Protein AF-A0A554MIU9-F1 (afdb_monomer_lite)

Sequence (477 aa):
MNTFNTLVQGATSYLEEHKSCSKHHVEHTGSNCYLLDFYSTLGEIEKGKKLIAYLFTLVTDTKAGKVFYPGHMNPMNMSQNVIDTGACVDSISRFLRLHQSAFTNKEHEEYTAGLRDVVESYLVNAAAEKSITNQRLWGLTGLASYANYAGTHEYDDVVRASIEQAFADMTVDGFFLYMPHASEHGNFEGYEGITTFYQSRCIAFIRYSLDATGIDATPFEERLRQSERALLSMYLADGTKDLRMECKRWYWQSPYEVASAGFDAYALAHSKESVAGVALHNLLFQTRRHFFDGYLHSHIGAPVNFQCPIFWTAHLAWMLRINDINLKFYSASSLEDFSFRFEGTEVFTDTNSSHRVLVNARWQKRNFNEGIYDNGLEGSVQWSLRCPALPPAFLFSIRETVNHTWYALRGGYIREAVLRMWRFVRECIVMFLPRYSARYGKVSSFALKGDSLEVLVSSGTKYGTLLGKEERITINL

Secondary structure (DSSP, 8-state):
---HHHHHHHHHHHHHHTSEETTTTEE-HHHHTTHHHHHHHHT-HHHHHHHHHHHHHTEEEETTEEEESSGGGSTT-SS-HHHHHHHHHHHHHHHHHHTGGGS-HHHHHHHHHHHHHHIIIIIHHHHHH-SSHHHHHHHHHHHHHHHHHHT--TTHHHHHHHHHHHHHTB-TTSPBBSSTTTTTTTS-GGGSSB-HHHHHHHHHHHHHHHHHHT---GGGHHHHHHHHHHHHTTB-TTS-EEGGG-S-TTT--SSEE-TTHHHHHHHHHT---TTHHHHHHHHHHHHHHHEETTEE-SSSS----SS-HHHHHHHGGGGGGSTTHHHHHHH-SS-----EEEE-SSEEEEE-SS-EEEEETTTTSS---SS----S----EEE--SPPPPPTTHHHHHHHHHHHHHHHHHTT-HHHHHHHHHHHHHHHHHHTS-EEEEEEEEEEEEEEETTEEEEEEEEE-TTS-EEEEEEEEEEE-

Structure (mmCIF, N/CA/C/O backbone):
data_AF-A0A554MIU9-F1
#
_entry.id   AF-A0A554MIU9-F1
#
loop_
_atom_site.group_PDB
_atom_site.id
_atom_site.type_symbol
_atom_site.label_atom_id
_atom_site.label_alt_id
_atom_site.label_comp_id
_atom_site.label_asym_id
_atom_site.label_entity_id
_atom_site.label_seq_id
_atom_site.pdbx_PDB_ins_code
_atom_site.Cartn_x
_atom_site.Cartn_y
_atom_site.Cartn_z
_atom_site.occupancy
_atom_site.B_iso_or_equiv
_atom_site.auth_seq_id
_atom_site.auth_comp_id
_atom_site.auth_asym_id
_atom_site.auth_atom_id
_atom_site.pdbx_PDB_model_num
ATOM 1 N N . MET A 1 1 ? 11.070 -19.739 15.980 1.00 60.00 1 MET A N 1
ATOM 2 C CA . MET A 1 1 ? 10.117 -19.391 14.902 1.00 60.00 1 MET A CA 1
ATOM 3 C C . MET A 1 1 ? 9.054 -18.485 15.494 1.00 60.00 1 MET A C 1
ATOM 5 O O . MET A 1 1 ? 8.526 -18.835 16.541 1.00 60.00 1 MET A O 1
ATOM 9 N N . ASN A 1 2 ? 8.759 -17.343 14.869 1.00 75.50 2 ASN A N 1
ATOM 10 C CA . ASN A 1 2 ? 7.716 -16.438 15.359 1.00 75.50 2 ASN A CA 1
ATOM 11 C C . ASN A 1 2 ? 6.333 -17.041 15.083 1.00 75.50 2 ASN A C 1
ATOM 13 O O . ASN A 1 2 ? 6.005 -17.344 13.932 1.00 75.50 2 ASN A O 1
ATOM 17 N N . THR A 1 3 ? 5.540 -17.231 16.139 1.00 90.31 3 THR A N 1
ATOM 18 C CA . THR A 1 3 ? 4.119 -17.580 16.013 1.00 90.31 3 THR A CA 1
ATOM 19 C C . THR A 1 3 ? 3.318 -16.351 15.576 1.00 90.31 3 THR A C 1
ATOM 21 O O . THR A 1 3 ? 3.804 -15.227 15.712 1.00 90.31 3 THR A O 1
ATOM 24 N N . PHE A 1 4 ? 2.091 -16.544 15.080 1.00 95.06 4 PHE A N 1
ATOM 25 C CA . PHE A 1 4 ? 1.196 -15.424 14.769 1.00 95.06 4 PHE A CA 1
ATOM 26 C C . PHE A 1 4 ? 0.976 -14.523 15.998 1.00 95.06 4 PHE A C 1
ATOM 28 O O . PHE A 1 4 ? 1.182 -13.317 15.919 1.00 95.06 4 PHE A O 1
ATOM 35 N N . ASN A 1 5 ? 0.698 -15.114 17.166 1.00 94.75 5 ASN A N 1
ATOM 36 C CA . ASN A 1 5 ? 0.528 -14.362 18.414 1.00 94.75 5 ASN A CA 1
ATOM 37 C C . ASN A 1 5 ? 1.788 -13.580 18.812 1.00 94.75 5 ASN A C 1
ATOM 39 O O . ASN A 1 5 ? 1.683 -12.422 19.199 1.00 94.75 5 ASN A O 1
ATOM 43 N N . THR A 1 6 ? 2.978 -14.173 18.669 1.00 94.69 6 THR A 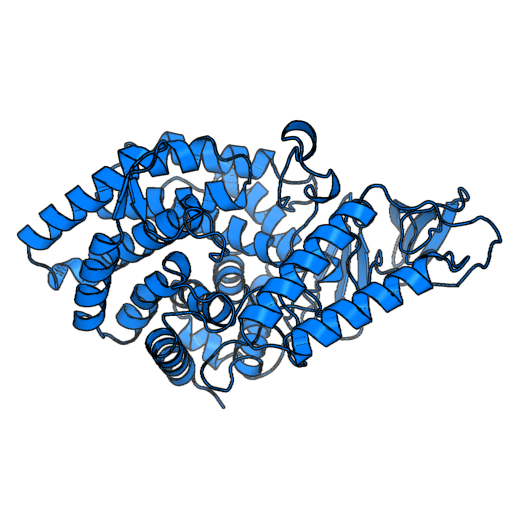N 1
ATOM 44 C CA . THR A 1 6 ? 4.249 -13.478 18.945 1.00 94.69 6 THR A CA 1
ATOM 45 C C . THR A 1 6 ? 4.452 -12.284 18.013 1.00 94.69 6 THR A C 1
ATOM 47 O O . THR A 1 6 ? 4.953 -11.254 18.451 1.00 94.69 6 THR A O 1
ATOM 50 N N . LEU A 1 7 ? 4.051 -12.399 16.741 1.00 96.69 7 LEU A N 1
ATOM 51 C CA . LEU A 1 7 ? 4.097 -11.288 15.790 1.00 96.69 7 LEU A CA 1
ATOM 52 C C . LEU A 1 7 ? 3.142 -10.165 16.210 1.00 96.69 7 LEU A C 1
ATOM 54 O O . LEU A 1 7 ? 3.565 -9.015 16.271 1.00 96.69 7 LEU A O 1
ATOM 58 N N . VAL A 1 8 ? 1.888 -10.486 16.545 1.00 98.12 8 VAL A N 1
ATOM 59 C CA . VAL A 1 8 ? 0.884 -9.492 16.972 1.00 98.12 8 VAL A CA 1
ATOM 60 C C . VAL A 1 8 ? 1.331 -8.784 18.254 1.00 98.12 8 VAL A C 1
ATOM 62 O O . VAL A 1 8 ? 1.309 -7.557 18.315 1.00 98.12 8 VAL A O 1
ATOM 65 N N . GLN A 1 9 ? 1.798 -9.536 19.254 1.00 98.06 9 GLN A N 1
ATOM 66 C CA . GLN A 1 9 ? 2.312 -8.982 20.510 1.00 98.06 9 GLN A CA 1
ATOM 67 C C . GLN A 1 9 ? 3.551 -8.115 20.279 1.00 98.06 9 GLN A C 1
ATOM 69 O O . GLN A 1 9 ? 3.587 -6.983 20.746 1.00 98.06 9 GLN A O 1
ATOM 74 N N . GLY A 1 10 ? 4.530 -8.608 19.512 1.00 98.00 10 GLY A N 1
ATOM 75 C CA . GLY A 1 10 ? 5.744 -7.856 19.195 1.00 98.00 10 GLY A CA 1
ATOM 76 C C . GLY A 1 10 ? 5.437 -6.543 18.478 1.00 98.00 10 GLY A C 1
ATOM 77 O O . GLY A 1 10 ? 5.928 -5.498 18.892 1.00 98.00 10 GLY A O 1
ATOM 78 N N . ALA A 1 11 ? 4.559 -6.584 17.471 1.00 98.06 11 ALA A N 1
ATOM 79 C CA . ALA A 1 11 ? 4.142 -5.402 16.723 1.00 98.06 11 ALA A CA 1
ATOM 80 C C . ALA A 1 11 ? 3.444 -4.383 17.634 1.00 98.06 11 ALA A C 1
ATOM 82 O O . ALA A 1 11 ? 3.733 -3.191 17.559 1.00 98.06 11 ALA A O 1
ATOM 83 N N . THR A 1 12 ? 2.570 -4.862 18.525 1.00 98.44 12 THR A N 1
ATOM 84 C CA . THR A 1 12 ? 1.873 -4.025 19.511 1.00 98.44 12 THR A CA 1
ATOM 85 C C . THR A 1 12 ? 2.870 -3.339 20.440 1.00 98.44 12 THR A C 1
ATOM 87 O O . THR A 1 12 ? 2.870 -2.113 20.522 1.00 98.44 12 THR A O 1
ATOM 90 N N . SER A 1 13 ? 3.765 -4.103 21.077 1.00 98.25 13 SER A N 1
ATOM 91 C CA . SER A 1 13 ? 4.781 -3.561 21.986 1.00 98.25 13 SER A CA 1
ATOM 92 C C . SER A 1 13 ? 5.693 -2.557 21.285 1.00 98.25 13 SER A C 1
ATOM 94 O O . SER A 1 13 ? 5.918 -1.467 21.802 1.00 98.25 13 SER A O 1
ATOM 96 N N . TYR A 1 14 ? 6.149 -2.867 20.068 1.00 97.81 14 TYR A N 1
ATOM 97 C CA . TYR A 1 14 ? 6.992 -1.957 19.300 1.00 97.81 14 TYR A CA 1
ATOM 98 C C . TYR A 1 14 ? 6.300 -0.616 19.030 1.00 97.81 14 TYR A C 1
ATOM 100 O O . TYR A 1 14 ? 6.894 0.438 19.260 1.00 97.81 14 TYR A O 1
ATOM 108 N N . LEU A 1 15 ? 5.047 -0.640 18.565 1.00 97.69 15 LEU A N 1
ATOM 109 C CA . LEU A 1 15 ? 4.277 0.571 18.268 1.00 97.69 15 LEU A CA 1
ATOM 110 C C . LEU A 1 15 ? 3.945 1.376 19.539 1.00 97.69 15 LEU A C 1
ATOM 112 O O . LEU A 1 15 ? 3.971 2.605 19.504 1.00 97.69 15 LEU A O 1
ATOM 116 N N . GLU A 1 16 ? 3.674 0.709 20.665 1.00 96.88 16 GLU A N 1
ATOM 117 C CA . GLU A 1 16 ? 3.451 1.363 21.962 1.00 96.88 16 GLU A CA 1
ATOM 118 C C . GLU A 1 16 ? 4.710 2.071 22.486 1.00 96.88 16 GLU A C 1
ATOM 120 O O . GLU A 1 16 ? 4.618 3.191 22.994 1.00 96.88 16 GLU A O 1
ATOM 125 N N . GLU A 1 17 ? 5.878 1.442 22.347 1.00 96.38 17 GLU A N 1
ATOM 126 C CA . GLU A 1 17 ? 7.168 1.990 22.780 1.00 96.38 17 GLU A CA 1
ATOM 127 C C . GLU A 1 17 ? 7.669 3.112 21.857 1.00 96.38 17 GLU A C 1
ATOM 129 O O . GLU A 1 17 ? 8.337 4.043 22.311 1.00 96.38 17 GLU A O 1
ATOM 134 N N . HIS A 1 18 ? 7.313 3.065 20.569 1.00 94.12 18 HIS A N 1
ATOM 135 C CA . HIS A 1 18 ? 7.819 3.971 19.534 1.00 94.12 18 HIS A CA 1
ATOM 136 C C . HIS A 1 18 ? 6.733 4.883 18.953 1.00 94.12 18 HIS A C 1
ATOM 138 O O . HIS A 1 18 ? 6.753 5.183 17.759 1.00 94.12 18 HIS A O 1
ATOM 144 N N . LYS A 1 19 ? 5.799 5.372 19.782 1.00 86.94 19 LYS A N 1
ATOM 145 C CA . LYS A 1 19 ? 4.722 6.275 19.323 1.00 86.94 19 LYS A CA 1
ATOM 146 C C . LYS A 1 19 ? 5.252 7.469 18.530 1.00 86.94 19 LYS A C 1
ATOM 148 O O . LYS A 1 19 ? 4.729 7.780 17.461 1.00 86.94 19 LYS A O 1
ATOM 153 N N . SER A 1 20 ? 6.322 8.088 19.025 1.00 89.44 20 SER A N 1
ATOM 154 C CA . SER A 1 20 ? 7.066 9.126 18.312 1.00 89.44 20 SER A CA 1
ATOM 155 C C . SER A 1 20 ? 8.225 8.509 17.544 1.00 89.44 20 SER A C 1
ATOM 157 O O . SER A 1 20 ? 9.121 7.892 18.119 1.00 89.44 20 SER A O 1
ATOM 159 N N . CYS A 1 21 ? 8.242 8.718 16.232 1.00 89.19 21 CYS A N 1
ATOM 160 C CA . CYS A 1 21 ? 9.292 8.198 15.377 1.00 89.19 21 CYS A CA 1
ATOM 161 C C . CYS A 1 21 ? 10.628 8.891 15.662 1.00 89.19 21 CYS A C 1
ATOM 163 O O . CYS A 1 21 ? 10.739 10.095 15.471 1.00 89.19 21 CYS A O 1
ATOM 165 N N . SER A 1 22 ? 11.681 8.146 15.995 1.00 85.31 22 SER A N 1
ATOM 166 C CA . SER A 1 22 ? 13.038 8.702 16.149 1.00 85.31 22 SER A CA 1
ATOM 167 C C . SER A 1 22 ? 13.626 9.251 14.841 1.00 85.31 22 SER A C 1
ATOM 169 O O . SER A 1 22 ? 14.465 10.147 14.857 1.00 85.31 22 SER A O 1
ATOM 171 N N . LYS A 1 23 ? 13.187 8.726 13.690 1.00 82.38 23 LYS A N 1
ATOM 172 C CA . LYS A 1 23 ? 13.614 9.182 12.355 1.00 82.38 23 LYS A CA 1
ATOM 173 C C . LYS A 1 23 ? 12.945 10.480 11.937 1.00 82.38 23 LYS A C 1
ATOM 175 O O . LYS A 1 23 ? 13.597 11.354 11.374 1.00 82.38 23 LYS A O 1
ATOM 180 N N . HIS A 1 24 ? 11.650 10.591 12.197 1.00 83.19 24 HIS A N 1
ATOM 181 C CA . HIS A 1 24 ? 10.841 11.710 11.731 1.00 83.19 24 HIS A CA 1
ATOM 182 C C . HIS A 1 24 ? 10.494 12.701 12.848 1.00 83.19 24 HIS A C 1
ATOM 184 O O . HIS A 1 24 ? 9.957 13.757 12.564 1.00 83.19 24 HIS A O 1
ATOM 190 N N . HIS A 1 25 ? 10.816 12.419 14.109 1.00 85.38 25 HIS A N 1
ATOM 191 C CA . HIS A 1 25 ? 10.516 13.277 15.265 1.00 85.38 25 HIS A CA 1
ATOM 192 C C . HIS A 1 25 ? 9.046 13.691 15.360 1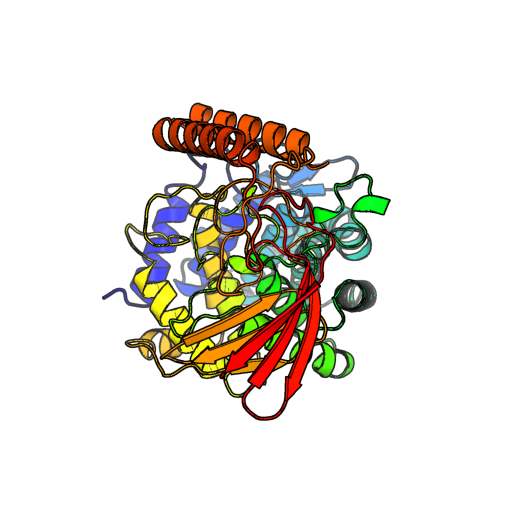.00 85.38 25 HIS A C 1
ATOM 194 O O . HIS A 1 25 ? 8.716 14.827 15.697 1.00 85.38 25 HIS A O 1
ATOM 200 N N . VAL A 1 26 ? 8.155 12.768 15.008 1.00 89.94 26 VAL A N 1
ATOM 201 C CA . VAL A 1 26 ? 6.715 12.999 14.974 1.00 89.94 26 VAL A CA 1
ATOM 202 C C . VAL A 1 26 ? 5.981 11.712 15.312 1.00 89.94 26 VAL A C 1
ATOM 204 O O . VAL A 1 26 ? 6.453 10.614 15.001 1.00 89.94 26 VAL A O 1
ATOM 207 N N . GLU A 1 27 ? 4.825 11.854 15.945 1.00 92.31 27 GLU A N 1
ATOM 208 C CA . GLU A 1 27 ? 3.879 10.760 16.080 1.00 92.31 27 GLU A CA 1
ATOM 209 C C . GLU A 1 27 ? 3.164 10.527 14.746 1.00 92.31 27 GLU A C 1
ATOM 211 O O . GLU A 1 27 ? 2.511 11.421 14.210 1.00 92.31 27 GLU A O 1
ATOM 216 N N . HIS A 1 28 ? 3.288 9.325 14.188 1.00 93.12 28 HIS A N 1
ATOM 217 C CA . HIS A 1 28 ? 2.582 8.963 12.961 1.00 93.12 28 HIS A CA 1
ATOM 218 C C . HIS A 1 28 ? 1.161 8.520 13.299 1.00 93.12 28 HIS A C 1
ATOM 220 O O . HIS A 1 28 ? 0.867 7.331 13.250 1.00 93.12 28 HIS A O 1
ATOM 226 N N . THR A 1 29 ? 0.283 9.463 13.647 1.00 94.06 29 THR A N 1
ATOM 227 C CA . THR A 1 29 ? -1.092 9.185 14.099 1.00 94.06 29 THR A CA 1
ATOM 228 C C . THR A 1 29 ? -1.849 8.242 13.161 1.00 94.06 29 THR A C 1
ATOM 230 O O . THR A 1 29 ? -2.438 7.268 13.625 1.00 94.06 29 THR A O 1
ATOM 233 N N . GLY A 1 30 ? -1.760 8.444 11.839 1.00 92.31 30 GLY A N 1
ATOM 234 C CA . GLY A 1 30 ? -2.383 7.549 10.858 1.00 92.31 30 GLY A CA 1
ATOM 235 C C . GLY A 1 30 ? -1.849 6.118 10.862 1.00 92.31 30 GLY A C 1
ATOM 236 O O . GLY A 1 30 ? -2.557 5.201 10.469 1.00 92.31 30 GLY A O 1
ATOM 237 N N . SER A 1 31 ? -0.623 5.902 11.332 1.00 95.38 31 SER A N 1
ATOM 238 C CA . SER A 1 31 ? -0.056 4.565 11.528 1.00 95.38 31 SER A CA 1
ATOM 239 C C . SER A 1 31 ? -0.399 4.026 12.915 1.00 95.38 31 SER A C 1
ATOM 241 O O . SER A 1 31 ? -0.862 2.901 13.043 1.00 95.38 31 SER A O 1
ATOM 243 N N . ASN A 1 32 ? -0.230 4.828 13.966 1.00 96.25 32 ASN A N 1
ATOM 244 C CA . ASN A 1 32 ? -0.448 4.387 15.342 1.00 96.25 32 ASN A CA 1
ATOM 245 C C . ASN A 1 32 ? -1.917 4.069 15.639 1.00 96.25 32 ASN A C 1
ATOM 247 O O . ASN A 1 32 ? -2.179 3.222 16.486 1.00 96.25 32 ASN A O 1
ATOM 251 N N . CYS A 1 33 ? -2.878 4.686 14.943 1.00 97.94 33 CYS A N 1
ATOM 252 C CA . CYS A 1 33 ? -4.295 4.356 15.117 1.00 97.94 33 CYS A CA 1
ATOM 253 C C . CYS A 1 33 ? -4.614 2.884 14.793 1.00 97.94 33 CYS A C 1
ATOM 255 O O . CYS A 1 33 ? -5.522 2.315 15.398 1.00 97.94 33 CYS A O 1
ATOM 257 N N . TYR A 1 34 ? -3.810 2.231 13.945 1.00 98.31 34 TYR A N 1
ATOM 258 C CA . TYR A 1 34 ? -3.947 0.807 13.652 1.00 98.31 34 TYR A CA 1
ATOM 259 C C . TYR A 1 34 ? -3.671 -0.099 14.861 1.00 98.31 34 TYR A C 1
ATOM 261 O O . TYR A 1 34 ? -4.067 -1.262 14.827 1.00 98.31 34 TYR A O 1
ATOM 269 N N . LEU A 1 35 ? -3.087 0.411 15.961 1.00 98.62 35 LEU A N 1
ATOM 270 C CA . LEU A 1 35 ? -3.048 -0.297 17.253 1.00 98.62 35 LEU A CA 1
ATOM 271 C C . LEU A 1 35 ? -4.436 -0.790 17.687 1.00 98.62 35 LEU A C 1
ATOM 273 O O . LEU A 1 35 ? -4.522 -1.803 18.369 1.00 98.62 35 LEU A O 1
ATOM 277 N N . LEU A 1 36 ? -5.523 -0.142 17.254 1.00 98.81 36 LEU A N 1
ATOM 278 C CA . LEU A 1 36 ? -6.887 -0.608 17.507 1.00 98.81 36 LEU A CA 1
ATOM 279 C C . LEU A 1 36 ? -7.163 -2.009 16.927 1.00 98.81 36 LEU A C 1
ATOM 281 O O . LEU A 1 36 ? -7.768 -2.832 17.614 1.00 98.81 36 LEU A O 1
ATOM 285 N N . ASP A 1 37 ? -6.686 -2.330 15.719 1.00 98.69 37 ASP A N 1
ATOM 286 C CA . ASP A 1 37 ? -6.826 -3.678 15.140 1.00 98.69 37 ASP A CA 1
ATOM 287 C C . ASP A 1 37 ? -6.004 -4.716 15.937 1.00 98.69 37 ASP A C 1
ATOM 289 O O . ASP A 1 37 ? -6.459 -5.844 16.163 1.00 98.69 37 ASP A O 1
ATOM 293 N N . PHE A 1 38 ? -4.821 -4.331 16.430 1.00 98.62 38 PHE A N 1
ATOM 294 C CA . PHE A 1 38 ? -3.995 -5.191 17.285 1.00 98.62 38 PHE A CA 1
ATOM 295 C C . PHE A 1 38 ? -4.642 -5.432 18.655 1.00 98.62 38 PHE A C 1
ATOM 297 O O . PHE A 1 38 ? -4.773 -6.581 19.072 1.00 98.62 38 PHE A O 1
ATOM 304 N N . TYR A 1 39 ? -5.120 -4.380 19.325 1.00 98.75 39 TYR A N 1
ATOM 305 C CA . TYR A 1 39 ? -5.832 -4.489 20.600 1.00 98.75 39 TYR A CA 1
ATOM 306 C C . TYR A 1 39 ? -7.102 -5.322 20.477 1.00 98.75 39 TYR A C 1
ATOM 308 O O . TYR A 1 39 ? -7.370 -6.148 21.344 1.00 98.75 39 TYR A O 1
ATOM 316 N N . SER A 1 40 ? -7.847 -5.163 19.381 1.00 98.19 40 SER A N 1
ATOM 317 C CA . SER A 1 40 ? -9.001 -6.007 19.071 1.00 98.19 40 SER A CA 1
ATOM 318 C C . SER A 1 40 ? -8.603 -7.487 18.999 1.00 98.19 40 SER A C 1
ATOM 320 O O . SER A 1 40 ? -9.226 -8.331 19.638 1.00 98.19 40 SER A O 1
ATOM 322 N N . THR A 1 41 ? -7.510 -7.793 18.293 1.00 97.88 41 THR A N 1
ATOM 323 C CA . THR A 1 41 ? -6.994 -9.165 18.135 1.00 97.88 41 THR A CA 1
ATOM 324 C C . THR A 1 41 ? -6.490 -9.763 19.454 1.00 97.88 41 THR A C 1
ATOM 326 O O . THR A 1 41 ? -6.637 -10.960 19.686 1.00 97.88 41 THR A O 1
ATOM 329 N N . LEU A 1 42 ? -5.906 -8.942 20.330 1.00 97.88 42 LEU A N 1
ATOM 330 C CA . LEU A 1 42 ? -5.382 -9.361 21.634 1.00 97.88 42 LEU A CA 1
ATOM 331 C C . LEU A 1 42 ? -6.434 -9.344 22.759 1.00 97.88 42 LEU A C 1
ATOM 333 O O . LEU A 1 42 ? -6.136 -9.784 23.868 1.00 97.88 42 LEU A O 1
ATOM 337 N N . GLY A 1 43 ? -7.643 -8.835 22.506 1.00 97.75 43 GLY A N 1
ATOM 338 C CA . GLY A 1 43 ? -8.671 -8.638 23.533 1.00 97.75 43 GLY A CA 1
ATOM 339 C C . GLY A 1 43 ? -8.370 -7.492 24.513 1.00 97.75 43 GLY A C 1
ATOM 340 O O . GLY A 1 43 ? -8.942 -7.439 25.600 1.00 97.75 43 GLY A O 1
ATOM 341 N N . GLU A 1 44 ? -7.487 -6.557 24.157 1.00 98.25 44 GLU A N 1
ATOM 342 C CA . GLU A 1 44 ? -7.057 -5.433 25.003 1.00 98.25 44 GLU A CA 1
ATOM 343 C C . GLU A 1 44 ? -8.006 -4.223 24.889 1.00 98.25 44 GLU A C 1
ATOM 345 O O . GLU A 1 44 ? -7.601 -3.102 24.568 1.00 98.25 44 GLU A O 1
ATOM 350 N N . ILE A 1 45 ? -9.297 -4.439 25.159 1.00 98.31 45 ILE A N 1
ATOM 351 C CA . ILE A 1 45 ? -10.358 -3.464 24.851 1.00 98.31 45 ILE A CA 1
ATOM 352 C C . ILE A 1 45 ? -10.154 -2.115 25.551 1.00 98.31 45 ILE A C 1
ATOM 354 O O . ILE A 1 45 ? -10.267 -1.064 24.922 1.00 98.31 45 ILE A O 1
ATOM 358 N N . GLU A 1 46 ? -9.753 -2.129 26.824 1.00 98.38 46 GLU A N 1
ATOM 359 C CA . GLU A 1 46 ? -9.502 -0.911 27.606 1.00 98.38 46 GLU A CA 1
ATOM 360 C C . GLU A 1 46 ? -8.351 -0.060 27.058 1.00 98.38 46 GLU A C 1
ATOM 362 O O . GLU A 1 46 ? -8.382 1.171 27.152 1.00 98.38 46 GLU A O 1
ATOM 367 N N . LYS A 1 47 ? -7.329 -0.684 26.457 1.00 98.50 47 LYS A N 1
ATOM 368 C CA . LYS A 1 47 ? -6.284 0.073 25.757 1.00 98.50 47 LYS A CA 1
ATOM 369 C C . LYS A 1 47 ? -6.849 0.733 24.503 1.00 98.50 47 LYS A C 1
ATOM 371 O O . LYS A 1 47 ? -6.543 1.896 24.248 1.00 98.50 47 LYS A O 1
ATOM 376 N N . GLY A 1 48 ? -7.727 0.034 23.782 1.00 98.56 48 GLY A N 1
ATOM 377 C CA . GLY A 1 48 ? -8.458 0.589 22.646 1.00 98.56 48 GLY A CA 1
ATOM 378 C C . GLY A 1 48 ? -9.297 1.810 23.021 1.00 98.56 48 GLY A C 1
ATOM 379 O O . GLY A 1 48 ? -9.152 2.854 22.390 1.00 98.56 48 GLY A O 1
ATOM 380 N N . LYS A 1 49 ? -10.078 1.745 24.109 1.00 98.50 49 LYS A N 1
ATOM 381 C CA . LYS A 1 49 ? -10.858 2.895 24.614 1.00 98.50 49 LYS A CA 1
ATOM 382 C C . LYS A 1 49 ? -9.971 4.110 24.903 1.00 98.50 49 LYS A C 1
ATOM 384 O O . LYS A 1 49 ? -10.264 5.222 24.465 1.00 98.50 49 LYS A O 1
ATOM 389 N N . LYS A 1 50 ? -8.844 3.896 25.593 1.00 98.44 50 LYS A N 1
ATOM 390 C CA . LYS A 1 50 ? -7.870 4.960 25.899 1.00 98.44 50 LYS A CA 1
ATOM 391 C C . LYS A 1 50 ? -7.244 5.555 24.639 1.00 98.44 50 LYS A C 1
ATOM 393 O O . LYS A 1 50 ? -7.066 6.769 24.571 1.00 98.44 50 LYS A O 1
ATOM 398 N N . LEU A 1 51 ? -6.919 4.720 23.652 1.00 98.50 51 LEU A N 1
ATOM 399 C CA . LEU A 1 51 ? -6.369 5.180 22.382 1.00 98.50 51 LEU A CA 1
ATOM 400 C C . LEU A 1 51 ? -7.395 6.004 21.594 1.00 98.50 51 LEU A C 1
ATOM 402 O O . LEU A 1 51 ? -7.038 7.071 21.113 1.00 98.50 51 LEU A O 1
ATOM 406 N N . ILE A 1 52 ? -8.661 5.578 21.520 1.00 98.62 52 ILE A N 1
ATOM 407 C CA . ILE A 1 52 ? -9.735 6.355 20.874 1.00 98.62 52 ILE A CA 1
ATOM 408 C C . ILE A 1 52 ? -9.853 7.739 21.521 1.00 98.62 52 ILE A C 1
ATOM 410 O O . ILE A 1 52 ? -9.804 8.750 20.821 1.00 98.62 52 ILE A O 1
ATOM 414 N N . ALA A 1 53 ? -9.936 7.795 22.854 1.00 98.06 53 ALA A N 1
ATOM 415 C CA . ALA A 1 53 ? -10.008 9.059 23.583 1.00 98.06 53 ALA A CA 1
ATOM 416 C C . ALA A 1 53 ? -8.804 9.969 23.278 1.00 98.06 53 ALA A C 1
ATOM 418 O O . ALA A 1 53 ? -8.986 11.156 23.018 1.00 98.06 53 ALA A O 1
ATOM 419 N N . TYR A 1 54 ? -7.588 9.411 23.245 1.00 98.00 54 TYR A N 1
ATOM 420 C CA . TYR A 1 54 ? -6.380 10.144 22.861 1.00 98.00 54 TYR A CA 1
ATOM 421 C C . TYR A 1 54 ? -6.441 10.673 21.424 1.00 98.00 54 TYR A C 1
ATOM 423 O O . TYR A 1 54 ? -6.183 11.856 21.210 1.00 98.00 54 TYR A O 1
ATOM 431 N N . LEU A 1 55 ? -6.822 9.842 20.450 1.00 98.00 55 LEU A N 1
ATOM 432 C CA . LEU A 1 55 ? -6.902 10.243 19.043 1.00 98.00 55 LEU A CA 1
ATOM 433 C C . LEU A 1 55 ? -7.861 11.427 18.856 1.00 98.00 55 LEU A C 1
ATOM 435 O O . LEU A 1 55 ? -7.537 12.352 18.116 1.00 98.00 55 LEU A O 1
ATOM 439 N N . PHE A 1 56 ? -8.993 11.459 19.567 1.00 98.12 56 PHE A N 1
ATOM 440 C CA . PHE A 1 56 ? -9.910 12.602 19.509 1.00 98.12 56 PHE A CA 1
ATOM 441 C C . PHE A 1 56 ? -9.305 13.909 20.040 1.00 98.12 56 PHE A C 1
ATOM 443 O O . PHE A 1 56 ? -9.667 14.977 19.551 1.00 98.12 56 PHE A O 1
ATOM 450 N N . THR A 1 57 ? -8.334 13.858 20.961 1.00 97.19 57 THR A N 1
ATOM 451 C CA . THR A 1 57 ? -7.593 15.066 21.384 1.00 97.19 57 THR A CA 1
ATOM 452 C C . THR A 1 57 ? -6.689 15.637 20.287 1.00 97.19 57 THR A C 1
ATOM 454 O O . THR A 1 57 ? -6.264 16.786 20.383 1.00 97.19 57 THR A O 1
ATOM 457 N N . LEU A 1 58 ? -6.407 14.855 19.239 1.00 96.56 58 LEU A N 1
ATOM 458 C CA . LEU A 1 58 ? -5.589 15.258 18.095 1.00 96.56 58 LEU A CA 1
ATOM 459 C C . LEU A 1 58 ? -6.422 15.826 16.939 1.00 96.56 58 LEU A C 1
ATOM 461 O O . LEU A 1 58 ? -5.849 16.219 15.918 1.00 96.56 58 LEU A O 1
ATOM 465 N N . VAL A 1 59 ? -7.754 15.864 17.061 1.00 97.44 59 VAL A N 1
ATOM 466 C CA . VAL A 1 59 ? -8.613 16.503 16.060 1.00 97.44 59 VAL A CA 1
ATOM 467 C C . VAL A 1 59 ? -8.377 18.009 16.089 1.00 97.44 59 VAL A C 1
ATOM 469 O O . VAL A 1 59 ? -8.402 18.644 17.140 1.00 97.44 59 VAL A O 1
ATOM 472 N N . THR A 1 60 ? -8.147 18.589 14.917 1.00 95.81 60 THR A N 1
ATOM 473 C CA . THR A 1 60 ? -7.868 20.015 14.757 1.00 95.81 60 THR A CA 1
ATOM 474 C C . THR A 1 60 ? -8.534 20.573 13.506 1.00 95.81 60 THR A C 1
ATOM 476 O O . THR A 1 60 ? -8.824 19.845 12.552 1.00 95.81 60 THR A O 1
ATOM 479 N N . ASP A 1 61 ? -8.782 21.879 13.513 1.00 95.38 61 ASP A N 1
ATOM 480 C CA . ASP A 1 61 ? -9.420 22.593 12.416 1.00 95.38 61 ASP A CA 1
ATOM 481 C C . ASP A 1 61 ? -8.390 23.051 11.378 1.00 95.38 61 ASP A C 1
ATOM 483 O O . ASP A 1 61 ? -7.350 23.638 11.689 1.00 95.38 61 ASP A O 1
ATOM 487 N N . THR A 1 62 ? -8.706 22.828 10.106 1.00 93.50 62 THR A N 1
ATOM 488 C CA . THR A 1 62 ? -7.950 23.366 8.972 1.00 93.50 62 THR A CA 1
ATOM 489 C C . THR A 1 62 ? -8.880 24.104 8.023 1.00 93.50 62 THR A C 1
ATOM 491 O O . THR A 1 62 ? -10.100 23.986 8.104 1.00 93.50 62 THR A O 1
ATOM 494 N N . LYS A 1 63 ? -8.312 24.815 7.043 1.00 90.44 63 LYS A N 1
ATOM 495 C CA . LYS A 1 63 ? -9.107 25.445 5.975 1.00 90.44 63 LYS A CA 1
ATOM 496 C C . LYS A 1 63 ? -9.966 24.453 5.183 1.00 90.44 63 LYS A C 1
ATOM 498 O O . LYS A 1 63 ? -10.932 24.875 4.567 1.00 90.44 63 LYS A O 1
ATOM 503 N N . ALA A 1 64 ? -9.585 23.176 5.161 1.00 90.56 64 ALA A N 1
ATOM 504 C CA . ALA A 1 64 ? -10.284 22.137 4.416 1.00 90.56 64 ALA A CA 1
ATOM 505 C C . ALA A 1 64 ? -11.311 21.362 5.261 1.00 90.56 64 ALA A C 1
ATOM 507 O O . ALA A 1 64 ? -11.965 20.493 4.704 1.00 90.56 64 ALA A O 1
ATOM 508 N N . GLY A 1 65 ? -11.413 21.625 6.570 1.00 95.19 65 GLY A N 1
ATOM 509 C CA . GLY A 1 65 ? -12.246 20.863 7.507 1.00 95.19 65 GLY A CA 1
ATOM 510 C C . GLY A 1 65 ? -11.471 20.338 8.718 1.00 95.19 65 GLY A C 1
ATOM 511 O O . GLY A 1 65 ? -10.286 20.660 8.901 1.00 95.19 65 GLY A O 1
ATOM 512 N N . LYS A 1 66 ? -12.144 19.528 9.544 1.00 97.25 66 LYS A N 1
ATOM 513 C CA . LYS A 1 66 ? -11.560 18.872 10.721 1.00 97.25 66 LYS A CA 1
ATOM 514 C C . LYS A 1 66 ? -10.741 17.656 10.309 1.00 97.25 66 LYS A C 1
ATOM 516 O O . LYS A 1 66 ? -11.179 16.840 9.505 1.00 97.25 66 LYS A O 1
ATOM 521 N N . VAL A 1 67 ? -9.542 17.532 10.865 1.00 97.19 67 VAL A N 1
ATOM 522 C CA . VAL A 1 67 ? -8.588 16.461 10.538 1.00 97.19 67 VAL A CA 1
ATOM 523 C C . VAL A 1 67 ? -7.884 15.967 11.795 1.00 97.19 67 VAL A C 1
ATOM 525 O O . VAL A 1 67 ? -7.800 16.693 12.783 1.00 97.19 67 VAL A O 1
ATOM 528 N N . PHE A 1 68 ? -7.310 14.767 11.742 1.00 96.81 68 PHE A N 1
ATOM 529 C CA . PHE A 1 68 ? -6.404 14.288 12.791 1.00 96.81 68 PHE A CA 1
ATOM 530 C C . PHE A 1 68 ? -4.976 14.811 12.551 1.00 96.81 68 PHE A C 1
ATOM 532 O O . PHE A 1 68 ? -4.419 14.668 11.459 1.00 96.81 68 PHE A O 1
ATOM 539 N N . TYR A 1 69 ? -4.379 15.425 13.574 1.00 92.50 69 TYR A N 1
ATOM 540 C CA . TYR A 1 69 ? -2.972 15.843 13.604 1.00 92.50 69 TYR A CA 1
ATOM 541 C C . TYR A 1 69 ? -2.035 14.611 13.677 1.00 92.50 69 TYR A C 1
ATOM 543 O O . TYR A 1 69 ? -2.404 13.634 14.332 1.00 92.50 69 TYR A O 1
ATOM 551 N N . PRO A 1 70 ? -0.822 14.618 13.072 1.00 87.00 70 PRO A N 1
ATOM 552 C CA . PRO A 1 70 ? -0.137 15.748 12.440 1.00 87.00 70 PRO A CA 1
ATOM 553 C C . PRO A 1 70 ? -0.554 16.082 11.021 1.00 87.00 70 PRO A C 1
ATOM 555 O O . PRO A 1 70 ? -0.407 17.241 10.626 1.00 87.00 70 PRO A O 1
ATOM 558 N N . GLY A 1 71 ? -1.032 15.111 10.241 1.00 83.81 71 GLY A N 1
ATOM 559 C CA . GLY A 1 71 ? -1.303 15.308 8.823 1.00 83.81 71 GLY A CA 1
ATOM 560 C C . GLY A 1 71 ? -0.162 16.055 8.113 1.00 83.81 71 GLY A C 1
ATOM 561 O O . GLY A 1 71 ? 1.005 15.893 8.457 1.00 83.81 71 GLY A O 1
ATOM 562 N N . HIS A 1 72 ? -0.488 16.939 7.172 1.00 81.44 72 HIS A N 1
ATOM 563 C CA . HIS A 1 72 ? 0.497 17.804 6.506 1.00 81.44 72 HIS A CA 1
ATOM 564 C C . HIS A 1 72 ? 0.926 19.022 7.346 1.00 81.44 72 HIS A C 1
ATOM 566 O O . HIS A 1 72 ? 1.770 19.800 6.902 1.00 81.44 72 HIS A O 1
ATOM 572 N N . MET A 1 73 ? 0.330 19.228 8.526 1.00 84.25 73 MET A N 1
ATOM 573 C CA . MET A 1 73 ? 0.610 20.393 9.375 1.00 84.25 73 MET A CA 1
ATOM 574 C C . MET A 1 73 ? 1.980 20.285 10.046 1.00 84.25 73 MET A C 1
ATOM 576 O O . MET A 1 73 ? 2.563 21.299 10.422 1.00 84.25 73 MET A O 1
ATOM 580 N N . ASN A 1 74 ? 2.517 19.068 10.158 1.00 81.69 74 ASN A N 1
ATOM 581 C CA . ASN A 1 74 ? 3.900 18.845 10.542 1.00 81.69 74 ASN A CA 1
ATOM 582 C C . ASN A 1 74 ? 4.723 18.433 9.307 1.00 81.69 74 ASN A C 1
ATOM 584 O O . ASN A 1 74 ? 4.488 17.354 8.765 1.00 81.69 74 ASN A O 1
ATOM 588 N N . PRO A 1 75 ? 5.726 19.225 8.880 1.00 77.25 75 PRO A N 1
ATOM 589 C CA . PRO A 1 75 ? 6.540 18.920 7.699 1.00 77.25 75 PRO A CA 1
ATOM 590 C C . PRO A 1 75 ? 7.435 17.683 7.866 1.00 77.25 75 PRO A C 1
ATOM 592 O O . PRO A 1 75 ? 8.093 17.265 6.913 1.00 77.25 75 PRO A O 1
ATOM 595 N N . MET A 1 76 ? 7.509 17.131 9.077 1.00 78.12 76 MET A N 1
ATOM 596 C CA . MET A 1 76 ? 8.192 15.877 9.351 1.00 78.12 76 MET A CA 1
ATOM 597 C C . MET A 1 76 ? 7.263 14.663 9.273 1.00 78.12 76 MET A C 1
ATOM 599 O O . MET A 1 76 ? 7.739 13.529 9.260 1.00 78.12 76 MET A O 1
ATOM 603 N N . ASN A 1 77 ? 5.946 14.865 9.235 1.00 80.06 77 ASN A N 1
ATOM 604 C CA . ASN A 1 77 ? 5.025 13.765 9.024 1.00 80.06 77 ASN A CA 1
ATOM 605 C C . ASN A 1 77 ? 5.037 13.350 7.556 1.00 80.06 77 ASN A C 1
ATOM 607 O O . ASN A 1 77 ? 4.906 14.167 6.647 1.00 80.06 77 ASN A O 1
ATOM 611 N N . MET A 1 78 ? 5.178 12.046 7.338 1.00 77.94 78 MET A N 1
ATOM 612 C CA . MET A 1 78 ? 5.261 11.464 5.997 1.00 77.94 78 MET A CA 1
ATOM 613 C C . MET A 1 78 ? 3.887 11.058 5.447 1.00 77.94 78 MET A C 1
ATOM 615 O O . MET A 1 78 ? 3.800 10.490 4.356 1.00 77.94 78 MET A O 1
ATOM 619 N N . SER A 1 79 ? 2.828 11.385 6.191 1.00 80.69 79 SER A N 1
ATOM 620 C CA . SER A 1 79 ? 1.420 11.243 5.833 1.00 80.69 79 SER A CA 1
ATOM 621 C C . SER A 1 79 ? 0.791 12.608 5.547 1.00 80.69 79 SER A C 1
ATOM 623 O O . SER A 1 79 ? 1.162 13.624 6.128 1.00 80.69 79 SER A O 1
ATOM 625 N N . GLN A 1 80 ? -0.201 12.641 4.657 1.00 88.44 80 GLN A N 1
ATOM 626 C CA . GLN A 1 80 ? -1.060 13.816 4.478 1.00 88.44 80 GLN A CA 1
ATOM 627 C C . GLN A 1 80 ? -2.285 13.742 5.399 1.00 88.44 80 GLN A C 1
ATOM 629 O O . GLN A 1 80 ? -2.614 12.670 5.898 1.00 88.44 80 GLN A O 1
ATOM 634 N N . ASN A 1 81 ? -3.015 14.856 5.547 1.00 93.25 81 ASN A N 1
ATOM 635 C CA . ASN A 1 81 ? -4.245 14.916 6.355 1.00 93.25 81 ASN A CA 1
ATOM 636 C C . ASN A 1 81 ? -5.227 13.779 6.044 1.00 93.25 81 ASN A C 1
ATOM 638 O O . ASN A 1 81 ? -5.755 13.177 6.967 1.00 93.25 81 ASN A O 1
ATOM 642 N N . VAL A 1 82 ? -5.450 13.467 4.764 1.00 96.19 82 VAL A N 1
ATOM 643 C CA . VAL A 1 82 ? -6.374 12.399 4.338 1.00 96.19 82 VAL A CA 1
ATOM 644 C C . VAL A 1 82 ? -5.905 11.003 4.724 1.00 96.19 82 VAL A C 1
ATOM 646 O O . VAL A 1 82 ? -6.731 10.152 5.024 1.00 96.19 82 VAL A O 1
ATOM 649 N N . ILE A 1 83 ? -4.593 10.780 4.791 1.00 95.06 83 ILE A N 1
ATOM 650 C CA . ILE A 1 83 ? -4.033 9.495 5.215 1.00 95.06 83 ILE A CA 1
ATOM 651 C C . ILE A 1 83 ? -4.261 9.318 6.718 1.00 95.06 83 ILE A C 1
ATOM 653 O O . ILE A 1 83 ? -4.836 8.318 7.136 1.00 95.06 83 ILE A O 1
ATOM 657 N N . ASP A 1 84 ? -3.876 10.311 7.524 1.00 96.38 84 ASP A N 1
ATOM 658 C CA . ASP A 1 84 ? -4.044 10.223 8.978 1.00 96.38 84 ASP A CA 1
ATOM 659 C C . ASP A 1 84 ? -5.522 10.182 9.372 1.00 96.38 84 ASP A C 1
ATOM 661 O O . ASP A 1 84 ? -5.937 9.326 10.148 1.00 96.38 84 ASP A O 1
ATOM 665 N N . THR A 1 85 ? -6.330 11.057 8.775 1.00 98.06 85 THR A N 1
ATOM 666 C CA . THR A 1 85 ? -7.764 11.153 9.067 1.00 98.06 85 THR A CA 1
ATOM 667 C C . THR A 1 85 ? -8.517 9.917 8.595 1.00 98.06 85 THR A C 1
ATOM 669 O O . THR A 1 85 ? -9.298 9.361 9.360 1.00 98.06 85 THR A O 1
ATOM 672 N N . GLY A 1 86 ? -8.251 9.443 7.373 1.00 98.25 86 GLY A N 1
ATOM 673 C CA . GLY A 1 86 ? -8.878 8.234 6.845 1.00 98.25 86 GLY A CA 1
ATOM 674 C C . GLY A 1 86 ? -8.537 6.998 7.677 1.00 98.25 86 GLY A C 1
ATOM 675 O O . GLY A 1 86 ? -9.443 6.261 8.050 1.00 98.25 86 GLY A O 1
ATOM 676 N N . ALA A 1 87 ? -7.264 6.815 8.060 1.00 98.25 87 ALA A N 1
ATOM 677 C CA . ALA A 1 87 ? -6.855 5.702 8.926 1.00 98.25 87 ALA A CA 1
ATOM 678 C C . ALA A 1 87 ? -7.495 5.769 10.322 1.00 98.25 87 ALA A C 1
ATOM 680 O O . ALA A 1 87 ? -7.944 4.744 10.835 1.00 98.25 87 ALA A O 1
ATOM 681 N N . CYS A 1 88 ? -7.542 6.959 10.936 1.00 98.62 88 CYS A N 1
ATOM 682 C CA . CYS A 1 88 ? -8.120 7.128 12.269 1.00 98.62 88 CYS A CA 1
ATOM 683 C C . CYS A 1 88 ? -9.617 6.841 12.259 1.00 98.62 88 CYS A C 1
ATOM 685 O O . CYS A 1 88 ? -10.081 6.036 13.060 1.00 98.62 88 CYS A O 1
ATOM 687 N N . VAL A 1 89 ? -10.364 7.454 11.335 1.00 98.81 89 VAL A N 1
ATOM 688 C CA . VAL A 1 89 ? -11.809 7.220 11.218 1.00 98.81 89 VAL A CA 1
ATOM 689 C C . VAL A 1 89 ? -12.086 5.750 10.911 1.00 98.81 89 VAL A C 1
ATOM 691 O O . VAL A 1 89 ? -12.960 5.167 11.549 1.00 98.81 89 VAL A O 1
ATOM 694 N N . ASP A 1 90 ? -11.313 5.127 10.016 1.00 98.81 90 ASP A N 1
ATOM 695 C CA . ASP A 1 90 ? -11.433 3.699 9.715 1.00 98.81 90 ASP A CA 1
ATOM 696 C C . ASP A 1 90 ? -11.238 2.823 10.959 1.00 98.81 90 ASP A C 1
ATOM 698 O O . ASP A 1 90 ? -12.111 2.023 11.306 1.00 98.81 90 ASP A O 1
ATOM 702 N N . SER A 1 91 ? -10.113 3.006 11.651 1.00 98.75 91 SER A N 1
ATOM 703 C CA . SER A 1 91 ? -9.724 2.178 12.794 1.00 98.75 91 SER A CA 1
ATOM 704 C C . SER A 1 91 ? -10.668 2.372 13.984 1.00 98.75 91 SER A C 1
ATOM 706 O O . SER A 1 91 ? -11.062 1.392 14.615 1.00 98.75 91 SER A O 1
ATOM 708 N N . ILE A 1 92 ? -11.082 3.615 14.271 1.00 98.81 92 ILE A N 1
ATOM 709 C CA . ILE A 1 92 ? -12.030 3.928 15.352 1.00 98.81 92 ILE A CA 1
ATOM 710 C C . ILE A 1 92 ? -13.406 3.330 15.036 1.00 98.81 92 ILE A C 1
ATOM 712 O O . ILE A 1 92 ? -13.941 2.591 15.860 1.00 98.81 92 ILE A O 1
ATOM 716 N N . SER A 1 93 ? -13.961 3.592 13.846 1.00 98.75 93 SER A N 1
ATOM 717 C CA . SER A 1 93 ? -15.301 3.112 13.462 1.00 98.75 93 SER A CA 1
ATOM 718 C C . SER A 1 93 ? -15.377 1.586 13.495 1.00 98.75 93 SER A C 1
ATOM 720 O O . SER A 1 93 ? -16.307 1.006 14.059 1.00 98.75 93 SER A O 1
ATOM 722 N N . ARG A 1 94 ? -14.347 0.914 12.968 1.00 98.31 94 ARG A N 1
ATOM 723 C CA . ARG A 1 94 ? -14.246 -0.546 13.003 1.00 98.31 94 ARG A CA 1
ATOM 724 C C . ARG A 1 94 ? -14.143 -1.078 14.433 1.00 98.31 94 ARG A C 1
ATOM 726 O O . ARG A 1 94 ? -14.826 -2.050 14.754 1.00 98.31 94 ARG A O 1
ATOM 733 N N . PHE A 1 95 ? -13.328 -0.462 15.291 1.00 98.75 95 PHE A N 1
ATOM 734 C CA . PHE A 1 95 ? -13.184 -0.886 16.685 1.00 98.75 95 PHE A CA 1
ATOM 735 C C . PHE A 1 95 ? -14.498 -0.746 17.463 1.00 98.75 95 PHE A C 1
ATOM 737 O O . PHE A 1 95 ? -14.916 -1.692 18.128 1.00 98.75 95 PHE A O 1
ATOM 744 N N . LEU A 1 96 ? -15.177 0.400 17.335 1.00 98.50 96 LEU A N 1
ATOM 745 C CA . LEU A 1 96 ? -16.473 0.651 17.972 1.00 98.50 96 LEU A CA 1
ATOM 746 C C . LEU A 1 96 ? -17.535 -0.354 17.512 1.00 98.50 96 LEU A C 1
ATOM 748 O O . LEU A 1 96 ? -18.295 -0.859 18.334 1.00 98.50 96 LEU A O 1
ATOM 752 N N . ARG A 1 97 ? -17.557 -0.686 16.215 1.00 97.75 97 ARG A N 1
ATOM 753 C CA . ARG A 1 97 ? -18.486 -1.674 15.653 1.00 97.75 97 ARG A CA 1
ATOM 754 C C . ARG A 1 97 ? -18.230 -3.085 16.185 1.00 97.75 97 ARG A C 1
ATOM 756 O O . ARG A 1 97 ? -19.174 -3.782 16.541 1.00 97.75 97 ARG A O 1
ATOM 763 N N . LEU A 1 98 ? -16.971 -3.526 16.220 1.00 97.62 98 LEU A N 1
ATOM 764 C CA . LEU A 1 98 ? -16.616 -4.881 16.663 1.00 97.62 98 LEU A CA 1
ATOM 765 C C . LEU A 1 98 ? -16.849 -5.097 18.162 1.00 97.62 98 LEU A C 1
ATOM 767 O O . LEU A 1 98 ? -17.140 -6.215 18.576 1.00 97.62 98 LEU A O 1
ATOM 771 N N . HIS A 1 99 ? -16.739 -4.033 18.958 1.00 97.94 99 HIS A N 1
ATOM 772 C CA . HIS A 1 99 ? -16.792 -4.096 20.419 1.00 97.94 99 HIS A CA 1
ATOM 773 C C . HIS A 1 99 ? -17.963 -3.307 20.996 1.00 97.94 99 HIS A C 1
ATOM 775 O O . HIS A 1 99 ? -17.849 -2.768 22.092 1.00 97.94 99 HIS A O 1
ATOM 781 N N . GLN A 1 100 ? -19.093 -3.245 20.286 1.00 95.62 100 GLN A N 1
ATOM 782 C CA . GLN A 1 100 ? -20.259 -2.435 20.663 1.00 95.62 100 GLN A CA 1
ATOM 783 C C . GLN A 1 100 ? -20.700 -2.658 22.122 1.00 95.62 100 GLN A C 1
ATOM 785 O O . GLN A 1 100 ? -20.990 -1.713 22.846 1.00 95.62 100 GLN A O 1
ATOM 790 N N . SER A 1 101 ? -20.665 -3.901 22.611 1.00 96.75 101 SER A N 1
ATOM 791 C CA . SER A 1 101 ? -21.046 -4.228 23.993 1.00 96.75 101 SER A CA 1
ATOM 792 C C . SER A 1 101 ? -20.089 -3.700 25.073 1.00 96.75 101 SER A C 1
ATOM 794 O O . SER A 1 101 ? -20.425 -3.761 26.253 1.00 96.75 101 SER A O 1
ATOM 796 N N . ALA A 1 102 ? -18.893 -3.230 24.707 1.00 97.25 102 ALA A N 1
ATOM 797 C CA . ALA A 1 102 ? -17.894 -2.683 25.631 1.00 97.25 102 ALA A CA 1
ATOM 798 C C . ALA A 1 102 ? -18.005 -1.156 25.828 1.00 97.25 102 ALA A C 1
ATOM 800 O O . ALA A 1 102 ? -17.272 -0.570 26.637 1.00 97.25 102 ALA A O 1
ATOM 801 N N . PHE A 1 103 ? -18.911 -0.505 25.096 1.00 97.31 103 PHE A N 1
ATOM 802 C CA . PHE A 1 103 ? -19.162 0.928 25.178 1.00 97.31 103 PHE A CA 1
ATOM 803 C C . PHE A 1 103 ? -20.586 1.192 25.664 1.00 97.31 103 PHE A C 1
ATOM 805 O O . PHE A 1 103 ? -21.531 0.456 25.388 1.00 97.31 103 PHE A O 1
ATOM 812 N N . THR A 1 104 ? -20.739 2.263 26.429 1.00 97.19 104 THR A N 1
ATOM 813 C CA . THR A 1 104 ? -22.043 2.774 26.845 1.00 97.19 104 THR A CA 1
ATOM 814 C C . THR A 1 104 ? -22.722 3.512 25.690 1.00 97.19 104 THR A C 1
ATOM 816 O O . THR A 1 104 ? -22.057 4.026 24.791 1.00 97.19 104 THR A O 1
ATOM 819 N N . ASN A 1 105 ? -24.051 3.652 25.741 1.00 96.25 105 ASN A N 1
ATOM 820 C CA . ASN A 1 105 ? -24.792 4.441 24.745 1.00 96.25 105 ASN A CA 1
ATOM 821 C C . ASN A 1 105 ? -24.264 5.879 24.642 1.00 96.25 105 ASN A C 1
ATOM 823 O O . ASN A 1 105 ? -24.126 6.402 23.544 1.00 96.25 105 ASN A O 1
ATOM 827 N N . LYS A 1 106 ? -23.894 6.482 25.779 1.00 96.88 106 LYS A N 1
ATOM 828 C CA . LYS A 1 106 ? -23.313 7.826 25.821 1.00 96.88 106 LYS A CA 1
ATOM 829 C C . LYS A 1 106 ? -21.969 7.897 25.088 1.00 96.88 106 LYS A C 1
ATOM 831 O O . LYS A 1 106 ? -21.763 8.811 24.302 1.00 96.88 106 LYS A O 1
ATOM 836 N N . GLU A 1 107 ? -21.073 6.934 25.313 1.00 96.38 107 GLU A N 1
ATOM 837 C CA . GLU A 1 107 ? -19.800 6.864 24.576 1.00 96.38 107 GLU A CA 1
ATOM 838 C C . GLU A 1 107 ? -20.044 6.691 23.070 1.00 96.38 107 GLU A C 1
ATOM 840 O O . GLU A 1 107 ? -19.391 7.345 22.260 1.00 96.38 107 GLU A O 1
ATOM 845 N N . HIS A 1 108 ? -21.012 5.855 22.681 1.00 95.44 108 HIS A N 1
ATOM 846 C CA . HIS A 1 108 ? -21.387 5.701 21.277 1.00 95.44 108 HIS A CA 1
ATOM 847 C C . HIS A 1 108 ? -21.915 6.999 20.667 1.00 95.44 108 HIS A C 1
ATOM 849 O O . HIS A 1 108 ? -21.495 7.350 19.568 1.00 95.44 108 HIS A O 1
ATOM 855 N N . GLU A 1 109 ? -22.798 7.723 21.352 1.00 95.69 109 GLU A N 1
ATOM 856 C CA . GLU A 1 109 ? -23.313 9.018 20.896 1.00 95.69 109 GLU A CA 1
ATOM 857 C C . GLU A 1 109 ? -22.180 10.039 20.720 1.00 95.69 109 GLU A C 1
ATOM 859 O O . GLU A 1 109 ? -22.059 10.646 19.654 1.00 95.69 109 GLU A O 1
ATOM 864 N N . GLU A 1 110 ? -21.305 10.173 21.722 1.00 96.44 110 GLU A N 1
ATOM 865 C CA . GLU A 1 110 ? -20.170 11.102 21.704 1.00 96.44 110 GLU A CA 1
ATOM 866 C C . GLU A 1 110 ? -19.185 10.786 20.569 1.00 96.44 110 GLU A C 1
ATOM 868 O O . GLU A 1 110 ? -18.834 11.671 19.784 1.00 96.44 110 GLU A O 1
ATOM 873 N N . TYR A 1 111 ? -18.765 9.525 20.431 1.00 97.12 111 TYR A N 1
ATOM 874 C CA . TYR A 1 111 ? -17.830 9.137 19.376 1.00 97.12 111 TYR A CA 1
ATOM 875 C C . TYR A 1 111 ? -18.458 9.198 17.986 1.00 97.12 111 TYR A C 1
ATOM 877 O O . TYR A 1 111 ? -17.781 9.591 17.039 1.00 97.12 111 TYR A O 1
ATOM 885 N N . THR A 1 112 ? -19.744 8.869 17.843 1.00 96.88 112 THR A N 1
ATOM 886 C CA . THR A 1 112 ? -20.441 8.991 16.554 1.00 96.88 112 THR A CA 1
ATOM 887 C C . THR A 1 112 ? -20.520 10.448 16.116 1.00 96.88 112 THR A C 1
ATOM 889 O O . THR A 1 112 ? -20.221 10.738 14.961 1.00 96.88 112 THR A O 1
ATOM 892 N N . ALA A 1 113 ? -20.855 11.369 17.026 1.00 96.88 113 ALA A N 1
ATOM 893 C CA . ALA A 1 113 ? -20.864 12.800 16.733 1.00 96.88 113 ALA A CA 1
ATOM 894 C C . ALA A 1 113 ? -19.463 13.311 16.355 1.00 96.88 113 ALA A C 1
ATOM 896 O O . ALA A 1 113 ? -19.301 13.964 15.327 1.00 96.88 113 ALA A O 1
ATOM 897 N N . GLY A 1 114 ? -18.430 12.939 17.120 1.00 97.44 114 GLY A N 1
ATOM 898 C CA . GLY A 1 114 ? -17.050 13.334 16.824 1.00 97.44 114 GLY A CA 1
ATOM 899 C C . GLY A 1 114 ? -16.531 12.802 15.482 1.00 97.44 114 GLY A C 1
ATOM 900 O O . GLY A 1 114 ? -15.833 13.519 14.764 1.00 97.44 114 GLY A O 1
ATOM 901 N N . LEU A 1 115 ? -16.873 11.560 15.115 1.00 98.50 115 LEU A N 1
ATOM 902 C CA . LEU A 1 115 ? -16.536 11.004 13.800 1.00 98.50 115 LEU A CA 1
ATOM 903 C C . LEU A 1 115 ? -17.298 11.714 12.682 1.00 98.50 115 LEU A C 1
ATOM 905 O O . LEU A 1 115 ? -16.685 12.058 11.673 1.00 98.50 115 LEU A O 1
ATOM 909 N N . ARG A 1 116 ? -18.601 11.961 12.869 1.00 98.38 116 ARG A N 1
ATOM 910 C CA . ARG A 1 116 ? -19.447 12.659 11.895 1.00 98.38 116 ARG A CA 1
ATOM 911 C C . ARG A 1 116 ? -18.865 14.014 11.519 1.00 98.38 116 ARG A C 1
ATOM 913 O O . ARG A 1 116 ? -18.698 14.287 10.336 1.00 98.38 116 ARG A O 1
ATOM 920 N N . ASP A 1 117 ? -18.473 14.807 12.512 1.00 97.50 117 ASP A N 1
ATOM 921 C CA . ASP A 1 117 ? -17.888 16.132 12.302 1.00 97.50 117 ASP A CA 1
ATOM 922 C C . ASP A 1 117 ? -16.646 16.083 11.395 1.00 97.50 117 ASP A C 1
ATOM 924 O O . ASP A 1 117 ? -16.466 16.925 10.513 1.00 97.50 117 ASP A O 1
ATOM 928 N N . VAL A 1 118 ? -15.776 15.088 11.583 1.00 98.25 118 VAL A N 1
ATOM 929 C CA . VAL A 1 118 ? -14.582 14.882 10.746 1.00 98.25 118 VAL A CA 1
ATOM 930 C C . VAL A 1 118 ? -14.957 14.366 9.354 1.00 98.25 118 VAL A C 1
ATOM 932 O O . VAL A 1 118 ? -14.388 14.796 8.347 1.00 98.25 118 VAL A O 1
ATOM 935 N N . VAL A 1 119 ? -15.918 13.446 9.284 1.00 98.50 119 VAL A N 1
ATOM 936 C CA . VAL A 1 119 ? -16.366 12.835 8.032 1.00 98.50 119 VAL A CA 1
ATOM 937 C C . VAL A 1 119 ? -16.995 13.874 7.110 1.00 98.50 119 VAL A C 1
ATOM 939 O O . VAL A 1 119 ? -16.541 14.032 5.975 1.00 98.50 119 VAL A O 1
ATOM 942 N N . GLU A 1 120 ? -17.987 14.607 7.607 1.00 98.00 120 GLU A N 1
ATOM 943 C CA . GLU A 1 120 ? -18.766 15.569 6.827 1.00 98.00 120 GLU A CA 1
ATOM 944 C C . GLU A 1 120 ? -17.945 16.806 6.463 1.00 98.00 120 GLU A C 1
ATOM 946 O O . GLU A 1 120 ? -18.044 17.304 5.343 1.00 98.00 120 GLU A O 1
ATOM 951 N N . SER A 1 121 ? -17.088 17.289 7.370 1.00 97.81 121 SER A N 1
ATOM 952 C CA . SER A 1 121 ? -16.289 18.487 7.088 1.00 97.81 121 SER A CA 1
ATOM 953 C C . SER A 1 121 ? -15.083 18.228 6.184 1.00 97.81 121 SER A C 1
ATOM 955 O O . SER A 1 121 ? -14.615 19.171 5.548 1.00 97.81 121 SER A O 1
ATOM 957 N N . TYR A 1 122 ? -14.558 16.995 6.127 1.00 98.06 122 TYR A N 1
ATOM 958 C CA . TYR A 1 122 ? -13.310 16.704 5.415 1.00 98.06 122 TYR A CA 1
ATOM 959 C C . TYR A 1 122 ? -13.337 15.445 4.541 1.00 98.06 122 TYR A C 1
ATOM 961 O O . TYR A 1 122 ? -12.989 15.529 3.359 1.00 98.06 122 TYR A O 1
ATOM 969 N N . LEU A 1 123 ? -13.690 14.270 5.084 1.00 98.19 123 LEU A N 1
ATOM 970 C CA . LEU A 1 123 ? -13.497 13.003 4.360 1.00 98.19 123 LEU A CA 1
ATOM 971 C C . LEU A 1 123 ? -14.399 12.842 3.139 1.00 98.19 123 LEU A C 1
ATOM 973 O O . LEU A 1 123 ? -13.923 12.285 2.153 1.00 98.19 123 LEU A O 1
ATOM 977 N N . VAL A 1 124 ? -15.635 13.350 3.165 1.00 98.31 124 VAL A N 1
ATOM 978 C CA . VAL A 1 124 ? -16.537 13.321 1.996 1.00 98.31 124 VAL A CA 1
ATOM 979 C C . VAL A 1 124 ? -15.860 13.972 0.785 1.00 98.31 124 VAL A C 1
ATOM 981 O O . VAL A 1 124 ? -15.675 13.330 -0.250 1.00 98.31 124 VAL A O 1
ATOM 984 N N . ASN A 1 125 ? -15.372 15.205 0.946 1.00 97.56 125 ASN A N 1
ATOM 985 C CA . ASN A 1 125 ? -14.678 15.927 -0.123 1.00 97.56 125 ASN A CA 1
ATOM 986 C C . ASN A 1 125 ? -13.334 15.274 -0.466 1.00 97.56 125 ASN A C 1
ATOM 988 O O . ASN A 1 125 ? -12.971 15.156 -1.633 1.00 97.56 125 ASN A O 1
ATOM 992 N N . ALA A 1 126 ? -12.582 14.797 0.531 1.00 96.88 126 ALA A N 1
ATOM 993 C CA . ALA A 1 126 ? -11.292 14.160 0.281 1.00 96.88 126 ALA A CA 1
ATOM 994 C C . ALA A 1 126 ? -11.419 12.839 -0.505 1.00 96.88 126 ALA A C 1
ATOM 996 O O . ALA A 1 126 ? -10.569 12.554 -1.350 1.00 96.88 126 ALA A O 1
ATOM 997 N N . ALA A 1 127 ? -12.467 12.051 -0.252 1.00 97.56 127 ALA A N 1
ATOM 998 C CA . ALA A 1 127 ? -12.767 10.815 -0.973 1.00 97.56 127 ALA A CA 1
ATOM 999 C C . ALA A 1 127 ? -13.303 11.070 -2.392 1.00 97.56 127 ALA A C 1
ATOM 1001 O O . ALA A 1 127 ? -13.163 10.195 -3.246 1.00 97.56 127 ALA A O 1
ATOM 1002 N N . ALA A 1 128 ? -13.861 12.251 -2.661 1.00 96.06 128 ALA A N 1
ATOM 1003 C CA . ALA A 1 128 ? -14.328 12.646 -3.987 1.00 96.06 128 ALA A CA 1
ATOM 1004 C C . ALA A 1 128 ? -13.224 13.304 -4.839 1.00 96.06 128 ALA A C 1
ATOM 1006 O O . ALA A 1 128 ? -13.025 12.937 -5.993 1.00 96.06 128 ALA A O 1
ATOM 1007 N N . GLU A 1 129 ? -12.469 14.250 -4.275 1.00 92.94 129 GLU A N 1
ATOM 1008 C CA . GLU A 1 129 ? -11.726 15.243 -5.069 1.00 92.94 129 GLU A CA 1
ATOM 1009 C C . GLU A 1 129 ? -10.201 15.063 -5.069 1.00 92.94 129 GLU A C 1
ATOM 1011 O O . GLU A 1 129 ? -9.494 15.712 -5.844 1.00 92.94 129 GLU A O 1
ATOM 1016 N N . LYS A 1 130 ? -9.635 14.219 -4.193 1.00 92.75 130 LYS A N 1
ATOM 1017 C CA . LYS A 1 130 ? -8.174 14.045 -4.147 1.00 92.75 130 LYS A CA 1
ATOM 1018 C C . LYS A 1 130 ? -7.653 13.466 -5.467 1.00 92.75 130 LYS A C 1
ATOM 1020 O O . LYS A 1 130 ? -8.067 12.390 -5.889 1.00 92.75 130 LYS A O 1
ATOM 1025 N N . SER A 1 131 ? -6.683 14.159 -6.068 1.00 88.75 131 SER A N 1
ATOM 1026 C CA . SER A 1 131 ? -6.084 13.777 -7.355 1.00 88.75 131 SER A CA 1
ATOM 1027 C C . SER A 1 131 ? -5.182 12.545 -7.276 1.00 88.75 131 SER A C 1
ATOM 1029 O O . SER A 1 131 ? -5.082 11.776 -8.223 1.00 88.75 131 SER A O 1
ATOM 1031 N N . ILE A 1 132 ? -4.523 12.325 -6.137 1.00 90.88 132 ILE A N 1
ATOM 1032 C CA . ILE A 1 132 ? -3.712 11.124 -5.919 1.00 90.88 132 ILE A CA 1
ATOM 1033 C C . ILE A 1 132 ? -4.656 9.979 -5.540 1.00 90.88 132 ILE A C 1
ATOM 1035 O O . ILE A 1 132 ? -5.168 9.956 -4.417 1.00 90.88 132 ILE A O 1
ATOM 1039 N N . THR A 1 133 ? -4.830 9.003 -6.436 1.00 94.25 133 THR A N 1
ATOM 1040 C CA . THR A 1 133 ? -5.748 7.857 -6.284 1.00 94.25 133 THR A CA 1
ATOM 1041 C C . THR A 1 133 ? -5.626 7.196 -4.915 1.00 94.25 133 THR A C 1
ATOM 1043 O O . THR A 1 133 ? -6.602 7.041 -4.189 1.00 94.25 133 THR A O 1
ATOM 1046 N N . ASN A 1 134 ? -4.401 6.885 -4.490 1.00 93.12 134 ASN A N 1
ATOM 1047 C CA . ASN A 1 134 ? -4.172 6.227 -3.209 1.00 93.12 134 ASN A CA 1
ATOM 1048 C C . ASN A 1 134 ? -4.535 7.108 -1.994 1.00 93.12 134 ASN A C 1
ATOM 1050 O O . ASN A 1 134 ? -4.885 6.580 -0.947 1.00 93.12 134 ASN A O 1
ATOM 1054 N N . GLN A 1 135 ? -4.429 8.436 -2.089 1.00 94.56 135 GLN A N 1
ATOM 1055 C CA . GLN A 1 135 ? -4.873 9.338 -1.018 1.00 94.56 135 GLN A CA 1
ATOM 1056 C C . GLN A 1 135 ? -6.394 9.408 -0.952 1.00 94.56 135 GLN A C 1
ATOM 1058 O O . GLN A 1 135 ? -6.954 9.358 0.139 1.00 94.56 135 GLN A O 1
ATOM 1063 N N . ARG A 1 136 ? -7.040 9.482 -2.120 1.00 96.81 136 ARG A N 1
ATOM 1064 C CA . ARG A 1 136 ? -8.494 9.452 -2.254 1.00 96.81 136 ARG A CA 1
ATOM 1065 C C . ARG A 1 136 ? -9.073 8.175 -1.646 1.00 96.81 136 ARG A C 1
ATOM 1067 O O . ARG A 1 136 ? -9.924 8.249 -0.767 1.00 96.81 136 ARG A O 1
ATOM 1074 N N . LEU A 1 137 ? -8.518 7.021 -2.021 1.00 98.00 137 LEU A N 1
ATOM 1075 C CA . LEU A 1 137 ? -8.929 5.721 -1.490 1.00 98.00 137 LEU A CA 1
ATOM 1076 C C . LEU A 1 137 ? -8.647 5.573 0.014 1.00 98.00 137 LEU A C 1
ATOM 1078 O O . LEU A 1 137 ? -9.387 4.892 0.708 1.00 98.00 137 LEU A O 1
ATOM 1082 N N . TRP A 1 138 ? -7.615 6.229 0.548 1.00 96.94 138 TRP A N 1
ATOM 1083 C CA . TRP A 1 138 ? -7.373 6.235 1.994 1.00 96.94 138 TRP A CA 1
ATOM 1084 C C . TRP A 1 138 ? -8.450 7.028 2.753 1.00 96.94 138 TRP A C 1
ATOM 1086 O O . TRP A 1 138 ? -8.883 6.626 3.827 1.00 96.94 138 TRP A O 1
ATOM 1096 N N . GLY A 1 139 ? -8.917 8.146 2.191 1.00 98.06 139 GLY A N 1
ATOM 1097 C CA . GLY A 1 139 ? -10.085 8.850 2.727 1.00 98.06 139 GLY A CA 1
ATOM 1098 C C . GLY A 1 139 ? -11.358 8.008 2.614 1.00 98.06 139 GLY A C 1
ATOM 1099 O O . GLY A 1 139 ? -12.165 7.975 3.543 1.00 98.06 139 GLY A O 1
ATOM 1100 N N . LEU A 1 140 ? -11.491 7.274 1.505 1.00 98.69 140 LEU A N 1
ATOM 1101 C CA . LEU A 1 140 ? -12.620 6.393 1.229 1.00 98.69 140 LEU A CA 1
ATOM 1102 C C . LEU A 1 140 ? -12.760 5.251 2.245 1.00 98.69 140 LEU A C 1
ATOM 1104 O O . LEU A 1 140 ? -13.884 4.930 2.622 1.00 98.69 140 LEU A O 1
ATOM 1108 N N . THR A 1 141 ? -11.666 4.638 2.714 1.00 98.62 141 THR A N 1
ATOM 1109 C CA . THR A 1 141 ? -11.762 3.577 3.735 1.00 98.62 141 THR A CA 1
ATOM 1110 C C . THR A 1 141 ? -12.331 4.108 5.047 1.00 98.62 141 THR A C 1
ATOM 1112 O O . THR A 1 141 ? -13.199 3.465 5.634 1.00 98.62 141 THR A O 1
ATOM 1115 N N . GLY A 1 142 ? -11.912 5.306 5.469 1.00 98.62 142 GLY A N 1
ATOM 1116 C CA . GLY A 1 142 ? -12.482 5.992 6.629 1.00 98.62 142 GLY A CA 1
ATOM 1117 C C . GLY A 1 142 ? -13.970 6.287 6.448 1.00 98.62 142 GLY A C 1
ATOM 1118 O O . GLY A 1 142 ? -14.771 5.939 7.313 1.00 98.62 142 GLY A O 1
ATOM 1119 N N . LEU A 1 143 ? -14.349 6.857 5.299 1.00 98.75 143 LEU A N 1
ATOM 1120 C CA . LEU A 1 143 ? -15.745 7.161 4.967 1.00 98.75 143 LEU A CA 1
ATOM 1121 C C . LEU A 1 143 ? -16.630 5.903 4.978 1.00 98.75 143 LEU A C 1
ATOM 1123 O O . LEU A 1 143 ? -17.674 5.893 5.624 1.00 98.75 143 LEU A O 1
ATOM 1127 N N . ALA A 1 144 ? -16.190 4.830 4.317 1.00 98.81 144 ALA A N 1
ATOM 1128 C CA . ALA A 1 144 ? -16.921 3.567 4.227 1.00 98.81 144 ALA A CA 1
ATOM 1129 C C . ALA A 1 144 ? -17.051 2.861 5.589 1.00 98.81 144 ALA A C 1
ATOM 1131 O O . ALA A 1 144 ? -18.114 2.344 5.929 1.00 98.81 144 ALA A O 1
ATOM 1132 N N . SER A 1 145 ? -15.986 2.864 6.396 1.00 98.75 145 SER A N 1
ATOM 1133 C CA . SER A 1 145 ? -16.002 2.277 7.742 1.00 98.75 145 SER A CA 1
ATOM 1134 C C . SER A 1 145 ? -16.937 3.040 8.686 1.00 98.75 145 SER A C 1
ATOM 1136 O O . SER A 1 145 ? -17.697 2.419 9.432 1.00 98.75 145 SER A O 1
ATOM 1138 N N . TYR A 1 146 ? -16.946 4.378 8.611 1.00 98.81 146 TYR A N 1
ATOM 1139 C CA . TYR A 1 146 ? -17.915 5.197 9.341 1.00 98.81 146 TYR A CA 1
ATOM 1140 C C . TYR A 1 146 ? -19.348 4.935 8.872 1.00 98.81 146 TYR A C 1
ATOM 1142 O O . TYR A 1 146 ? -20.215 4.742 9.718 1.00 98.81 146 TYR A O 1
ATOM 1150 N N . ALA A 1 147 ? -19.598 4.873 7.558 1.00 98.56 147 ALA A N 1
ATOM 1151 C CA . ALA A 1 147 ? -20.925 4.592 7.003 1.00 98.56 147 ALA A CA 1
ATOM 1152 C C . ALA A 1 147 ? -21.509 3.281 7.559 1.00 98.56 147 ALA A C 1
ATOM 1154 O O . ALA A 1 147 ? -22.645 3.257 8.030 1.00 98.56 147 ALA A O 1
ATOM 1155 N N . ASN A 1 148 ? -20.685 2.227 7.604 1.00 98.44 148 ASN A N 1
ATOM 1156 C CA . ASN A 1 148 ? -21.032 0.939 8.203 1.00 98.44 148 ASN A CA 1
ATOM 1157 C C . ASN A 1 148 ? -21.354 1.068 9.698 1.00 98.44 148 ASN A C 1
ATOM 1159 O O . ASN A 1 148 ? -22.409 0.637 10.156 1.00 98.44 148 ASN A O 1
ATOM 1163 N N . TYR A 1 149 ? -20.453 1.687 10.467 1.00 98.12 149 TYR A N 1
ATOM 1164 C CA . TYR A 1 149 ? -20.632 1.864 11.909 1.00 98.12 149 TYR A CA 1
ATOM 1165 C C . TYR A 1 149 ? -21.883 2.691 12.249 1.00 98.12 149 TYR A C 1
ATOM 1167 O O . TYR A 1 149 ? -22.620 2.340 13.167 1.00 98.12 149 TYR A O 1
ATOM 1175 N N . ALA A 1 150 ? -22.144 3.759 11.495 1.00 97.19 150 ALA A N 1
ATOM 1176 C CA . ALA A 1 150 ? -23.303 4.626 11.671 1.00 97.19 150 ALA A CA 1
ATOM 1177 C C . ALA A 1 150 ? -24.598 4.049 11.066 1.00 97.19 150 ALA A C 1
ATOM 1179 O O . ALA A 1 150 ? -25.668 4.610 11.299 1.00 97.19 150 ALA A O 1
ATOM 1180 N N . GLY A 1 151 ? -24.518 2.959 10.293 1.00 96.94 151 GLY A N 1
ATOM 1181 C CA . GLY A 1 151 ? -25.664 2.348 9.618 1.00 96.94 151 GLY A CA 1
ATOM 1182 C C . GLY A 1 151 ? -26.326 3.267 8.585 1.00 96.94 151 GLY A C 1
ATOM 1183 O O . GLY A 1 151 ? -27.553 3.312 8.515 1.00 96.94 151 GLY A O 1
ATOM 1184 N N . THR A 1 152 ? -25.536 4.032 7.822 1.00 97.12 152 THR A N 1
ATOM 1185 C CA . THR A 1 152 ? -26.031 4.992 6.817 1.00 97.12 152 THR A CA 1
ATOM 1186 C C . THR A 1 152 ? -25.556 4.654 5.403 1.00 97.12 152 THR A C 1
ATOM 1188 O O . THR A 1 152 ? -24.447 4.161 5.215 1.00 97.12 152 THR A O 1
ATOM 1191 N N . HIS A 1 153 ? -26.390 4.986 4.413 1.00 97.88 153 HIS A N 1
ATOM 1192 C CA . HIS A 1 153 ? -26.119 4.857 2.972 1.00 97.88 153 HIS A CA 1
ATOM 1193 C C . HIS A 1 153 ? -25.916 6.213 2.278 1.00 97.88 153 HIS A C 1
ATOM 1195 O O . HIS A 1 153 ? -25.824 6.292 1.056 1.00 97.88 153 HIS A O 1
ATOM 1201 N N . GLU A 1 154 ? -25.855 7.305 3.046 1.00 97.94 154 GLU A N 1
ATOM 1202 C CA . GLU A 1 154 ? -25.738 8.675 2.522 1.00 97.94 154 GLU A CA 1
ATOM 1203 C C . GLU A 1 154 ? -24.495 8.885 1.640 1.00 97.94 154 GLU A C 1
ATOM 1205 O O . GLU A 1 154 ? -24.487 9.738 0.755 1.00 97.94 154 GLU A O 1
ATOM 1210 N N . TYR A 1 155 ? -23.449 8.084 1.850 1.00 98.31 155 TYR A N 1
ATOM 1211 C CA . TYR A 1 155 ? -22.165 8.237 1.169 1.00 98.31 155 TYR A CA 1
ATOM 1212 C C . TYR A 1 155 ? -21.949 7.249 0.017 1.00 98.31 155 TYR A C 1
ATOM 1214 O O . TYR A 1 155 ? -20.881 7.272 -0.596 1.00 98.31 155 TYR A O 1
ATOM 1222 N N . ASP A 1 156 ? -22.930 6.399 -0.303 1.00 98.50 156 ASP A N 1
ATOM 1223 C CA . ASP A 1 156 ? -22.778 5.335 -1.305 1.00 98.50 156 ASP A CA 1
ATOM 1224 C C . ASP A 1 156 ? -22.394 5.888 -2.686 1.00 98.50 156 ASP A C 1
ATOM 1226 O O . ASP A 1 156 ? -21.541 5.318 -3.370 1.00 98.50 156 ASP A O 1
ATOM 1230 N N . ASP A 1 157 ? -22.953 7.034 -3.082 1.00 98.44 157 ASP A N 1
ATOM 1231 C CA . ASP A 1 157 ? -22.629 7.684 -4.358 1.00 98.44 157 ASP A CA 1
ATOM 1232 C C . ASP A 1 157 ? -21.178 8.178 -4.399 1.00 98.44 157 ASP A C 1
ATOM 1234 O O . ASP A 1 157 ? -20.480 7.985 -5.398 1.00 98.44 157 ASP A O 1
ATOM 1238 N N . VAL A 1 158 ? -20.685 8.748 -3.294 1.00 98.44 158 VAL A N 1
ATOM 1239 C CA . VAL A 1 158 ? -19.280 9.169 -3.161 1.00 98.44 158 VAL A CA 1
ATOM 1240 C C . VAL A 1 158 ? -18.364 7.951 -3.225 1.00 98.44 158 VAL A C 1
ATOM 1242 O O . VAL A 1 158 ? -17.327 7.991 -3.889 1.00 98.44 158 VAL A O 1
ATOM 1245 N N . VAL A 1 159 ? -18.760 6.847 -2.584 1.00 98.62 159 VAL A N 1
ATOM 1246 C CA . VAL A 1 159 ? -17.999 5.595 -2.601 1.00 98.62 159 VAL A CA 1
ATOM 1247 C C . VAL A 1 159 ? -17.890 5.043 -4.020 1.00 98.62 159 VAL A C 1
ATOM 1249 O O . VAL A 1 159 ? -16.780 4.782 -4.488 1.00 98.62 159 VAL A O 1
ATOM 1252 N N . ARG A 1 160 ? -19.013 4.934 -4.741 1.00 98.69 160 ARG A N 1
ATOM 1253 C CA . ARG A 1 160 ? -19.034 4.467 -6.137 1.00 98.69 160 ARG A CA 1
ATOM 1254 C C . ARG A 1 160 ? -18.203 5.369 -7.039 1.00 98.69 160 ARG A C 1
ATOM 1256 O O . ARG A 1 160 ? -17.357 4.862 -7.768 1.00 98.69 160 ARG A O 1
ATOM 1263 N N . ALA A 1 161 ? -18.393 6.685 -6.959 1.00 98.31 161 ALA A N 1
ATOM 1264 C CA . ALA A 1 161 ? -17.658 7.643 -7.781 1.00 98.31 161 ALA A CA 1
ATOM 1265 C C . ALA A 1 161 ? -16.142 7.579 -7.530 1.00 98.31 161 ALA A C 1
ATOM 1267 O O . ALA A 1 161 ? -15.353 7.599 -8.473 1.00 98.31 161 ALA A O 1
ATOM 1268 N N . SER A 1 162 ? -15.723 7.439 -6.269 1.00 98.50 162 SER A N 1
ATOM 1269 C CA . SER A 1 162 ? -14.309 7.332 -5.898 1.00 98.50 162 SER A CA 1
ATOM 1270 C C . SER A 1 162 ? -13.646 6.070 -6.459 1.00 98.50 162 SER A C 1
ATOM 1272 O O . SER A 1 162 ? -12.516 6.130 -6.960 1.00 98.50 162 SER A O 1
ATOM 1274 N N . ILE A 1 163 ? -14.359 4.937 -6.409 1.00 98.56 163 ILE A N 1
ATOM 1275 C CA . ILE A 1 163 ? -13.921 3.646 -6.958 1.00 98.56 163 ILE A CA 1
ATOM 1276 C C . ILE A 1 163 ? -13.875 3.694 -8.488 1.00 98.56 163 ILE A C 1
ATOM 1278 O O . ILE A 1 163 ? -12.876 3.290 -9.080 1.00 98.56 163 ILE A O 1
ATOM 1282 N N . GLU A 1 164 ? -14.915 4.228 -9.130 1.00 98.25 164 GLU A N 1
ATOM 1283 C CA . GLU A 1 164 ? -14.953 4.419 -10.583 1.00 98.25 164 GLU A CA 1
ATOM 1284 C C . GLU A 1 164 ? -13.776 5.276 -11.056 1.00 98.25 164 GLU A C 1
ATOM 1286 O O . GLU A 1 164 ? -13.038 4.876 -11.958 1.00 98.25 164 GLU A O 1
ATOM 1291 N N . GLN A 1 165 ? -13.514 6.396 -10.379 1.00 97.25 165 GLN A N 1
ATOM 1292 C CA . GLN A 1 165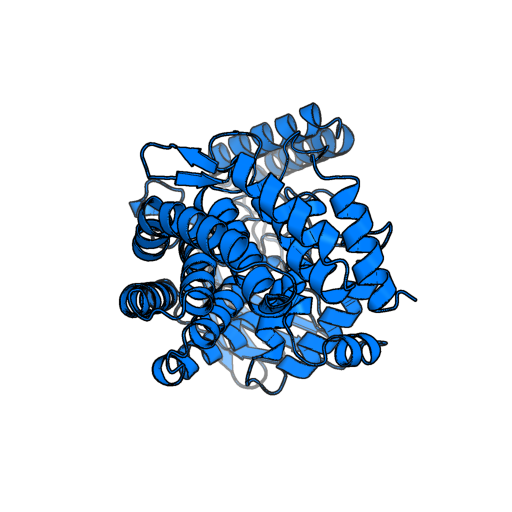 ? -12.363 7.231 -10.696 1.00 97.25 165 GLN A CA 1
ATOM 1293 C C . GLN A 1 165 ? -11.040 6.495 -10.445 1.00 97.25 165 GLN A C 1
ATOM 1295 O O . GLN A 1 165 ? -10.102 6.651 -11.218 1.00 97.25 165 GLN A O 1
ATOM 1300 N N . ALA A 1 166 ? -10.931 5.664 -9.401 1.00 97.06 166 ALA A N 1
ATOM 1301 C CA . ALA A 1 166 ? -9.714 4.883 -9.170 1.00 97.06 166 ALA A CA 1
ATOM 1302 C C . ALA A 1 166 ? -9.425 3.902 -10.314 1.00 97.06 166 ALA A C 1
ATOM 1304 O O . ALA A 1 166 ? -8.264 3.724 -10.678 1.00 97.06 166 ALA A O 1
ATOM 1305 N N . PHE A 1 167 ? -10.457 3.302 -10.908 1.00 97.50 167 PHE A N 1
ATOM 1306 C CA . PHE A 1 167 ? -10.289 2.474 -12.099 1.00 97.50 167 PHE A CA 1
ATOM 1307 C C . PHE A 1 167 ? -10.043 3.286 -13.371 1.00 97.50 167 PHE A C 1
ATOM 1309 O O . PHE A 1 167 ? -9.311 2.817 -14.237 1.00 97.50 167 PHE A O 1
ATOM 1316 N N . ALA A 1 168 ? -10.599 4.493 -13.490 1.00 95.62 168 ALA A N 1
ATOM 1317 C CA . ALA A 1 168 ? -10.282 5.403 -14.593 1.00 95.62 168 ALA A CA 1
ATOM 1318 C C . ALA A 1 168 ? -8.811 5.864 -14.565 1.00 95.62 168 ALA A C 1
ATOM 1320 O O . ALA A 1 168 ? -8.202 6.062 -15.612 1.00 95.62 168 ALA A O 1
ATOM 1321 N N . ASP A 1 169 ? -8.231 5.974 -13.368 1.00 92.62 169 ASP A N 1
ATOM 1322 C CA . ASP A 1 169 ? -6.828 6.332 -13.124 1.00 92.62 169 ASP A CA 1
ATOM 1323 C C . ASP A 1 169 ? -5.831 5.183 -13.420 1.00 92.62 169 ASP A C 1
ATOM 1325 O O . ASP A 1 169 ? -4.608 5.369 -13.365 1.00 92.62 169 ASP A O 1
ATOM 1329 N N . MET A 1 170 ? -6.334 3.970 -13.666 1.00 93.31 170 MET A N 1
ATOM 1330 C CA . MET A 1 170 ? -5.548 2.750 -13.850 1.00 93.31 170 MET A CA 1
ATOM 1331 C C . MET A 1 170 ? -4.960 2.664 -15.265 1.00 93.31 170 MET A C 1
ATOM 1333 O O . MET A 1 170 ? -5.540 3.149 -16.235 1.00 93.31 170 MET A O 1
ATOM 1337 N N . THR A 1 171 ? -3.809 2.006 -15.421 1.00 93.31 171 THR A N 1
ATOM 1338 C CA . THR A 1 171 ? -3.294 1.693 -16.760 1.00 93.31 171 THR A CA 1
ATOM 1339 C C . THR A 1 171 ? -4.143 0.629 -17.451 1.00 93.31 171 THR A C 1
ATOM 1341 O O . THR A 1 171 ? -4.858 -0.142 -16.810 1.00 93.31 171 THR A O 1
ATOM 1344 N N . VAL A 1 172 ? -3.969 0.511 -18.770 1.00 92.81 172 VAL A N 1
ATOM 1345 C CA . VAL A 1 172 ? -4.577 -0.554 -19.587 1.00 92.81 172 VAL A CA 1
ATOM 1346 C C . VAL A 1 172 ? -4.217 -1.969 -19.129 1.00 92.81 172 VAL A C 1
ATOM 1348 O O . VAL A 1 172 ? -4.900 -2.909 -19.511 1.00 92.81 172 VAL A O 1
ATOM 1351 N N . ASP A 1 173 ? -3.171 -2.119 -18.315 1.00 95.06 173 ASP A N 1
ATOM 1352 C CA . ASP A 1 173 ? -2.694 -3.398 -17.784 1.00 95.06 173 ASP A CA 1
ATOM 1353 C C . ASP A 1 173 ? -3.190 -3.678 -16.358 1.00 95.06 173 ASP A C 1
ATOM 1355 O O . ASP A 1 173 ? -2.928 -4.750 -15.822 1.00 95.06 173 ASP A O 1
ATOM 1359 N N . GLY A 1 174 ? -3.901 -2.746 -15.721 1.00 96.12 174 GLY A N 1
ATOM 1360 C CA . GLY A 1 174 ? -4.397 -2.938 -14.358 1.00 96.12 174 GLY A CA 1
ATOM 1361 C C . GLY A 1 174 ? -3.550 -2.302 -13.252 1.00 96.12 174 GLY A C 1
ATOM 1362 O O . GLY A 1 174 ? -3.802 -2.541 -12.070 1.00 96.12 174 GLY A O 1
ATOM 1363 N N . PHE A 1 175 ? -2.528 -1.508 -13.586 1.00 95.38 175 PHE A N 1
ATOM 1364 C CA . PHE A 1 175 ? -1.688 -0.867 -12.572 1.00 95.38 175 PHE A CA 1
ATOM 1365 C C . PHE A 1 175 ? -2.277 0.464 -12.118 1.00 95.38 175 PHE A C 1
ATOM 1367 O O . PHE A 1 175 ? -2.561 1.333 -12.939 1.00 95.38 175 PHE A O 1
ATOM 1374 N N . PHE A 1 176 ? -2.373 0.673 -10.807 1.00 94.12 176 PHE A N 1
ATOM 1375 C CA . PHE A 1 176 ? -2.680 1.991 -10.264 1.00 94.12 176 PHE A CA 1
ATOM 1376 C C . PHE A 1 176 ? -1.435 2.877 -10.333 1.00 94.12 176 PHE A C 1
ATOM 1378 O O . PHE A 1 176 ? -0.364 2.530 -9.820 1.00 94.12 176 PHE A O 1
ATOM 1385 N N . LEU A 1 177 ? -1.575 4.038 -10.969 1.00 89.88 177 LEU A N 1
ATOM 1386 C CA . LEU A 1 177 ? -0.511 5.031 -11.019 1.00 89.88 177 LEU A CA 1
ATOM 1387 C C . LEU A 1 177 ? -0.386 5.743 -9.670 1.00 89.88 177 LEU A C 1
ATOM 1389 O O . LEU A 1 177 ? -1.365 5.924 -8.947 1.00 89.88 177 LEU A O 1
ATOM 1393 N N . TYR A 1 178 ? 0.829 6.167 -9.318 1.00 86.44 178 TYR A N 1
ATOM 1394 C CA . TYR A 1 178 ? 1.028 6.930 -8.086 1.00 86.44 178 TYR A CA 1
ATOM 1395 C C . TYR A 1 178 ? 0.282 8.263 -8.118 1.00 86.44 178 TYR A C 1
ATOM 1397 O O . TYR A 1 178 ? -0.474 8.566 -7.198 1.00 86.44 178 TYR A O 1
ATOM 1405 N N . MET A 1 179 ? 0.515 9.055 -9.161 1.00 87.75 179 MET A N 1
ATOM 1406 C CA . MET A 1 179 ? -0.183 10.306 -9.406 1.00 87.75 179 MET A CA 1
ATOM 1407 C C . MET A 1 179 ? -0.549 10.354 -10.887 1.00 87.75 179 MET A C 1
ATOM 1409 O O . MET A 1 179 ? 0.298 10.740 -11.692 1.00 87.75 179 MET A O 1
ATOM 1413 N N . PRO A 1 180 ? -1.762 9.912 -11.254 1.00 85.94 180 PRO A N 1
ATOM 1414 C CA . PRO A 1 180 ? -2.304 10.138 -12.588 1.00 85.94 180 PRO A CA 1
ATOM 1415 C C . PRO A 1 180 ? -2.261 11.636 -12.919 1.00 85.94 180 PRO A C 1
ATOM 1417 O O . PRO A 1 180 ? -2.420 12.465 -12.019 1.00 85.94 180 PRO A O 1
ATOM 1420 N N . HIS A 1 181 ? -2.028 11.985 -14.186 1.00 84.00 181 HIS A N 1
ATOM 1421 C CA . HIS A 1 181 ? -2.045 13.378 -14.656 1.00 84.00 181 HIS A CA 1
ATOM 1422 C C . HIS A 1 181 ? -1.099 14.317 -13.876 1.00 84.00 181 HIS A C 1
ATOM 1424 O O . HIS A 1 181 ? -1.406 15.483 -13.616 1.00 84.00 181 HIS A O 1
ATOM 1430 N N . ALA A 1 182 ? 0.077 13.827 -13.469 1.00 81.62 182 ALA A N 1
ATOM 1431 C CA . ALA A 1 182 ? 1.038 14.587 -12.676 1.00 81.62 182 ALA A CA 1
ATOM 1432 C C . ALA A 1 182 ? 1.402 15.925 -13.336 1.00 81.62 182 ALA A C 1
ATOM 1434 O O . ALA A 1 182 ? 1.485 16.936 -12.633 1.00 81.62 182 ALA A O 1
ATOM 1435 N N . SER A 1 183 ? 1.564 15.962 -14.664 1.00 78.06 183 SER A N 1
ATOM 1436 C CA . SER A 1 183 ? 1.883 17.204 -15.380 1.00 78.06 183 SER A CA 1
ATOM 1437 C C . SER A 1 183 ? 0.773 18.251 -15.287 1.00 78.06 183 SER A C 1
ATOM 1439 O O . SER A 1 183 ? 1.065 19.435 -15.121 1.00 78.06 183 SER A O 1
ATOM 1441 N N . GLU A 1 184 ? -0.493 17.828 -15.340 1.00 84.12 184 GLU A N 1
ATOM 1442 C CA . GLU A 1 184 ? -1.662 18.715 -15.226 1.00 84.12 184 GLU A CA 1
ATOM 1443 C C . GLU A 1 184 ? -1.733 19.365 -13.836 1.00 84.12 184 GLU A C 1
ATOM 1445 O O . GLU A 1 184 ? -2.217 20.482 -13.670 1.00 84.12 184 GLU A O 1
ATOM 1450 N N . HIS A 1 185 ? -1.152 18.702 -12.836 1.00 77.44 185 HIS A N 1
ATOM 1451 C CA . HIS A 1 185 ? -1.036 19.189 -11.467 1.00 77.44 185 HIS A CA 1
ATOM 1452 C C . HIS A 1 185 ? 0.295 19.897 -11.165 1.00 77.44 185 HIS A C 1
ATOM 1454 O O . HIS A 1 185 ? 0.633 20.086 -9.994 1.00 77.44 185 HIS A O 1
ATOM 1460 N N . GLY A 1 186 ? 1.082 20.253 -12.186 1.00 74.38 186 GLY A N 1
ATOM 1461 C CA . GLY A 1 186 ? 2.376 20.925 -12.018 1.00 74.38 186 GLY A CA 1
ATOM 1462 C C . GLY A 1 186 ? 3.454 20.053 -11.362 1.00 74.38 186 GLY A C 1
ATOM 1463 O O . GLY A 1 186 ? 4.455 20.572 -10.863 1.00 74.38 186 GLY A O 1
ATOM 1464 N N . ASN A 1 187 ? 3.254 18.734 -11.337 1.00 73.88 187 ASN A N 1
ATOM 1465 C CA . ASN A 1 187 ? 4.212 17.762 -10.833 1.00 73.88 187 ASN A CA 1
ATOM 1466 C C . ASN A 1 187 ? 5.030 17.152 -11.978 1.00 73.88 187 ASN A C 1
ATOM 1468 O O . ASN A 1 187 ? 4.688 17.231 -13.155 1.00 73.88 187 ASN A O 1
ATOM 1472 N N . PHE A 1 188 ? 6.157 16.541 -11.617 1.00 68.25 188 PHE A N 1
ATOM 1473 C CA . PHE A 1 188 ? 7.025 15.855 -12.569 1.00 68.25 188 PHE A CA 1
ATOM 1474 C C . PHE A 1 188 ? 6.301 14.661 -13.219 1.00 68.25 188 PHE A C 1
ATOM 1476 O O . PHE A 1 188 ? 5.754 13.830 -12.498 1.00 68.25 188 PHE A O 1
ATOM 1483 N N . GLU A 1 189 ? 6.366 14.535 -14.554 1.00 65.25 189 GLU A N 1
ATOM 1484 C CA . GLU A 1 189 ? 5.712 13.456 -15.329 1.00 65.25 189 GLU A CA 1
ATOM 1485 C C . GLU A 1 189 ? 6.051 12.062 -14.785 1.00 65.25 189 GLU A C 1
ATOM 1487 O O . GLU A 1 189 ? 5.219 11.160 -14.789 1.00 65.25 189 GLU A O 1
ATOM 1492 N N . GLY A 1 190 ? 7.249 11.872 -14.221 1.00 66.88 190 GLY A N 1
ATOM 1493 C CA . GLY A 1 190 ? 7.616 10.572 -13.670 1.00 66.88 190 GLY A CA 1
ATOM 1494 C C . GLY A 1 190 ? 6.928 10.164 -12.363 1.00 66.88 190 GLY A C 1
ATOM 1495 O O . GLY A 1 190 ? 7.247 9.111 -11.807 1.00 66.88 190 GLY A O 1
ATOM 1496 N N . TYR A 1 191 ? 5.991 10.972 -11.866 1.00 71.75 191 TYR A N 1
ATOM 1497 C CA . TYR A 1 191 ? 5.035 10.558 -10.844 1.00 71.75 191 TYR A CA 1
ATOM 1498 C C . TYR A 1 191 ? 3.848 9.747 -11.402 1.00 71.75 191 TYR A C 1
ATOM 1500 O O . TYR A 1 191 ? 3.189 9.062 -10.623 1.00 71.75 191 TYR A O 1
ATOM 1508 N N . GLU A 1 192 ? 3.634 9.709 -12.721 1.00 78.19 192 GLU A N 1
ATOM 1509 C CA . GLU A 1 192 ? 2.616 8.879 -13.404 1.00 78.19 192 GLU A CA 1
ATOM 1510 C C . GLU A 1 192 ? 3.074 7.421 -13.616 1.00 78.19 192 GLU A C 1
ATOM 1512 O O . GLU A 1 192 ? 2.757 6.761 -14.615 1.00 78.19 192 GLU A O 1
ATOM 1517 N N . GLY A 1 193 ? 3.903 6.915 -12.704 1.00 82.81 193 GLY A N 1
ATOM 1518 C CA . GLY A 1 193 ? 4.471 5.575 -12.764 1.00 82.81 193 GLY A CA 1
ATOM 1519 C C . GLY A 1 193 ? 3.773 4.575 -11.842 1.00 82.81 193 GLY A C 1
ATOM 1520 O O . GLY A 1 193 ? 2.987 4.932 -10.966 1.00 82.81 193 GLY A O 1
ATOM 1521 N N . ILE A 1 194 ? 4.118 3.303 -12.039 1.00 87.69 194 ILE A N 1
ATOM 1522 C CA . ILE A 1 194 ? 3.685 2.179 -11.199 1.00 87.69 194 ILE A CA 1
ATOM 1523 C C . ILE A 1 194 ? 4.431 2.233 -9.863 1.00 87.69 194 ILE A C 1
ATOM 1525 O O . ILE A 1 194 ? 5.638 2.453 -9.844 1.00 87.69 194 ILE A O 1
ATOM 1529 N N . THR A 1 195 ? 3.739 2.000 -8.751 1.00 87.75 195 THR A N 1
ATOM 1530 C CA . THR A 1 195 ? 4.341 1.912 -7.412 1.00 87.75 195 THR A CA 1
ATOM 1531 C C . THR A 1 195 ? 3.983 0.569 -6.787 1.00 87.75 195 THR A C 1
ATOM 1533 O O . THR A 1 195 ? 2.801 0.276 -6.592 1.00 87.75 195 THR A O 1
ATOM 1536 N N . THR A 1 196 ? 4.980 -0.252 -6.446 1.00 88.62 196 THR A N 1
ATOM 1537 C CA . THR A 1 196 ? 4.733 -1.633 -5.992 1.00 88.62 196 THR A CA 1
ATOM 1538 C C . THR A 1 196 ? 3.995 -1.658 -4.666 1.00 88.62 196 THR A C 1
ATOM 1540 O O . THR A 1 196 ? 3.057 -2.429 -4.484 1.00 88.62 196 THR A O 1
ATOM 1543 N N . PHE A 1 197 ? 4.354 -0.744 -3.768 1.00 90.06 197 PHE A N 1
ATOM 1544 C CA . PHE A 1 197 ? 3.733 -0.595 -2.454 1.00 90.06 197 PHE A CA 1
ATOM 1545 C C . PHE A 1 197 ? 2.264 -0.113 -2.534 1.00 90.06 197 PHE A C 1
ATOM 1547 O O . PHE A 1 197 ? 1.518 -0.174 -1.557 1.00 90.06 197 PHE A O 1
ATOM 1554 N N . TYR A 1 198 ? 1.835 0.464 -3.663 1.00 91.62 198 TYR A N 1
ATOM 1555 C CA . TYR A 1 198 ? 0.523 1.120 -3.791 1.00 91.62 198 TYR A CA 1
ATOM 1556 C C . TYR A 1 198 ? -0.492 0.208 -4.469 1.00 91.62 198 TYR A C 1
ATOM 1558 O O . TYR A 1 198 ? -1.672 0.304 -4.150 1.00 91.62 198 TYR A O 1
ATOM 1566 N N . GLN A 1 199 ? -0.030 -0.711 -5.319 1.00 96.19 199 GLN A N 1
ATOM 1567 C CA . GLN A 1 199 ? -0.902 -1.609 -6.067 1.00 96.19 199 GLN A CA 1
ATOM 1568 C C . GLN A 1 199 ? -1.862 -2.383 -5.158 1.00 96.19 199 GLN A C 1
ATOM 1570 O O . GLN A 1 199 ? -3.075 -2.243 -5.285 1.00 96.19 199 GLN A O 1
ATOM 1575 N N . SER A 1 200 ? -1.340 -3.152 -4.199 1.00 97.38 200 SER A N 1
ATOM 1576 C CA . SER A 1 200 ? -2.178 -3.940 -3.287 1.00 97.38 200 SER A CA 1
ATOM 1577 C C . SER A 1 200 ? -3.036 -3.090 -2.370 1.00 97.38 200 SER A C 1
ATOM 1579 O O . SER A 1 200 ? -4.148 -3.480 -2.039 1.00 97.38 200 SER A O 1
ATOM 1581 N N . ARG A 1 201 ? -2.551 -1.912 -1.977 1.00 96.56 201 ARG A N 1
ATOM 1582 C CA . ARG A 1 201 ? -3.305 -1.004 -1.119 1.00 96.56 201 ARG A CA 1
ATOM 1583 C C . ARG A 1 201 ? -4.545 -0.454 -1.811 1.00 96.56 201 ARG A C 1
ATOM 1585 O O . ARG A 1 201 ? -5.602 -0.459 -1.195 1.00 96.56 201 ARG A O 1
ATOM 1592 N N . CYS A 1 202 ? -4.446 -0.037 -3.073 1.00 98.06 202 CYS A N 1
ATOM 1593 C CA . CYS A 1 202 ? -5.620 0.390 -3.835 1.00 98.06 202 CYS A CA 1
ATOM 1594 C C . CYS A 1 202 ? -6.653 -0.744 -3.941 1.00 98.06 202 CYS A C 1
ATOM 1596 O O . CYS A 1 202 ? -7.829 -0.519 -3.669 1.00 98.06 202 CYS A O 1
ATOM 1598 N N . ILE A 1 203 ? -6.206 -1.970 -4.243 1.00 98.50 203 ILE A N 1
ATOM 1599 C CA . ILE A 1 203 ? -7.074 -3.159 -4.320 1.00 98.50 203 ILE A CA 1
ATOM 1600 C C . ILE A 1 203 ? -7.746 -3.431 -2.970 1.00 98.50 203 ILE A C 1
ATOM 1602 O O . ILE A 1 203 ? -8.965 -3.581 -2.900 1.00 98.50 203 ILE A O 1
ATOM 1606 N N . ALA A 1 204 ? -6.958 -3.455 -1.891 1.00 98.56 204 ALA A N 1
ATOM 1607 C CA . ALA A 1 204 ? -7.444 -3.695 -0.540 1.00 98.56 204 ALA A CA 1
ATOM 1608 C C . ALA A 1 204 ? -8.477 -2.647 -0.117 1.00 98.56 204 ALA A C 1
ATOM 1610 O O . ALA A 1 204 ? -9.515 -3.007 0.427 1.00 98.56 204 ALA A O 1
ATOM 1611 N N . PHE A 1 205 ? -8.226 -1.369 -0.406 1.00 98.75 205 PHE A N 1
ATOM 1612 C CA . PHE A 1 205 ? -9.127 -0.276 -0.050 1.00 98.75 205 PHE A CA 1
ATOM 1613 C C . PHE A 1 205 ? -10.441 -0.343 -0.821 1.00 98.75 205 PHE A C 1
ATOM 1615 O O . PHE A 1 205 ? -11.493 -0.214 -0.208 1.00 98.75 205 PHE A O 1
ATOM 1622 N N . ILE A 1 206 ? -10.401 -0.611 -2.130 1.00 98.75 206 ILE A N 1
ATOM 1623 C CA . ILE A 1 206 ? -11.618 -0.758 -2.937 1.00 98.75 206 ILE A CA 1
ATOM 1624 C C . ILE A 1 206 ? -12.453 -1.938 -2.427 1.00 98.75 206 ILE A C 1
ATOM 1626 O O . ILE A 1 206 ? -13.635 -1.762 -2.139 1.00 98.75 206 ILE A O 1
ATOM 1630 N N . ARG A 1 207 ? -11.845 -3.123 -2.259 1.00 98.44 207 ARG A N 1
ATOM 1631 C CA . ARG A 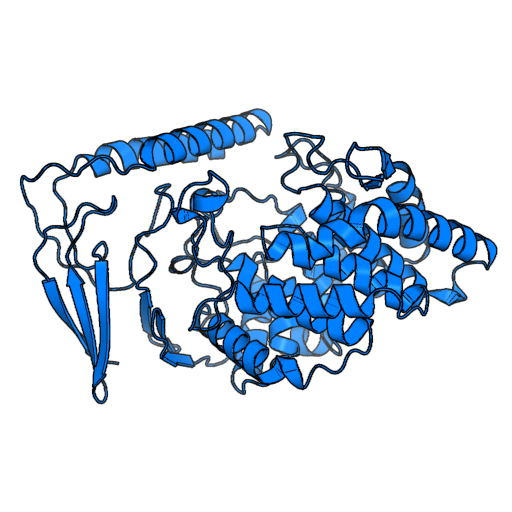1 207 ? -12.559 -4.309 -1.756 1.00 98.44 207 ARG A CA 1
ATOM 1632 C C . ARG A 1 207 ? -13.138 -4.078 -0.362 1.00 98.44 207 ARG A C 1
ATOM 1634 O O . ARG A 1 207 ? -14.305 -4.378 -0.137 1.00 98.44 207 ARG A O 1
ATOM 1641 N N . TYR A 1 208 ? -12.349 -3.496 0.539 1.00 98.69 208 TYR A N 1
ATOM 1642 C CA . TYR A 1 208 ? -12.789 -3.178 1.894 1.00 98.69 208 TYR A CA 1
ATOM 1643 C C . TYR A 1 208 ? -13.946 -2.180 1.914 1.00 98.69 208 TYR A C 1
ATOM 1645 O O . TYR A 1 208 ? -14.905 -2.378 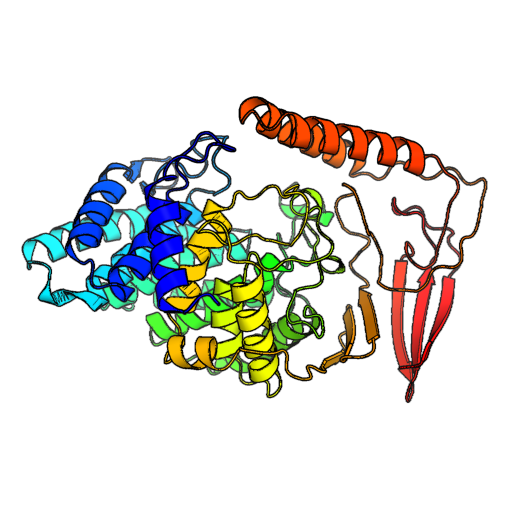2.651 1.00 98.69 208 TYR A O 1
ATOM 1653 N N . SER A 1 209 ? -13.887 -1.119 1.108 1.00 98.81 209 SER A N 1
ATOM 1654 C CA . SER A 1 209 ? -14.946 -0.111 1.068 1.00 98.81 209 SER A CA 1
ATOM 1655 C C . SER A 1 209 ? -16.252 -0.656 0.488 1.00 98.81 209 SER A C 1
ATOM 1657 O O . SER A 1 209 ? -17.312 -0.313 1.008 1.00 98.81 209 SER A O 1
ATOM 1659 N N . LEU A 1 210 ? -16.190 -1.522 -0.532 1.00 98.62 210 LEU A N 1
ATOM 1660 C CA . LEU A 1 210 ? -17.364 -2.225 -1.069 1.00 98.62 210 LEU A CA 1
ATOM 1661 C C . LEU A 1 210 ? -18.003 -3.133 -0.007 1.00 98.62 210 LEU A C 1
ATOM 1663 O O . LEU A 1 210 ? -19.204 -3.042 0.227 1.00 98.62 210 LEU A O 1
ATOM 1667 N N . ASP A 1 211 ? -17.194 -3.946 0.681 1.00 98.00 211 ASP A N 1
ATOM 1668 C CA . ASP A 1 211 ? -17.657 -4.829 1.761 1.00 98.00 211 ASP A CA 1
ATOM 1669 C C . ASP A 1 211 ? -18.262 -4.035 2.928 1.00 98.00 211 ASP A C 1
ATOM 1671 O O . ASP A 1 211 ? -19.377 -4.308 3.368 1.00 98.00 211 ASP A O 1
ATOM 1675 N N . ALA A 1 212 ? -17.570 -2.988 3.387 1.00 98.19 212 ALA A N 1
ATOM 1676 C CA . ALA A 1 212 ? -18.020 -2.173 4.508 1.00 98.19 212 ALA A CA 1
ATOM 1677 C C . ALA A 1 212 ? -19.363 -1.477 4.235 1.00 98.19 212 ALA A C 1
ATOM 1679 O O . ALA A 1 212 ? -20.165 -1.348 5.154 1.00 98.19 212 ALA A O 1
ATOM 1680 N N . THR A 1 213 ? -19.614 -1.044 3.000 1.00 98.31 213 THR A N 1
ATOM 1681 C CA . THR A 1 213 ? -20.855 -0.342 2.615 1.00 98.31 213 THR A CA 1
ATOM 1682 C C . THR A 1 213 ? -21.957 -1.282 2.126 1.00 98.31 213 THR A C 1
ATOM 1684 O O . THR A 1 213 ? -23.097 -0.858 1.959 1.00 98.31 213 THR A O 1
ATOM 1687 N N . GLY A 1 214 ? -21.648 -2.561 1.887 1.00 98.00 214 GLY A N 1
ATOM 1688 C CA . GLY A 1 214 ? -22.580 -3.510 1.275 1.00 98.00 214 GLY A CA 1
ATOM 1689 C C . GLY A 1 214 ? -22.888 -3.205 -0.197 1.00 98.00 214 GLY A C 1
ATOM 1690 O O . GLY A 1 214 ? -23.872 -3.710 -0.741 1.00 98.00 214 GLY A O 1
ATOM 1691 N N . ILE A 1 215 ? -22.072 -2.376 -0.853 1.00 98.31 215 ILE A N 1
ATOM 1692 C CA . ILE A 1 215 ? -22.219 -2.064 -2.273 1.00 98.31 215 ILE A CA 1
ATOM 1693 C C . ILE A 1 215 ? -21.849 -3.295 -3.105 1.00 98.31 215 ILE A C 1
ATOM 1695 O O . ILE A 1 215 ? -20.767 -3.860 -2.951 1.00 98.31 215 ILE A O 1
ATOM 1699 N N . ASP A 1 216 ? -22.729 -3.674 -4.039 1.00 97.50 216 ASP A N 1
ATOM 1700 C CA . ASP A 1 216 ? -22.473 -4.778 -4.969 1.00 97.50 216 ASP A CA 1
ATOM 1701 C C . ASP A 1 216 ? -21.156 -4.574 -5.735 1.00 97.50 216 ASP A C 1
ATOM 1703 O O . ASP A 1 216 ? -20.986 -3.607 -6.484 1.00 97.50 216 ASP A O 1
ATOM 1707 N N . ALA A 1 217 ? -20.232 -5.517 -5.542 1.00 97.25 217 ALA A N 1
ATOM 1708 C CA . ALA A 1 217 ? -18.919 -5.522 -6.166 1.00 97.25 217 ALA A CA 1
ATOM 1709 C C . ALA A 1 217 ? -18.955 -5.990 -7.629 1.00 97.25 217 ALA A C 1
ATOM 1711 O O . ALA A 1 217 ? -18.011 -5.720 -8.371 1.00 97.25 217 ALA A O 1
ATOM 1712 N N . THR A 1 218 ? -20.028 -6.661 -8.069 1.00 97.69 218 THR A N 1
ATOM 1713 C CA . THR A 1 218 ? -20.139 -7.289 -9.399 1.00 97.69 218 THR A CA 1
ATOM 1714 C C . THR A 1 218 ? -19.745 -6.361 -10.563 1.00 97.69 218 THR A C 1
ATOM 1716 O O . THR A 1 218 ? -18.972 -6.804 -11.416 1.00 97.69 218 THR A O 1
ATOM 1719 N N . PRO A 1 219 ? -20.146 -5.070 -10.604 1.00 97.94 219 PRO A N 1
ATOM 1720 C CA . PRO A 1 219 ? -19.744 -4.138 -11.671 1.00 97.94 219 PRO A CA 1
ATOM 1721 C C . PRO A 1 219 ? -18.241 -3.802 -11.713 1.00 97.94 219 PRO A C 1
ATOM 1723 O O . PRO A 1 219 ? -17.743 -3.226 -12.685 1.00 97.94 219 PRO A O 1
ATOM 1726 N N . PHE A 1 220 ? -17.505 -4.122 -10.650 1.00 98.06 220 PHE A N 1
ATOM 1727 C CA . PHE A 1 220 ? -16.085 -3.817 -10.487 1.00 98.06 220 PHE A CA 1
ATOM 1728 C C . PHE A 1 220 ? -15.191 -5.055 -10.610 1.00 98.06 220 PHE A C 1
ATOM 1730 O O . PHE A 1 220 ? -13.984 -4.907 -10.785 1.00 98.06 220 PHE A O 1
ATOM 1737 N N . GLU A 1 221 ? -15.756 -6.265 -10.549 1.00 97.62 221 GLU A N 1
ATOM 1738 C CA . GLU A 1 221 ? -14.990 -7.510 -10.414 1.00 97.62 221 GLU A CA 1
ATOM 1739 C C . GLU A 1 221 ? -13.993 -7.753 -11.551 1.00 97.62 221 GLU A C 1
ATOM 1741 O O . GLU A 1 221 ? -12.880 -8.193 -11.283 1.00 97.62 221 GLU A O 1
ATOM 1746 N N . GLU A 1 222 ? -14.326 -7.420 -12.800 1.00 97.75 222 GLU A N 1
ATOM 1747 C CA . GLU A 1 222 ? -13.376 -7.599 -13.908 1.00 97.75 222 GLU A CA 1
ATOM 1748 C C . GLU A 1 222 ? -12.170 -6.654 -13.797 1.00 97.75 222 GLU A C 1
ATOM 1750 O O . GLU A 1 222 ? -11.028 -7.057 -14.011 1.00 97.75 222 GLU A O 1
ATOM 1755 N N . ARG A 1 223 ? -12.405 -5.405 -13.382 1.00 97.88 223 ARG A N 1
ATOM 1756 C CA . ARG A 1 223 ? -11.343 -4.409 -13.179 1.00 97.88 223 ARG A CA 1
ATOM 1757 C C . ARG A 1 223 ? -10.493 -4.746 -11.952 1.00 97.88 223 ARG A C 1
ATOM 1759 O O . ARG A 1 223 ? -9.270 -4.622 -11.997 1.00 97.88 223 ARG A O 1
ATOM 1766 N N . LEU A 1 224 ? -11.119 -5.257 -10.888 1.00 98.06 224 LEU A N 1
ATOM 1767 C CA . LEU A 1 224 ? -10.421 -5.814 -9.726 1.00 98.06 224 LEU A CA 1
ATOM 1768 C C . LEU A 1 224 ? -9.533 -6.989 -10.133 1.00 98.06 224 LEU A C 1
ATOM 1770 O O . LEU A 1 224 ? -8.338 -6.965 -9.847 1.00 98.06 224 LEU A O 1
ATOM 1774 N N . ARG A 1 225 ? -10.074 -7.961 -10.871 1.00 97.81 225 ARG A N 1
ATOM 1775 C CA . ARG A 1 225 ? -9.324 -9.113 -11.385 1.00 97.81 225 ARG A CA 1
ATOM 1776 C C . ARG A 1 225 ? -8.119 -8.677 -12.215 1.00 97.81 225 ARG A C 1
ATOM 1778 O O . ARG A 1 225 ? -7.014 -9.173 -12.006 1.00 97.81 225 ARG A O 1
ATOM 1785 N N . GLN A 1 226 ? -8.293 -7.701 -13.104 1.00 97.75 226 GLN A N 1
ATOM 1786 C CA . GLN A 1 226 ? -7.191 -7.132 -13.878 1.00 97.75 226 GLN A CA 1
ATOM 1787 C C . GLN A 1 226 ? -6.100 -6.539 -12.970 1.00 97.75 226 GLN A C 1
ATOM 1789 O O . GLN A 1 226 ? -4.918 -6.843 -13.134 1.00 97.75 226 GLN A O 1
ATOM 1794 N N . SER A 1 227 ? -6.490 -5.751 -11.965 1.00 98.00 227 SER A N 1
ATOM 1795 C CA . SER A 1 227 ? -5.547 -5.158 -11.011 1.00 98.00 227 SER A CA 1
ATOM 1796 C C . SER A 1 227 ? -4.861 -6.180 -10.092 1.00 98.00 227 SER A C 1
ATOM 1798 O O . SER A 1 227 ? -3.701 -5.998 -9.716 1.00 98.00 227 SER A O 1
ATOM 1800 N N . GLU A 1 228 ? -5.528 -7.286 -9.765 1.00 98.19 228 GLU A N 1
ATOM 1801 C CA . GLU A 1 228 ? -4.973 -8.405 -8.998 1.00 98.19 228 GLU A CA 1
ATOM 1802 C C . GLU A 1 228 ? -3.941 -9.182 -9.809 1.00 98.19 228 GLU A C 1
ATOM 1804 O O . GLU A 1 228 ? -2.871 -9.508 -9.297 1.00 98.19 228 GLU A O 1
ATOM 1809 N N . ARG A 1 229 ? -4.199 -9.406 -11.101 1.00 98.38 229 ARG A N 1
ATOM 1810 C CA . ARG A 1 229 ? -3.201 -9.967 -12.022 1.00 98.38 229 ARG A CA 1
ATOM 1811 C C . ARG A 1 229 ? -1.973 -9.063 -12.126 1.00 98.38 229 ARG A C 1
ATOM 1813 O O . ARG A 1 229 ? -0.849 -9.557 -12.084 1.00 98.38 229 ARG A O 1
ATOM 1820 N N . ALA A 1 230 ? -2.179 -7.748 -12.182 1.00 97.81 230 ALA A N 1
ATOM 1821 C CA . ALA A 1 230 ? -1.096 -6.769 -12.136 1.00 97.81 230 ALA A CA 1
ATOM 1822 C C . ALA A 1 230 ? -0.345 -6.774 -10.786 1.00 97.81 230 ALA A C 1
ATOM 1824 O O . ALA A 1 230 ? 0.866 -6.573 -10.748 1.00 97.81 230 ALA A O 1
ATOM 1825 N N . LEU A 1 231 ? -1.017 -7.043 -9.659 1.00 98.38 231 LEU A N 1
ATOM 1826 C CA . LEU A 1 231 ? -0.348 -7.258 -8.370 1.00 98.38 231 LEU A CA 1
ATOM 1827 C C . LEU A 1 231 ? 0.522 -8.524 -8.400 1.00 98.38 231 LEU A C 1
ATOM 1829 O O . LEU A 1 231 ? 1.683 -8.475 -7.998 1.00 98.38 231 LEU A O 1
ATOM 1833 N N . LEU A 1 232 ? -0.008 -9.638 -8.907 1.00 98.50 232 LEU A N 1
ATOM 1834 C CA . LEU A 1 232 ? 0.705 -10.916 -8.996 1.00 98.50 232 LEU A CA 1
ATOM 1835 C C . LEU A 1 232 ? 1.971 -10.826 -9.859 1.00 98.50 232 LEU A C 1
ATOM 1837 O O . LEU A 1 232 ? 2.986 -11.424 -9.510 1.00 98.50 232 LEU A O 1
ATOM 1841 N N . SER A 1 233 ? 1.970 -10.015 -10.923 1.00 97.25 233 SER A N 1
ATOM 1842 C CA . SER A 1 233 ? 3.160 -9.800 -11.764 1.00 97.25 233 SER A CA 1
ATOM 1843 C C . SER A 1 233 ? 4.324 -9.128 -11.011 1.00 97.25 233 SER A C 1
ATOM 1845 O O . SER A 1 233 ? 5.490 -9.222 -11.413 1.00 97.25 233 SER A O 1
ATOM 1847 N N . MET A 1 234 ? 4.039 -8.434 -9.903 1.00 96.38 234 MET A N 1
ATOM 1848 C CA . MET A 1 234 ? 5.064 -7.786 -9.079 1.00 96.38 234 MET A CA 1
ATOM 1849 C C . MET A 1 234 ? 5.843 -8.770 -8.207 1.00 96.38 234 MET A C 1
ATOM 1851 O O . MET A 1 234 ? 6.941 -8.427 -7.766 1.00 96.38 234 MET A O 1
ATOM 1855 N N . TYR A 1 235 ? 5.303 -9.961 -7.949 1.00 97.50 235 TYR A N 1
ATOM 1856 C CA . TYR A 1 235 ? 5.923 -10.931 -7.056 1.00 97.50 235 TYR A CA 1
ATOM 1857 C C . TYR A 1 235 ? 7.088 -11.671 -7.706 1.00 97.50 235 TYR A C 1
ATOM 1859 O O . TYR A 1 235 ? 7.044 -12.067 -8.871 1.00 97.50 235 TYR A O 1
ATOM 1867 N N . LEU A 1 236 ? 8.136 -11.875 -6.912 1.00 96.31 236 LEU A N 1
ATOM 1868 C CA . LEU A 1 236 ? 9.160 -12.883 -7.141 1.00 96.31 236 LEU A CA 1
ATOM 1869 C C . LEU A 1 236 ? 8.659 -14.246 -6.647 1.00 96.31 236 LEU A C 1
ATOM 1871 O O . LEU A 1 236 ? 7.757 -14.324 -5.812 1.00 96.31 236 LEU A O 1
ATOM 1875 N N . ALA A 1 237 ? 9.299 -15.325 -7.105 1.00 96.56 237 ALA A N 1
ATOM 1876 C CA . ALA A 1 237 ? 8.978 -16.685 -6.664 1.00 96.56 237 ALA A CA 1
ATOM 1877 C C . ALA A 1 237 ? 9.076 -16.872 -5.143 1.00 96.56 237 ALA A C 1
ATOM 1879 O O . ALA A 1 237 ? 8.352 -17.676 -4.566 1.00 96.56 237 ALA A O 1
ATOM 1880 N N . ASP A 1 238 ? 9.924 -16.086 -4.477 1.00 96.69 238 ASP A N 1
ATOM 1881 C CA . ASP A 1 238 ? 10.097 -16.135 -3.030 1.00 96.69 238 ASP A CA 1
ATOM 1882 C C . ASP A 1 238 ? 9.019 -15.375 -2.235 1.00 96.69 238 ASP A C 1
ATOM 1884 O O . ASP A 1 238 ? 9.084 -15.369 -1.010 1.00 96.69 238 ASP A O 1
ATOM 1888 N N . GLY A 1 239 ? 8.039 -14.736 -2.882 1.00 96.81 239 GLY A N 1
ATOM 1889 C CA . GLY A 1 239 ? 6.973 -13.986 -2.210 1.00 96.81 239 GLY A CA 1
ATOM 1890 C C . GLY A 1 239 ? 7.319 -12.542 -1.843 1.00 96.81 239 GLY A C 1
ATOM 1891 O O . GLY A 1 239 ? 6.519 -11.880 -1.184 1.00 96.81 239 GLY A O 1
ATOM 1892 N N . THR A 1 240 ? 8.481 -12.025 -2.248 1.00 96.81 240 THR A N 1
ATOM 1893 C CA . THR A 1 240 ? 8.793 -10.590 -2.151 1.00 96.81 240 THR A CA 1
ATOM 1894 C C . THR A 1 240 ? 8.343 -9.842 -3.408 1.00 96.81 240 THR A C 1
ATOM 1896 O O . THR A 1 240 ? 8.200 -10.445 -4.473 1.00 96.81 240 THR A O 1
ATOM 1899 N N . LYS A 1 241 ? 8.114 -8.523 -3.323 1.00 95.56 241 LYS A N 1
ATOM 1900 C CA . LYS A 1 241 ? 7.777 -7.716 -4.508 1.00 95.56 241 LYS A CA 1
ATOM 1901 C C . LYS A 1 241 ? 9.001 -7.056 -5.117 1.00 95.56 241 LYS A C 1
ATOM 1903 O O . LYS A 1 241 ? 9.783 -6.403 -4.428 1.00 95.56 241 LYS A O 1
ATOM 1908 N N . ASP A 1 242 ? 9.128 -7.192 -6.431 1.00 91.62 242 ASP A N 1
ATOM 1909 C CA . ASP A 1 242 ? 10.239 -6.679 -7.219 1.00 91.62 242 ASP A CA 1
ATOM 1910 C C . ASP A 1 242 ? 10.141 -5.163 -7.391 1.00 91.62 242 ASP A C 1
ATOM 1912 O O . ASP A 1 242 ? 9.340 -4.644 -8.178 1.00 91.62 242 ASP A O 1
ATOM 1916 N N . LEU A 1 243 ? 11.014 -4.428 -6.704 1.00 88.50 243 LEU A N 1
ATOM 1917 C CA . LEU A 1 243 ? 10.990 -2.977 -6.778 1.00 88.50 243 LEU A CA 1
ATOM 1918 C C . LEU A 1 243 ? 11.384 -2.458 -8.176 1.00 88.50 243 LEU A C 1
ATOM 1920 O O . LEU A 1 243 ? 11.254 -1.263 -8.430 1.00 88.50 243 LEU A O 1
ATOM 1924 N N . ARG A 1 244 ? 11.864 -3.263 -9.143 1.00 84.56 244 ARG A N 1
ATOM 1925 C CA . ARG A 1 244 ? 12.070 -2.781 -10.534 1.00 84.56 244 ARG A CA 1
ATOM 1926 C C . ARG A 1 244 ? 10.782 -2.233 -11.156 1.00 84.56 244 ARG A C 1
ATOM 1928 O O . ARG A 1 244 ? 10.831 -1.435 -12.089 1.00 84.56 244 ARG A O 1
ATOM 1935 N N . MET A 1 245 ? 9.620 -2.560 -10.596 1.00 86.88 245 MET A N 1
ATOM 1936 C CA . MET A 1 245 ? 8.331 -1.986 -10.983 1.00 86.88 245 MET A CA 1
ATOM 1937 C C . MET A 1 245 ? 7.963 -0.683 -10.247 1.00 86.88 245 MET A C 1
ATOM 1939 O O . MET A 1 245 ? 6.986 -0.058 -10.634 1.00 86.88 245 MET A O 1
ATOM 1943 N N . GLU A 1 246 ? 8.765 -0.208 -9.295 1.00 87.12 246 GLU A N 1
ATOM 1944 C CA . GLU A 1 246 ? 8.529 0.995 -8.481 1.00 87.12 246 GLU A CA 1
ATOM 1945 C C . GLU A 1 246 ? 8.974 2.305 -9.167 1.00 87.12 246 GLU A C 1
ATOM 1947 O O . GLU A 1 246 ? 10.087 2.400 -9.695 1.00 87.12 246 GLU A O 1
ATOM 1952 N N . CYS A 1 247 ? 8.135 3.344 -9.134 1.00 80.94 247 CYS A N 1
ATOM 1953 C CA . CYS A 1 247 ? 8.415 4.677 -9.677 1.00 80.94 247 CYS A CA 1
ATOM 1954 C C . CYS A 1 247 ? 8.931 5.662 -8.622 1.00 80.94 247 CYS A C 1
ATOM 1956 O O . CYS A 1 247 ? 9.665 6.598 -8.948 1.00 80.94 247 CYS A O 1
ATOM 1958 N N . LYS A 1 248 ? 8.638 5.427 -7.340 1.00 79.19 248 LYS A N 1
ATOM 1959 C CA . LYS A 1 248 ? 9.148 6.182 -6.191 1.00 79.19 248 LYS A CA 1
ATOM 1960 C C . LYS A 1 248 ? 10.450 5.584 -5.658 1.00 79.19 248 LYS A C 1
ATOM 1962 O O . LYS A 1 248 ? 10.597 5.371 -4.461 1.00 79.19 248 LYS A O 1
ATOM 1967 N N . ARG A 1 249 ? 11.447 5.336 -6.508 1.00 73.1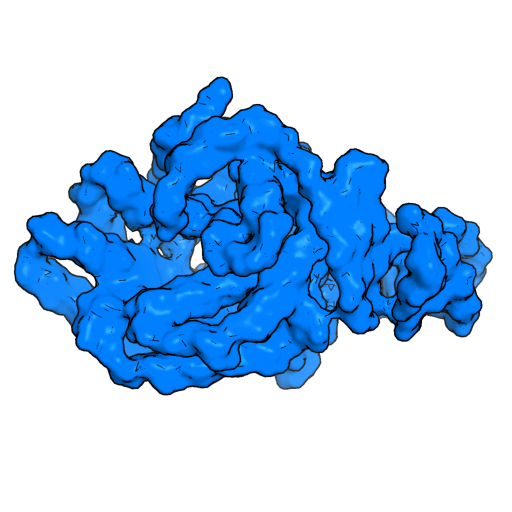9 249 ARG A N 1
ATOM 1968 C CA . ARG A 1 249 ? 12.735 4.754 -6.064 1.00 73.19 249 ARG A CA 1
ATOM 1969 C C . ARG A 1 249 ? 13.527 5.617 -5.079 1.00 73.19 249 ARG A C 1
ATOM 1971 O O . ARG A 1 249 ? 14.231 5.099 -4.226 1.00 73.19 249 ARG A O 1
ATOM 1978 N N . TRP A 1 250 ? 13.309 6.928 -5.075 1.00 69.00 250 TRP A N 1
ATOM 1979 C CA . TRP A 1 250 ? 13.806 7.810 -4.009 1.00 69.00 250 TRP A CA 1
ATOM 1980 C C . TRP A 1 250 ? 13.301 7.420 -2.605 1.00 69.00 250 TRP A C 1
ATOM 1982 O O . TRP A 1 250 ? 13.956 7.707 -1.603 1.00 69.00 250 TRP A O 1
ATOM 1992 N N . TYR A 1 251 ? 12.155 6.741 -2.545 1.00 74.50 251 TYR A N 1
ATOM 1993 C CA . TYR A 1 251 ? 11.518 6.224 -1.339 1.00 74.50 251 TYR A CA 1
ATOM 1994 C C . TYR A 1 251 ? 12.072 4.845 -0.928 1.00 74.50 251 TYR A C 1
ATOM 1996 O O . TYR A 1 251 ? 12.132 4.540 0.267 1.00 74.50 251 TYR A O 1
ATOM 2004 N N . TRP A 1 252 ? 12.528 4.050 -1.907 1.00 79.88 252 TRP A N 1
ATOM 2005 C CA . TRP A 1 252 ? 12.946 2.652 -1.759 1.00 79.88 252 TRP A CA 1
ATOM 2006 C C . TRP A 1 252 ? 14.319 2.382 -2.385 1.00 79.88 252 TRP A C 1
ATOM 2008 O O . TRP A 1 252 ? 14.458 2.323 -3.606 1.00 79.88 252 TRP A O 1
ATOM 2018 N N . GLN A 1 253 ? 15.322 2.116 -1.551 1.00 76.94 253 GLN A N 1
ATOM 2019 C CA . GLN A 1 253 ? 16.698 1.846 -1.994 1.00 76.94 253 GLN A CA 1
ATOM 2020 C C . GLN A 1 253 ? 17.082 0.357 -1.948 1.00 76.94 253 GLN A C 1
ATOM 2022 O O . GLN A 1 253 ? 18.264 0.008 -1.970 1.00 76.94 253 GLN A O 1
ATOM 2027 N N . SER A 1 254 ? 16.086 -0.516 -1.838 1.00 83.31 254 SER A N 1
ATOM 2028 C CA . SER A 1 254 ? 16.220 -1.974 -1.776 1.00 83.31 254 SER A CA 1
ATOM 2029 C C . SER A 1 254 ? 15.890 -2.614 -3.135 1.00 83.31 254 SER A C 1
ATOM 2031 O O . SER A 1 254 ? 15.276 -1.970 -3.988 1.00 83.31 254 SER A O 1
ATOM 2033 N N . PRO A 1 255 ? 16.323 -3.858 -3.402 1.00 84.88 255 PRO A N 1
ATOM 2034 C CA . PRO A 1 255 ? 15.958 -4.564 -4.634 1.00 84.88 255 PRO A CA 1
ATOM 2035 C C . PRO A 1 255 ? 14.512 -5.085 -4.618 1.00 84.88 255 PRO A C 1
ATOM 2037 O O . PRO A 1 255 ? 13.894 -5.185 -5.674 1.00 84.88 255 PRO A O 1
ATOM 2040 N N . TYR A 1 256 ? 13.967 -5.354 -3.432 1.00 92.25 256 TYR A N 1
ATOM 2041 C CA . TYR A 1 256 ? 12.604 -5.827 -3.211 1.00 92.25 256 TYR A CA 1
ATOM 2042 C C . TYR A 1 256 ? 11.992 -5.156 -1.976 1.00 92.25 256 TYR A C 1
ATOM 2044 O O . TYR A 1 256 ? 12.709 -4.520 -1.198 1.00 92.25 256 TYR A O 1
ATOM 2052 N N . GLU A 1 257 ? 10.688 -5.327 -1.774 1.00 93.62 257 GLU A N 1
ATOM 2053 C CA . GLU A 1 257 ? 10.005 -4.884 -0.558 1.00 93.62 257 GLU A CA 1
ATOM 2054 C C . GLU A 1 257 ? 8.993 -5.910 -0.028 1.00 93.62 257 GLU A C 1
ATOM 2056 O O . GLU A 1 257 ? 8.411 -6.685 -0.789 1.00 93.62 257 GLU A O 1
ATOM 2061 N N . VAL A 1 258 ? 8.815 -5.901 1.296 1.00 95.81 258 VAL A N 1
ATOM 2062 C CA . VAL A 1 258 ? 7.723 -6.565 2.036 1.00 95.81 258 VAL A CA 1
ATOM 2063 C C . VAL A 1 258 ? 6.972 -5.574 2.937 1.00 95.81 258 VAL A C 1
ATOM 2065 O O . VAL A 1 258 ? 6.235 -5.954 3.841 1.00 95.81 258 VAL A O 1
ATOM 2068 N N . ALA A 1 259 ? 7.191 -4.276 2.743 1.00 94.44 259 ALA A N 1
ATOM 2069 C CA . ALA A 1 259 ? 6.666 -3.220 3.598 1.00 94.44 259 ALA A CA 1
ATOM 2070 C C . ALA A 1 259 ? 5.140 -3.095 3.525 1.00 94.44 259 ALA A C 1
ATOM 2072 O O . ALA A 1 259 ? 4.510 -2.652 4.486 1.00 94.44 259 ALA A O 1
ATOM 2073 N N . SER A 1 260 ? 4.549 -3.439 2.382 1.00 95.88 260 SER A N 1
ATOM 2074 C CA . SER A 1 260 ? 3.097 -3.463 2.187 1.00 95.88 260 SER A CA 1
ATOM 2075 C C . SER A 1 260 ? 2.450 -4.794 2.563 1.00 95.88 260 SER A C 1
ATOM 2077 O O . SER A 1 260 ? 1.270 -4.965 2.264 1.00 95.88 260 SER A O 1
ATOM 2079 N N . ALA A 1 261 ? 3.166 -5.713 3.228 1.00 97.25 261 ALA A N 1
ATOM 2080 C CA . ALA A 1 261 ? 2.700 -7.079 3.470 1.00 97.25 261 ALA A CA 1
ATOM 2081 C C . ALA A 1 261 ? 1.283 -7.171 4.060 1.00 97.25 261 ALA A C 1
ATOM 2083 O O . ALA A 1 261 ? 0.531 -8.068 3.697 1.00 97.25 261 ALA A O 1
ATOM 2084 N N . GLY A 1 262 ? 0.879 -6.227 4.917 1.00 98.06 262 GLY A N 1
ATOM 2085 C CA . GLY A 1 262 ? -0.488 -6.182 5.438 1.00 98.06 262 GLY A CA 1
ATOM 2086 C C . GLY A 1 262 ? -1.560 -5.933 4.369 1.00 98.06 262 GLY A C 1
ATOM 2087 O O . GLY A 1 262 ? -2.562 -6.643 4.326 1.00 98.06 262 GLY A O 1
ATOM 2088 N N . PHE A 1 263 ? -1.337 -4.964 3.475 1.00 98.56 263 PHE A N 1
ATOM 2089 C CA . PHE A 1 263 ? -2.243 -4.681 2.354 1.00 98.56 263 PHE A CA 1
ATOM 2090 C C . PHE A 1 263 ? -2.203 -5.789 1.305 1.00 98.56 263 PHE A C 1
ATOM 2092 O O . PHE A 1 263 ? -3.240 -6.187 0.784 1.00 98.56 263 PHE A O 1
ATOM 2099 N N . ASP A 1 264 ? -1.003 -6.293 1.017 1.00 98.62 264 ASP A N 1
ATOM 2100 C CA . ASP A 1 264 ? -0.782 -7.408 0.104 1.00 98.62 264 ASP A CA 1
ATOM 2101 C C . ASP A 1 264 ? -1.547 -8.655 0.562 1.00 98.62 264 ASP A C 1
ATOM 2103 O O . ASP A 1 264 ? -2.265 -9.262 -0.229 1.00 98.62 264 ASP A O 1
ATOM 2107 N N . ALA A 1 265 ? -1.452 -8.997 1.851 1.00 98.62 265 ALA A N 1
ATOM 2108 C CA . ALA A 1 265 ? -2.161 -10.133 2.415 1.00 98.62 265 ALA A CA 1
ATOM 2109 C C . ALA A 1 265 ? -3.675 -9.971 2.248 1.00 98.62 265 ALA A C 1
ATOM 2111 O O . ALA A 1 265 ? -4.346 -10.914 1.831 1.00 98.62 265 ALA A O 1
ATOM 2112 N N . TYR A 1 266 ? -4.207 -8.774 2.523 1.00 98.75 266 TYR A N 1
ATOM 2113 C CA . TYR A 1 266 ? -5.636 -8.508 2.382 1.00 98.75 266 TYR A CA 1
ATOM 2114 C C . TYR A 1 266 ? -6.081 -8.619 0.920 1.00 98.75 266 TYR A C 1
ATOM 2116 O O . TYR A 1 266 ? -7.047 -9.320 0.632 1.00 98.75 266 TYR A O 1
ATOM 2124 N N . ALA A 1 267 ? -5.360 -7.990 -0.011 1.00 98.56 267 ALA A N 1
ATOM 2125 C CA . ALA A 1 267 ? -5.678 -8.045 -1.435 1.00 98.56 267 ALA A CA 1
ATOM 2126 C C . ALA A 1 267 ? -5.626 -9.482 -1.986 1.00 98.56 267 ALA A C 1
ATOM 2128 O O . ALA A 1 267 ? -6.570 -9.921 -2.638 1.00 98.56 267 ALA A O 1
ATOM 2129 N N . LEU A 1 268 ? -4.566 -10.240 -1.682 1.00 98.69 268 LEU A N 1
ATOM 2130 C CA . LEU A 1 268 ? -4.399 -11.615 -2.164 1.00 98.69 268 LEU A CA 1
ATOM 2131 C C . LEU A 1 268 ? -5.411 -12.584 -1.540 1.00 98.69 268 LEU A C 1
ATOM 2133 O O . LEU A 1 268 ? -5.896 -13.474 -2.230 1.00 98.69 268 LEU A O 1
ATOM 2137 N N . ALA A 1 269 ? -5.773 -12.403 -0.266 1.00 98.44 269 ALA A N 1
ATOM 2138 C CA . ALA A 1 269 ? -6.773 -13.243 0.397 1.00 98.44 269 ALA A CA 1
ATOM 2139 C C . ALA A 1 269 ? -8.188 -13.087 -0.182 1.00 98.44 269 ALA A C 1
ATOM 2141 O O . ALA A 1 269 ? -8.997 -14.002 -0.035 1.00 98.44 269 ALA A O 1
ATOM 2142 N N . HIS A 1 270 ? -8.477 -11.956 -0.831 1.00 97.56 270 HIS A N 1
ATOM 2143 C CA . HIS A 1 270 ? -9.758 -11.686 -1.490 1.00 97.56 270 HIS A CA 1
ATOM 2144 C C . HIS A 1 270 ? -9.689 -11.816 -3.018 1.00 97.56 270 HIS A C 1
ATOM 2146 O O . HIS A 1 270 ? -10.692 -11.584 -3.696 1.00 97.56 270 HIS A O 1
ATOM 2152 N N . SER A 1 271 ? -8.528 -12.177 -3.569 1.00 97.31 271 SER A N 1
ATOM 2153 C CA . SER A 1 271 ? -8.375 -12.369 -5.006 1.00 97.31 271 SER A CA 1
ATOM 2154 C C . SER A 1 271 ? -9.009 -13.679 -5.461 1.00 97.31 271 SER A C 1
ATOM 2156 O O . SER A 1 271 ? -8.962 -14.695 -4.766 1.00 97.31 271 SER A O 1
ATOM 2158 N N . LYS A 1 272 ? -9.581 -13.654 -6.667 1.00 94.06 272 LYS A N 1
ATOM 2159 C CA . LYS A 1 272 ? -10.140 -14.841 -7.334 1.00 94.06 272 LYS A CA 1
ATOM 2160 C C . LYS A 1 272 ? -9.138 -15.531 -8.264 1.00 94.06 272 LYS A C 1
ATOM 2162 O O . LYS A 1 272 ? -9.459 -16.569 -8.838 1.00 94.06 272 LYS A O 1
ATOM 2167 N N . GLU A 1 273 ? -7.941 -14.972 -8.433 1.00 96.38 273 GLU A N 1
ATOM 2168 C CA . GLU A 1 273 ? -6.891 -15.584 -9.246 1.00 96.38 273 GLU A CA 1
ATOM 2169 C C . GLU A 1 273 ? -6.330 -16.826 -8.539 1.00 96.38 273 GLU A C 1
ATOM 2171 O O . GLU A 1 273 ? -5.955 -16.791 -7.368 1.00 96.38 273 GLU A O 1
ATOM 2176 N N . SER A 1 274 ? -6.240 -17.940 -9.266 1.00 94.44 274 SER A N 1
ATOM 2177 C CA . SER A 1 274 ? -5.880 -19.253 -8.710 1.00 94.44 274 SER A CA 1
ATOM 2178 C C . SER A 1 274 ? -4.511 -19.277 -8.023 1.00 94.44 274 SER A C 1
ATOM 2180 O O . SER A 1 274 ? -4.339 -19.936 -7.000 1.00 94.44 274 SER A O 1
ATOM 2182 N N . VAL A 1 275 ? -3.543 -18.521 -8.545 1.00 97.19 275 VAL A N 1
ATOM 2183 C CA . VAL A 1 275 ? -2.185 -18.423 -7.986 1.00 97.19 275 VAL A CA 1
ATOM 2184 C C . VAL A 1 275 ? -2.078 -17.482 -6.778 1.00 97.19 275 VAL A C 1
ATOM 2186 O O . VAL A 1 275 ? -1.037 -17.453 -6.120 1.00 97.19 275 VAL A O 1
ATOM 2189 N N . ALA A 1 276 ? -3.127 -16.716 -6.452 1.00 98.12 276 ALA A N 1
ATOM 2190 C CA . ALA A 1 276 ? -3.086 -15.754 -5.350 1.00 98.12 276 ALA A CA 1
ATOM 2191 C C . ALA A 1 276 ? -2.904 -16.426 -3.985 1.00 98.12 276 ALA A C 1
ATOM 2193 O O . ALA A 1 276 ? -2.234 -15.867 -3.118 1.00 98.12 276 ALA A O 1
ATOM 2194 N N . GLY A 1 277 ? -3.422 -17.648 -3.810 1.00 98.19 277 GLY A N 1
ATOM 2195 C CA . GLY A 1 277 ? -3.209 -18.437 -2.595 1.00 98.19 277 GLY A CA 1
ATOM 2196 C C . GLY A 1 277 ? -1.731 -18.750 -2.342 1.00 98.19 277 GLY A C 1
ATOM 2197 O O . GLY A 1 277 ? -1.252 -18.572 -1.224 1.00 98.19 277 GLY A O 1
ATOM 2198 N N . VAL A 1 278 ? -0.996 -19.123 -3.395 1.00 98.38 278 VAL A N 1
ATOM 2199 C CA . VAL A 1 278 ? 0.448 -19.412 -3.330 1.00 98.38 278 VAL A CA 1
ATOM 2200 C C . VAL A 1 278 ? 1.244 -18.131 -3.068 1.00 98.38 278 VAL A C 1
ATOM 2202 O O . VAL A 1 278 ? 2.122 -18.098 -2.206 1.00 98.38 278 VAL A O 1
ATOM 2205 N N . ALA A 1 279 ? 0.902 -17.035 -3.757 1.00 98.44 279 ALA A N 1
ATOM 2206 C CA . ALA A 1 279 ? 1.520 -15.731 -3.515 1.00 98.44 279 ALA A CA 1
ATOM 2207 C C . ALA A 1 279 ? 1.304 -15.257 -2.066 1.00 98.44 279 ALA A C 1
ATOM 2209 O O . ALA A 1 279 ? 2.245 -14.785 -1.427 1.00 98.44 279 ALA A O 1
ATOM 2210 N N . LEU A 1 280 ? 0.090 -15.429 -1.526 1.00 98.69 280 LEU A N 1
ATOM 2211 C CA . LEU A 1 280 ? -0.232 -15.128 -0.132 1.00 98.69 280 LEU A CA 1
ATOM 2212 C C . LEU A 1 280 ? 0.603 -15.987 0.819 1.00 98.69 280 LEU A C 1
ATOM 2214 O O . LEU A 1 280 ? 1.191 -15.455 1.756 1.00 98.69 280 LEU A O 1
ATOM 2218 N N . HIS A 1 281 ? 0.693 -17.295 0.580 1.00 98.62 281 HIS A N 1
ATOM 2219 C CA . HIS A 1 281 ? 1.496 -18.197 1.405 1.00 98.62 281 HIS A CA 1
ATOM 2220 C C . HIS A 1 281 ? 2.967 -17.763 1.454 1.00 98.62 281 HIS A C 1
ATOM 2222 O O . HIS A 1 281 ? 3.520 -17.565 2.540 1.00 98.62 281 HIS A O 1
ATOM 2228 N N . ASN A 1 282 ? 3.583 -17.508 0.296 1.00 98.69 282 ASN A N 1
ATOM 2229 C CA . ASN A 1 282 ? 4.976 -17.059 0.223 1.00 98.69 282 ASN A CA 1
ATOM 2230 C C . ASN A 1 282 ? 5.169 -15.671 0.852 1.00 98.69 282 ASN A C 1
ATOM 2232 O O . ASN A 1 282 ? 6.152 -15.443 1.558 1.00 98.69 282 ASN A O 1
ATOM 2236 N N . LEU A 1 283 ? 4.212 -14.757 0.684 1.00 98.44 283 LEU A N 1
ATOM 2237 C CA . LEU A 1 283 ? 4.218 -13.460 1.358 1.00 98.44 283 LEU A CA 1
ATOM 2238 C C . LEU A 1 283 ? 4.186 -13.605 2.886 1.00 98.44 283 LEU A C 1
ATOM 2240 O O . LEU A 1 283 ? 4.928 -12.909 3.581 1.00 98.44 283 LEU A O 1
ATOM 2244 N N . LEU A 1 284 ? 3.345 -14.484 3.440 1.00 98.31 284 LEU A N 1
ATOM 2245 C CA . LEU A 1 284 ? 3.273 -14.709 4.890 1.00 98.31 284 LEU A CA 1
ATOM 2246 C C . LEU A 1 284 ? 4.566 -15.350 5.415 1.00 98.31 284 LEU A C 1
ATOM 2248 O O . LEU A 1 284 ? 5.060 -14.959 6.479 1.00 98.31 284 LEU A O 1
ATOM 2252 N N . PHE A 1 285 ? 5.177 -16.251 4.638 1.00 98.12 285 PHE A N 1
ATOM 2253 C CA . PHE A 1 285 ? 6.516 -16.769 4.921 1.00 98.12 285 PHE A CA 1
ATOM 2254 C C . PHE A 1 285 ? 7.552 -15.633 4.977 1.00 98.12 285 PHE A C 1
ATOM 2256 O O . PHE A 1 285 ? 8.315 -15.528 5.946 1.00 98.12 285 PHE A O 1
ATOM 2263 N N . GLN A 1 286 ? 7.544 -14.729 3.992 1.00 97.88 286 GLN A N 1
ATOM 2264 C CA . GLN A 1 286 ? 8.445 -13.575 3.966 1.00 97.88 286 GLN A CA 1
ATOM 2265 C C . GLN A 1 286 ? 8.160 -12.586 5.092 1.00 97.88 286 GLN A C 1
ATOM 2267 O O . GLN A 1 286 ? 9.101 -12.070 5.690 1.00 97.88 286 GLN A O 1
ATOM 2272 N N . THR A 1 287 ? 6.895 -12.378 5.446 1.00 97.69 287 THR A N 1
ATOM 2273 C CA . THR A 1 287 ? 6.484 -11.531 6.571 1.00 97.69 287 THR A CA 1
ATOM 2274 C C . THR A 1 287 ? 7.090 -12.058 7.864 1.00 97.69 287 THR A C 1
ATOM 2276 O O . THR A 1 287 ? 7.710 -11.300 8.603 1.00 97.69 287 THR A O 1
ATOM 2279 N N . ARG A 1 288 ? 7.023 -13.376 8.106 1.00 96.38 288 ARG A N 1
ATOM 2280 C CA . ARG A 1 288 ? 7.687 -13.997 9.261 1.00 96.38 288 ARG A CA 1
ATOM 2281 C C . ARG A 1 288 ? 9.198 -13.796 9.225 1.00 96.38 288 ARG A C 1
ATOM 2283 O O . ARG A 1 288 ? 9.788 -13.474 10.251 1.00 96.38 288 ARG A O 1
ATOM 2290 N N . ARG A 1 289 ? 9.826 -14.024 8.069 1.00 96.44 289 ARG A N 1
ATOM 2291 C CA . ARG A 1 289 ? 11.281 -13.907 7.895 1.00 96.44 289 ARG A CA 1
ATOM 2292 C C . ARG A 1 289 ? 11.784 -12.480 8.137 1.00 96.44 289 ARG A C 1
ATOM 2294 O O . ARG A 1 289 ? 12.889 -12.306 8.639 1.00 96.44 289 ARG A O 1
ATOM 2301 N N . HIS A 1 290 ? 10.982 -11.486 7.777 1.00 96.75 290 HIS A N 1
ATOM 2302 C CA . HIS A 1 290 ? 11.308 -10.068 7.898 1.00 96.75 290 HIS A CA 1
ATOM 2303 C C . HIS A 1 290 ? 10.800 -9.428 9.192 1.00 96.75 290 HIS A C 1
ATOM 2305 O O . HIS A 1 290 ? 11.071 -8.254 9.434 1.00 96.75 290 HIS A O 1
ATOM 2311 N N . PHE A 1 291 ? 10.080 -10.177 10.025 1.00 96.81 291 PHE A N 1
ATOM 2312 C CA . PHE A 1 291 ? 9.660 -9.729 11.341 1.00 96.81 291 PHE A CA 1
ATOM 2313 C C . PHE A 1 291 ? 10.673 -10.193 12.386 1.00 96.81 291 PHE A C 1
ATOM 2315 O O . PHE A 1 291 ? 10.701 -11.365 12.769 1.00 96.81 291 PHE A O 1
ATOM 2322 N N . PHE A 1 292 ? 11.515 -9.277 12.845 1.00 94.88 292 PHE A N 1
ATOM 2323 C CA . PHE A 1 292 ? 12.491 -9.510 13.906 1.00 94.88 292 PHE A CA 1
ATOM 2324 C C . PHE A 1 292 ? 12.681 -8.221 14.712 1.00 94.88 292 PHE A C 1
ATOM 2326 O O . PHE A 1 292 ? 12.176 -7.172 14.330 1.00 94.88 292 PHE A O 1
ATOM 2333 N N . ASP A 1 293 ? 13.288 -8.324 15.894 1.00 92.88 293 ASP A N 1
ATOM 2334 C CA . ASP A 1 293 ? 13.441 -7.201 16.836 1.00 92.88 293 ASP A CA 1
ATOM 2335 C C . ASP A 1 293 ? 12.118 -6.498 17.216 1.00 92.88 293 ASP A C 1
ATOM 2337 O O . ASP A 1 293 ? 12.101 -5.338 17.617 1.00 92.88 293 ASP A O 1
ATOM 2341 N N . GLY A 1 294 ? 10.994 -7.219 17.108 1.00 93.81 294 GLY A N 1
ATOM 2342 C CA . GLY A 1 294 ? 9.656 -6.732 17.452 1.00 93.81 294 GLY A CA 1
ATOM 2343 C C . GLY A 1 294 ? 8.934 -5.958 16.345 1.00 93.81 294 GLY A C 1
ATOM 2344 O O . GLY A 1 294 ? 7.792 -5.563 16.554 1.00 93.81 294 GLY A O 1
ATOM 2345 N N . TYR A 1 295 ? 9.531 -5.767 15.166 1.00 95.50 295 TYR A N 1
ATOM 2346 C CA . TYR A 1 295 ? 8.911 -4.998 14.085 1.00 95.50 295 TYR A CA 1
ATOM 2347 C C . TYR A 1 295 ? 9.143 -5.605 12.700 1.00 95.50 295 TYR A C 1
ATOM 2349 O O . TYR A 1 295 ? 9.994 -6.469 12.490 1.00 95.50 295 TYR A O 1
ATOM 2357 N N . LEU A 1 296 ? 8.350 -5.160 11.724 1.00 96.12 296 LEU A N 1
ATOM 2358 C CA . LEU A 1 296 ? 8.524 -5.575 10.335 1.00 96.12 296 LEU A CA 1
ATOM 2359 C C . LEU A 1 296 ? 9.649 -4.772 9.692 1.00 96.12 296 LEU A C 1
ATOM 2361 O O . LEU A 1 296 ? 9.594 -3.545 9.663 1.00 96.12 296 LEU A O 1
ATOM 2365 N N . HIS A 1 297 ? 10.621 -5.450 9.093 1.00 95.25 297 HIS A N 1
ATOM 2366 C CA . HIS A 1 297 ? 11.614 -4.837 8.222 1.00 95.25 297 HIS A CA 1
ATOM 2367 C C . HIS A 1 297 ? 11.138 -4.871 6.768 1.00 95.25 297 HIS A C 1
ATOM 2369 O O . HIS A 1 297 ? 10.739 -5.913 6.265 1.00 95.25 297 HIS A O 1
ATOM 2375 N N . SER A 1 298 ? 11.241 -3.754 6.045 1.00 92.81 298 SER A N 1
ATOM 2376 C CA . SER A 1 298 ? 10.845 -3.701 4.623 1.00 92.81 298 SER A CA 1
ATOM 2377 C C . SER A 1 298 ? 11.676 -4.589 3.690 1.00 92.81 298 SER A C 1
ATOM 2379 O O . SER A 1 298 ? 11.224 -4.880 2.589 1.00 92.81 298 SER A O 1
ATOM 2381 N N . HIS A 1 299 ? 12.890 -4.964 4.099 1.00 93.12 299 HIS A N 1
ATOM 2382 C CA . HIS A 1 299 ? 13.816 -5.855 3.394 1.00 93.12 299 HIS A CA 1
ATOM 2383 C C . HIS A 1 299 ? 14.937 -6.300 4.351 1.00 93.12 299 HIS A C 1
ATOM 2385 O O . HIS A 1 299 ? 15.142 -5.684 5.400 1.00 93.12 299 HIS A O 1
ATOM 2391 N N . ILE A 1 300 ? 15.698 -7.335 3.982 1.00 91.50 300 ILE A N 1
ATOM 2392 C CA . ILE A 1 300 ? 16.915 -7.749 4.693 1.00 91.50 300 ILE A CA 1
ATOM 2393 C C . ILE A 1 300 ? 18.099 -6.944 4.157 1.00 91.50 300 ILE A C 1
ATOM 2395 O O . ILE A 1 300 ? 18.374 -6.933 2.957 1.00 91.50 300 ILE A O 1
ATOM 2399 N N . GLY A 1 301 ? 18.827 -6.286 5.057 1.00 85.88 301 GLY A N 1
ATOM 2400 C CA . GLY A 1 301 ? 19.994 -5.476 4.721 1.00 85.88 301 GLY A CA 1
ATOM 2401 C C . GLY A 1 301 ? 19.999 -4.135 5.446 1.00 85.88 301 GLY A C 1
ATOM 2402 O O . GLY A 1 301 ? 19.328 -3.948 6.458 1.00 85.88 301 GLY A O 1
ATOM 2403 N N . ALA A 1 302 ? 20.802 -3.194 4.947 1.00 76.56 302 ALA A N 1
ATOM 2404 C CA . ALA A 1 302 ? 20.897 -1.865 5.542 1.00 76.56 302 ALA A CA 1
ATOM 2405 C C . ALA A 1 302 ? 19.578 -1.083 5.353 1.00 76.56 302 ALA A C 1
ATOM 2407 O O . ALA A 1 302 ? 19.119 -0.969 4.218 1.00 76.56 302 ALA A O 1
ATOM 2408 N N . PRO A 1 303 ? 18.998 -0.476 6.406 1.00 65.94 303 PRO A N 1
ATOM 2409 C CA . PRO A 1 303 ? 17.702 0.195 6.330 1.00 65.94 303 PRO A CA 1
ATOM 2410 C C . PRO A 1 303 ? 17.829 1.573 5.663 1.00 65.94 303 PRO A C 1
ATOM 2412 O O . PRO A 1 303 ? 17.861 2.600 6.331 1.00 65.94 303 PRO A O 1
ATOM 2415 N N . VAL A 1 304 ? 17.923 1.614 4.332 1.00 71.94 304 VAL A N 1
ATOM 2416 C CA . VAL A 1 304 ? 18.103 2.873 3.575 1.00 71.94 304 VAL A CA 1
ATOM 2417 C C . VAL A 1 304 ? 16.794 3.386 2.951 1.00 71.94 304 VAL A C 1
ATOM 2419 O O . VAL A 1 304 ? 16.801 4.226 2.051 1.00 71.94 304 VAL A O 1
ATOM 2422 N N . ASN A 1 305 ? 15.649 2.889 3.425 1.00 80.31 305 ASN A N 1
ATOM 2423 C CA . ASN A 1 305 ? 14.327 3.287 2.939 1.00 80.31 305 ASN A CA 1
ATOM 2424 C C . ASN A 1 305 ? 13.812 4.528 3.676 1.00 80.31 305 ASN A C 1
ATOM 2426 O O . ASN A 1 305 ? 14.190 4.804 4.816 1.00 80.31 305 ASN A O 1
ATOM 2430 N N . PHE A 1 306 ? 12.973 5.312 3.000 1.00 77.56 306 PHE A N 1
ATOM 2431 C CA . PHE A 1 306 ? 12.443 6.550 3.568 1.00 77.56 306 PHE A CA 1
ATOM 2432 C C . PHE A 1 306 ? 11.437 6.297 4.694 1.00 77.56 306 PHE A C 1
ATOM 2434 O O . PHE A 1 306 ? 11.550 6.913 5.749 1.00 77.56 306 PHE A O 1
ATOM 2441 N N . GLN A 1 307 ? 10.497 5.362 4.504 1.00 85.44 307 GLN A N 1
ATOM 2442 C CA . GLN A 1 307 ? 9.579 4.962 5.575 1.00 85.44 307 GLN A CA 1
ATOM 2443 C C . GLN A 1 307 ? 10.333 4.409 6.780 1.00 85.44 307 GLN A C 1
ATOM 2445 O O . GLN A 1 307 ? 11.340 3.716 6.641 1.00 85.44 307 GLN A O 1
ATOM 2450 N N . CYS A 1 308 ? 9.814 4.716 7.964 1.00 89.38 308 CYS A N 1
ATOM 2451 C CA . CYS A 1 308 ? 10.285 4.135 9.208 1.00 89.38 308 CYS A CA 1
ATOM 2452 C C . CYS A 1 308 ? 9.521 2.833 9.519 1.00 89.38 308 CYS A C 1
ATOM 2454 O O . CYS A 1 308 ? 8.433 2.613 8.974 1.00 89.38 308 CYS A O 1
ATOM 2456 N N . PRO A 1 309 ? 10.041 1.991 10.430 1.00 93.06 309 PRO A N 1
ATOM 2457 C CA . PRO A 1 309 ? 9.406 0.714 10.742 1.00 93.06 309 PRO A CA 1
ATOM 2458 C C . PRO A 1 309 ? 8.031 0.811 11.412 1.00 93.06 309 PRO A C 1
ATOM 2460 O O . PRO A 1 309 ? 7.274 -0.156 11.359 1.00 93.06 309 PRO A O 1
ATOM 2463 N N . ILE A 1 310 ? 7.667 1.975 11.969 1.00 95.25 310 ILE A N 1
ATOM 2464 C CA . ILE A 1 310 ? 6.312 2.239 12.481 1.00 95.25 310 ILE A CA 1
ATOM 2465 C C . ILE A 1 310 ? 5.279 2.050 11.366 1.00 95.25 310 ILE A C 1
ATOM 2467 O O . ILE A 1 310 ? 4.299 1.350 11.575 1.00 95.25 310 ILE A O 1
ATOM 2471 N N . PHE A 1 311 ? 5.514 2.596 10.163 1.00 94.25 311 PHE A N 1
ATOM 2472 C CA . PHE A 1 311 ? 4.589 2.422 9.033 1.00 94.25 311 PHE A CA 1
ATOM 2473 C C . PHE A 1 311 ? 4.440 0.948 8.658 1.00 94.25 311 PHE A C 1
ATOM 2475 O O . PHE A 1 311 ? 3.329 0.438 8.580 1.00 94.25 311 PHE A O 1
ATOM 2482 N N . TRP A 1 312 ? 5.558 0.254 8.442 1.00 94.38 312 TRP A N 1
ATOM 2483 C CA . TRP A 1 312 ? 5.560 -1.143 7.996 1.00 94.38 312 TRP A CA 1
ATOM 2484 C C . TRP A 1 312 ? 4.844 -2.052 8.995 1.00 94.38 312 TRP A C 1
ATOM 2486 O O . TRP A 1 312 ? 4.017 -2.873 8.611 1.00 94.38 312 TRP A O 1
ATOM 2496 N N . THR A 1 313 ? 5.124 -1.850 10.280 1.00 97.75 313 THR A N 1
ATOM 2497 C CA . THR A 1 313 ? 4.554 -2.647 11.368 1.00 97.75 313 THR A CA 1
ATOM 2498 C C . THR A 1 313 ? 3.081 -2.330 11.580 1.00 97.75 313 THR A C 1
ATOM 2500 O O . THR A 1 313 ? 2.279 -3.251 11.677 1.00 97.75 313 THR A O 1
ATOM 2503 N N . ALA A 1 314 ? 2.698 -1.051 11.570 1.00 97.88 314 ALA A N 1
ATOM 2504 C CA . ALA A 1 314 ? 1.303 -0.641 11.693 1.00 97.88 314 ALA A CA 1
ATOM 2505 C C . ALA A 1 314 ? 0.427 -1.208 10.570 1.00 97.88 314 ALA A C 1
ATOM 2507 O O . ALA A 1 314 ? -0.678 -1.676 10.826 1.00 97.88 314 ALA A O 1
ATOM 2508 N N . HIS A 1 315 ? 0.927 -1.237 9.330 1.00 97.50 315 HIS A N 1
ATOM 2509 C CA . HIS A 1 315 ? 0.162 -1.767 8.202 1.00 97.50 315 HIS A CA 1
ATOM 2510 C C . HIS A 1 315 ? -0.160 -3.261 8.324 1.00 97.50 315 HIS A C 1
ATOM 2512 O O . HIS A 1 315 ? -1.119 -3.704 7.695 1.00 97.50 315 HIS A O 1
ATOM 2518 N N . LEU A 1 316 ? 0.558 -4.034 9.155 1.00 98.25 316 LEU A N 1
ATOM 2519 C CA . LEU A 1 316 ? 0.186 -5.424 9.450 1.00 98.25 316 LEU A CA 1
ATOM 2520 C C . LEU A 1 316 ? -1.218 -5.543 10.065 1.00 98.25 316 LEU A C 1
ATOM 2522 O O . LEU A 1 316 ? -1.809 -6.614 9.979 1.00 98.25 316 LEU A O 1
ATOM 2526 N N . ALA A 1 317 ? -1.805 -4.461 10.586 1.00 98.44 317 ALA A N 1
ATOM 2527 C CA . ALA A 1 317 ? -3.213 -4.424 10.975 1.00 98.44 317 ALA A CA 1
ATOM 2528 C C . ALA A 1 317 ? -4.169 -4.865 9.856 1.00 98.44 317 ALA A C 1
ATOM 2530 O O . ALA A 1 317 ? -5.157 -5.538 10.131 1.00 98.44 317 ALA A O 1
ATOM 2531 N N . TRP A 1 318 ? -3.860 -4.574 8.588 1.00 98.56 318 TRP A N 1
ATOM 2532 C CA . TRP A 1 318 ? -4.688 -5.004 7.455 1.00 98.56 318 TRP A CA 1
ATOM 2533 C C . TRP A 1 318 ? -4.712 -6.522 7.275 1.00 98.56 318 TRP A C 1
ATOM 2535 O O . TRP A 1 318 ? -5.745 -7.084 6.916 1.00 98.56 318 TRP A O 1
ATOM 2545 N N . MET A 1 319 ? -3.616 -7.202 7.616 1.00 97.81 319 MET A N 1
ATOM 2546 C CA . MET A 1 319 ? -3.568 -8.662 7.648 1.00 97.81 319 MET A CA 1
ATOM 2547 C C . MET A 1 319 ? -4.515 -9.223 8.725 1.00 97.81 319 MET A C 1
ATOM 2549 O O . MET A 1 319 ? -5.157 -10.243 8.495 1.00 97.81 319 MET A O 1
ATOM 2553 N N . LEU A 1 320 ? -4.687 -8.535 9.861 1.00 98.19 320 LEU A N 1
ATOM 2554 C CA . LEU A 1 320 ? -5.592 -8.952 10.950 1.00 98.19 320 LEU A CA 1
ATOM 2555 C C . LEU A 1 320 ? -7.081 -8.879 10.573 1.00 98.19 320 LEU A C 1
ATOM 2557 O O . LEU A 1 320 ? -7.933 -9.374 11.306 1.00 98.19 320 LEU A O 1
ATOM 2561 N N . ARG A 1 321 ? -7.410 -8.266 9.432 1.00 97.69 321 ARG A N 1
ATOM 2562 C CA . ARG A 1 321 ? -8.784 -8.153 8.921 1.00 97.69 321 ARG A CA 1
ATOM 2563 C C . ARG A 1 321 ? -9.205 -9.352 8.070 1.00 97.69 321 ARG A C 1
ATOM 2565 O O . ARG A 1 321 ? -10.351 -9.405 7.640 1.00 97.69 321 ARG A O 1
ATOM 2572 N N . ILE A 1 322 ? -8.291 -10.284 7.809 1.00 97.88 322 ILE A N 1
ATOM 2573 C CA . ILE A 1 322 ? -8.527 -11.472 6.989 1.00 97.88 322 ILE A CA 1
ATOM 2574 C C . ILE A 1 322 ? -9.049 -12.606 7.877 1.00 97.88 322 ILE A C 1
ATOM 2576 O O . ILE A 1 322 ? -8.463 -12.914 8.917 1.00 97.88 322 ILE A O 1
ATOM 2580 N N . ASN A 1 323 ? -10.113 -13.274 7.434 1.00 94.50 323 ASN A N 1
ATOM 2581 C CA . ASN A 1 323 ? -10.628 -14.464 8.111 1.00 94.50 323 ASN A CA 1
ATOM 2582 C C . ASN A 1 323 ? -9.582 -15.590 8.116 1.00 94.50 323 ASN A C 1
ATOM 2584 O O . ASN A 1 323 ? -8.885 -15.818 7.124 1.00 94.50 323 ASN A O 1
ATOM 2588 N N . ASP A 1 324 ? -9.474 -16.298 9.243 1.00 95.75 324 ASP A N 1
ATOM 2589 C CA . ASP A 1 324 ? -8.563 -17.437 9.431 1.00 95.75 324 ASP A CA 1
ATOM 2590 C C . ASP A 1 324 ? -7.077 -17.119 9.178 1.00 95.75 324 ASP A C 1
ATOM 2592 O O . ASP A 1 324 ? -6.272 -17.999 8.850 1.00 95.75 324 ASP A O 1
ATOM 2596 N N . ILE A 1 325 ? -6.677 -15.851 9.320 1.00 97.31 325 ILE A N 1
ATOM 2597 C CA . ILE A 1 325 ? -5.305 -15.426 9.034 1.00 97.31 325 ILE A CA 1
ATOM 2598 C C . ILE A 1 325 ? -4.262 -16.113 9.913 1.00 97.31 325 ILE A C 1
ATOM 2600 O O . ILE A 1 325 ? -3.158 -16.394 9.454 1.00 97.31 325 ILE A O 1
ATOM 2604 N N . ASN A 1 326 ? -4.609 -16.448 11.154 1.00 96.75 326 ASN A N 1
ATOM 2605 C CA . ASN A 1 326 ? -3.752 -17.225 12.040 1.00 96.75 326 ASN A CA 1
ATOM 2606 C C . ASN A 1 326 ? -3.416 -18.593 11.422 1.00 96.75 326 ASN A C 1
ATOM 2608 O O . ASN A 1 326 ? -2.243 -18.958 11.369 1.00 96.75 326 ASN A O 1
ATOM 2612 N N . LEU A 1 327 ? -4.414 -19.316 10.899 1.00 97.00 327 LEU A N 1
ATOM 2613 C CA . LEU A 1 327 ? -4.231 -20.619 10.253 1.00 97.00 327 LEU A CA 1
ATOM 2614 C C . LEU A 1 327 ? -3.357 -20.497 9.001 1.00 97.00 327 LEU A C 1
ATOM 2616 O O . LEU A 1 327 ? -2.385 -21.240 8.866 1.00 97.00 327 LEU A O 1
ATOM 2620 N N . LYS A 1 328 ? -3.644 -19.510 8.141 1.00 97.69 328 LYS A N 1
ATOM 2621 C CA . LYS A 1 328 ? -2.847 -19.223 6.932 1.00 97.69 328 LYS A CA 1
ATOM 2622 C C . LYS A 1 328 ? -1.403 -18.848 7.270 1.00 97.69 328 LYS A C 1
ATOM 2624 O O . LYS A 1 328 ? -0.464 -19.266 6.599 1.00 97.69 328 LYS A O 1
ATOM 2629 N N . PHE A 1 329 ? -1.197 -18.078 8.337 1.00 97.12 329 PHE A N 1
ATOM 2630 C CA . PHE A 1 329 ? 0.142 -17.728 8.790 1.00 97.12 329 PHE A CA 1
ATOM 2631 C C . PHE A 1 329 ? 0.885 -18.972 9.278 1.00 97.12 329 PHE A C 1
ATOM 2633 O O . PHE A 1 329 ? 2.037 -19.175 8.903 1.00 97.12 329 PHE A O 1
ATOM 2640 N N . TYR A 1 330 ? 0.251 -19.834 10.079 1.00 96.12 330 TYR A N 1
ATOM 2641 C CA . TYR A 1 330 ? 0.878 -21.064 10.571 1.00 96.12 330 TYR A CA 1
ATOM 2642 C C . TYR A 1 330 ? 1.236 -22.051 9.454 1.00 96.12 330 TYR A C 1
ATOM 2644 O O . TYR A 1 330 ? 2.297 -22.672 9.540 1.00 96.12 330 TYR A O 1
ATOM 2652 N N . SER A 1 331 ? 0.419 -22.163 8.401 1.00 96.19 331 SER A N 1
ATOM 2653 C CA . SER A 1 331 ? 0.717 -23.046 7.264 1.00 96.19 331 SER A CA 1
ATOM 2654 C C . SER A 1 331 ? 1.910 -22.573 6.431 1.00 96.19 331 SER A C 1
ATOM 2656 O O . SER A 1 331 ? 2.624 -23.407 5.879 1.00 96.19 331 SER A O 1
ATOM 2658 N N . ALA A 1 332 ? 2.189 -21.265 6.402 1.00 96.94 332 ALA A N 1
ATOM 2659 C CA . ALA A 1 332 ? 3.284 -20.645 5.652 1.00 96.94 332 ALA A CA 1
ATOM 2660 C C . ALA A 1 332 ? 4.684 -20.910 6.245 1.00 96.94 332 ALA A C 1
ATOM 2662 O O . ALA A 1 332 ? 5.424 -19.976 6.557 1.00 96.94 332 ALA A O 1
ATOM 2663 N N . SER A 1 333 ? 5.050 -22.172 6.496 1.00 94.88 333 SER A N 1
ATOM 2664 C CA . SER A 1 333 ? 6.314 -22.577 7.141 1.00 94.88 333 SER A CA 1
ATOM 2665 C C . SER A 1 333 ? 7.497 -22.727 6.174 1.00 94.88 333 SER A C 1
ATOM 2667 O O . SER A 1 333 ? 8.647 -22.610 6.603 1.00 94.88 333 SER A O 1
ATOM 2669 N N . SER A 1 334 ? 7.220 -22.894 4.882 1.00 97.00 334 SER A N 1
ATOM 2670 C CA . SER A 1 334 ? 8.180 -22.945 3.774 1.00 97.00 334 SER A CA 1
ATOM 2671 C C . SER A 1 334 ? 7.625 -22.210 2.557 1.00 97.00 334 SER A C 1
ATOM 2673 O O . SER A 1 334 ? 6.426 -21.950 2.497 1.00 97.00 334 SER A O 1
ATOM 2675 N N . LEU A 1 335 ? 8.484 -21.901 1.585 1.00 97.75 335 LEU A N 1
ATOM 2676 C CA . LEU A 1 335 ? 8.033 -21.425 0.278 1.00 97.75 335 LEU A CA 1
ATOM 2677 C C . LEU A 1 335 ? 7.302 -22.543 -0.475 1.00 97.75 335 LEU A C 1
ATOM 2679 O O . LEU A 1 335 ? 7.679 -23.712 -0.377 1.00 97.75 335 LEU A O 1
ATOM 2683 N N . GLU A 1 336 ? 6.285 -22.154 -1.228 1.00 97.81 336 GLU A N 1
ATOM 2684 C CA . GLU A 1 336 ? 5.611 -22.949 -2.248 1.00 97.81 336 GLU A CA 1
ATOM 2685 C C . GLU A 1 336 ? 6.063 -22.501 -3.644 1.00 97.81 336 GLU A C 1
ATOM 2687 O O . GLU A 1 336 ? 6.509 -21.364 -3.835 1.00 97.81 336 GLU A O 1
ATOM 2692 N N . ASP A 1 337 ? 5.944 -23.390 -4.630 1.00 97.44 337 ASP A N 1
ATOM 2693 C CA . ASP A 1 337 ? 6.314 -23.095 -6.013 1.00 97.44 337 ASP A CA 1
ATOM 2694 C C . ASP A 1 337 ? 5.340 -22.086 -6.632 1.00 97.44 337 ASP A C 1
ATOM 2696 O O . ASP A 1 337 ? 4.264 -22.426 -7.125 1.00 97.44 337 ASP A O 1
ATOM 2700 N N . PHE A 1 338 ? 5.735 -20.814 -6.617 1.00 97.88 338 PHE A N 1
ATOM 2701 C CA . PHE A 1 338 ? 5.017 -19.748 -7.298 1.00 97.88 338 PHE A CA 1
ATOM 2702 C C . PHE A 1 338 ? 5.490 -19.632 -8.745 1.00 97.88 338 PHE A C 1
ATOM 2704 O O . PHE A 1 338 ? 6.671 -19.386 -9.007 1.00 97.88 338 PHE A O 1
ATOM 2711 N N . SER A 1 339 ? 4.548 -19.745 -9.681 1.00 97.62 339 SER A N 1
ATOM 2712 C CA . SER A 1 339 ? 4.763 -19.365 -11.070 1.00 97.62 339 SER A CA 1
ATOM 2713 C C . SER A 1 339 ? 3.607 -18.526 -11.589 1.00 97.62 339 SER A C 1
ATOM 2715 O O . SER A 1 339 ? 2.439 -18.844 -11.366 1.00 97.62 339 SER A O 1
ATOM 2717 N N . PHE A 1 340 ? 3.942 -17.435 -12.272 1.00 97.94 340 PHE A N 1
ATOM 2718 C CA . PHE A 1 340 ? 2.961 -16.544 -12.861 1.00 97.94 340 PHE A CA 1
ATOM 2719 C C . PHE A 1 340 ? 3.532 -15.835 -14.083 1.00 97.94 340 PHE A C 1
ATOM 2721 O O . PHE A 1 340 ? 4.577 -15.179 -14.012 1.00 97.94 340 PHE A O 1
ATOM 2728 N N . ARG A 1 341 ? 2.794 -15.939 -15.190 1.00 97.06 341 ARG A N 1
ATOM 2729 C CA . ARG A 1 341 ? 3.044 -15.193 -16.417 1.00 97.06 341 ARG A CA 1
ATOM 2730 C C . ARG A 1 341 ? 1.986 -14.108 -16.580 1.00 97.06 341 ARG A C 1
ATOM 2732 O O . ARG A 1 341 ? 0.785 -14.367 -16.489 1.00 97.06 341 ARG A O 1
ATOM 2739 N N . PHE A 1 342 ? 2.451 -12.895 -16.835 1.00 97.19 342 PHE A N 1
ATOM 2740 C CA . PHE A 1 342 ? 1.639 -11.718 -17.087 1.00 97.19 342 PHE A CA 1
ATOM 2741 C C . PHE A 1 342 ? 1.998 -11.144 -18.454 1.00 97.19 342 PHE A C 1
ATOM 2743 O O . PHE A 1 342 ? 3.149 -10.783 -18.698 1.00 97.19 342 PHE A O 1
ATOM 2750 N N . GLU A 1 343 ? 0.997 -11.046 -19.321 1.00 95.88 343 GLU A N 1
ATOM 2751 C CA . GLU A 1 343 ? 1.113 -10.556 -20.693 1.00 95.88 343 GLU A CA 1
ATOM 2752 C C . GLU A 1 343 ? 0.267 -9.289 -20.834 1.00 95.88 343 GLU A C 1
ATOM 2754 O O . GLU A 1 343 ? -0.899 -9.341 -21.220 1.00 95.88 343 GLU A O 1
ATOM 2759 N N . GLY A 1 344 ? 0.839 -8.155 -20.431 1.00 94.94 344 GLY A N 1
ATOM 2760 C CA . GLY A 1 344 ? 0.243 -6.836 -20.615 1.00 94.94 344 GLY A CA 1
ATOM 2761 C C . GLY A 1 344 ? 0.694 -6.162 -21.910 1.00 94.94 344 GLY A C 1
ATOM 2762 O O . GLY A 1 344 ? 1.504 -6.685 -22.673 1.00 94.94 344 GLY A O 1
ATOM 2763 N N . THR A 1 345 ? 0.182 -4.960 -22.138 1.00 92.69 345 THR A N 1
ATOM 2764 C CA . THR A 1 345 ? 0.559 -4.055 -23.230 1.00 92.69 345 THR A CA 1
ATOM 2765 C C . THR A 1 345 ? 1.846 -3.296 -22.908 1.00 92.69 345 THR A C 1
ATOM 2767 O O . THR A 1 345 ? 2.676 -3.048 -23.780 1.00 92.69 345 THR A O 1
ATOM 2770 N N . GLU A 1 346 ? 2.016 -2.899 -21.650 1.00 90.44 346 GLU A N 1
ATOM 2771 C CA . GLU A 1 346 ? 3.134 -2.090 -21.168 1.00 90.44 346 GLU A CA 1
ATOM 2772 C C . GLU A 1 346 ? 4.091 -2.895 -20.284 1.00 90.44 346 GLU A C 1
ATOM 2774 O O . GLU A 1 346 ? 5.266 -2.532 -20.158 1.00 90.44 346 GLU A O 1
ATOM 2779 N N . VAL A 1 347 ? 3.611 -3.977 -19.667 1.00 92.88 347 VAL A N 1
ATOM 2780 C CA . VAL A 1 347 ? 4.404 -4.850 -18.797 1.00 92.88 347 VAL A CA 1
ATOM 2781 C C . VAL A 1 347 ? 4.272 -6.310 -19.218 1.00 92.88 347 VAL A C 1
ATOM 2783 O O . VAL A 1 347 ? 3.170 -6.822 -19.378 1.00 92.88 347 VAL A O 1
ATOM 2786 N N . PHE A 1 348 ? 5.403 -7.003 -19.302 1.00 95.44 348 PHE A N 1
ATOM 2787 C CA . PHE A 1 348 ? 5.465 -8.459 -19.374 1.00 95.44 348 PHE A CA 1
ATOM 2788 C C . PHE A 1 348 ? 6.251 -8.992 -18.183 1.00 95.44 348 PHE A C 1
ATOM 2790 O O . PHE A 1 348 ? 7.320 -8.467 -17.854 1.00 95.44 348 PHE A O 1
ATOM 2797 N N . THR A 1 349 ? 5.758 -10.058 -17.559 1.00 95.75 349 THR A N 1
ATOM 2798 C CA . THR A 1 349 ? 6.547 -10.827 -16.594 1.00 95.75 349 THR A CA 1
ATOM 2799 C C . THR A 1 349 ? 6.363 -12.312 -16.802 1.00 95.75 349 THR A C 1
ATOM 2801 O O . THR A 1 349 ? 5.238 -12.763 -16.983 1.00 95.75 349 THR A O 1
ATOM 2804 N N . ASP A 1 350 ? 7.437 -13.072 -16.649 1.00 96.38 350 ASP A N 1
ATOM 2805 C CA . ASP A 1 350 ? 7.378 -14.519 -16.481 1.00 96.38 350 ASP A CA 1
ATOM 2806 C C . ASP A 1 350 ? 8.207 -14.897 -15.260 1.00 96.38 350 ASP A C 1
ATOM 2808 O O . ASP A 1 350 ? 9.401 -14.600 -15.198 1.00 96.38 350 ASP A O 1
ATOM 2812 N N . THR A 1 351 ? 7.554 -15.431 -14.233 1.00 96.56 351 THR A N 1
ATOM 2813 C CA . THR A 1 351 ? 8.191 -15.769 -12.958 1.00 96.56 351 THR A CA 1
ATOM 2814 C C . THR A 1 351 ? 7.944 -17.227 -12.630 1.00 96.56 351 THR A C 1
ATOM 2816 O O . THR A 1 351 ? 6.815 -17.707 -12.709 1.00 96.56 351 THR A O 1
ATOM 2819 N N . ASN A 1 352 ? 9.002 -17.915 -12.214 1.00 94.81 352 ASN A N 1
ATOM 2820 C CA . ASN A 1 352 ? 8.964 -19.226 -11.573 1.00 94.81 352 ASN A CA 1
ATOM 2821 C C . ASN A 1 352 ? 10.165 -19.367 -10.620 1.00 94.81 352 ASN A C 1
ATOM 2823 O O . ASN A 1 352 ? 10.954 -18.437 -10.450 1.00 94.81 352 ASN A O 1
ATOM 2827 N N . SER A 1 353 ? 10.319 -20.533 -9.995 1.00 92.06 353 SER A N 1
ATOM 2828 C CA . SER A 1 353 ? 11.399 -20.805 -9.038 1.00 92.06 353 SER A CA 1
ATOM 2829 C C . SER A 1 353 ? 12.813 -20.731 -9.634 1.00 92.06 353 SER A C 1
ATOM 2831 O O . SER A 1 353 ? 13.771 -20.526 -8.890 1.00 92.06 353 SER A O 1
ATOM 2833 N N . SER A 1 354 ? 12.962 -20.869 -10.955 1.00 89.31 354 SER A N 1
ATOM 2834 C CA . SER A 1 354 ? 14.259 -20.881 -11.643 1.00 89.31 354 SER A CA 1
ATOM 2835 C C . SER A 1 354 ? 14.657 -19.530 -12.240 1.00 89.31 354 SER A C 1
ATOM 2837 O O . SER A 1 354 ? 15.850 -19.244 -12.355 1.00 89.31 354 SER A O 1
ATOM 2839 N N . HIS A 1 355 ? 13.689 -18.689 -12.615 1.00 89.00 355 HIS A N 1
ATOM 2840 C CA . HIS A 1 355 ? 13.967 -17.428 -13.296 1.00 89.00 355 HIS A CA 1
ATOM 2841 C C . HIS A 1 355 ? 12.876 -16.365 -13.109 1.00 89.00 355 HIS A C 1
ATOM 2843 O O . HIS A 1 355 ? 11.735 -16.642 -12.737 1.00 89.00 355 HIS A O 1
ATOM 2849 N N . ARG A 1 356 ? 13.240 -15.119 -13.445 1.00 91.44 356 ARG A N 1
ATOM 2850 C CA . ARG A 1 356 ? 12.298 -14.015 -13.650 1.00 91.44 356 ARG A CA 1
ATOM 2851 C C . ARG A 1 356 ? 12.666 -13.203 -14.883 1.00 91.44 356 ARG A C 1
ATOM 2853 O O . ARG A 1 356 ? 13.691 -12.518 -14.885 1.00 91.44 356 ARG A O 1
ATOM 2860 N N . VAL A 1 357 ? 11.770 -13.197 -15.862 1.00 93.06 357 VAL A N 1
ATOM 2861 C CA . VAL A 1 357 ? 11.763 -12.241 -16.970 1.00 93.06 357 VAL A CA 1
ATOM 2862 C C . VAL A 1 357 ? 10.842 -11.086 -16.593 1.00 93.06 357 VAL A C 1
ATOM 2864 O O . VAL A 1 357 ? 9.717 -11.295 -16.145 1.00 93.06 357 VAL A O 1
ATOM 2867 N N . LEU A 1 358 ? 11.324 -9.857 -16.750 1.00 92.06 358 LEU A N 1
ATOM 2868 C CA . LEU A 1 358 ? 10.547 -8.632 -16.577 1.00 92.06 358 LEU A CA 1
ATOM 2869 C C . LEU A 1 358 ? 10.838 -7.741 -17.780 1.00 92.06 358 LEU A C 1
ATOM 2871 O O . LEU A 1 358 ? 12.000 -7.513 -18.093 1.00 92.06 358 LEU A O 1
ATOM 2875 N N . VAL A 1 359 ? 9.792 -7.228 -18.416 1.00 90.94 359 VAL A N 1
ATOM 2876 C CA . VAL A 1 359 ? 9.864 -6.139 -19.390 1.00 90.94 359 VAL A CA 1
ATOM 2877 C C . VAL A 1 359 ? 8.871 -5.076 -18.962 1.00 90.94 359 VAL A C 1
ATOM 2879 O O . VAL A 1 359 ? 7.699 -5.363 -18.747 1.00 90.94 359 VAL A O 1
ATOM 2882 N N . ASN A 1 360 ? 9.337 -3.842 -18.800 1.00 88.06 360 ASN A N 1
ATOM 2883 C CA . ASN A 1 360 ? 8.506 -2.736 -18.331 1.00 88.06 360 ASN A CA 1
ATOM 2884 C C . ASN A 1 360 ? 8.705 -1.517 -19.226 1.00 88.06 360 ASN A C 1
ATOM 2886 O O . ASN A 1 360 ? 9.698 -0.808 -19.087 1.00 88.06 360 ASN A O 1
ATOM 2890 N N . ALA A 1 361 ? 7.760 -1.241 -20.119 1.00 84.06 361 ALA A N 1
ATOM 2891 C CA . ALA A 1 361 ? 7.850 -0.133 -21.065 1.00 84.06 361 ALA A CA 1
ATOM 2892 C C . ALA A 1 361 ? 7.741 1.254 -20.407 1.00 84.06 361 ALA A C 1
ATOM 2894 O O . ALA A 1 361 ? 8.233 2.240 -20.959 1.00 84.06 361 ALA A O 1
ATOM 2895 N N . ARG A 1 362 ? 7.190 1.350 -19.188 1.00 77.94 362 ARG A N 1
ATOM 2896 C CA . ARG A 1 362 ? 7.029 2.622 -18.456 1.00 77.94 362 ARG A CA 1
ATOM 2897 C C . ARG A 1 362 ? 8.245 3.031 -17.622 1.00 77.94 362 ARG A C 1
ATOM 2899 O O . ARG A 1 362 ? 8.209 4.077 -16.973 1.00 77.94 362 ARG A O 1
ATOM 2906 N N . TRP A 1 363 ? 9.325 2.245 -17.594 1.00 72.50 363 TRP A N 1
ATOM 2907 C CA . TRP A 1 363 ? 10.434 2.485 -16.657 1.00 72.50 363 TRP A CA 1
ATOM 2908 C C . TRP A 1 363 ? 11.161 3.829 -16.870 1.00 72.50 363 TRP A C 1
ATOM 2910 O O . TRP A 1 363 ? 11.664 4.400 -15.906 1.00 72.50 363 TRP A O 1
ATOM 2920 N N . GLN A 1 364 ? 11.187 4.365 -18.098 1.00 61.88 364 GLN A N 1
ATOM 2921 C CA . GLN A 1 364 ? 11.909 5.607 -18.420 1.00 61.88 364 GLN A CA 1
ATOM 2922 C C . GLN A 1 364 ? 11.252 6.882 -17.894 1.00 61.88 364 GLN A C 1
ATOM 2924 O O . GLN A 1 364 ? 11.908 7.917 -17.806 1.00 61.88 364 GLN A O 1
ATOM 2929 N N . LYS A 1 365 ? 9.974 6.819 -17.514 1.00 59.44 365 LYS A N 1
ATOM 2930 C CA . LYS A 1 365 ? 9.258 7.935 -16.894 1.00 59.44 365 LYS A CA 1
ATOM 2931 C C . LYS A 1 365 ? 9.417 7.900 -15.368 1.00 59.44 365 LYS A C 1
ATOM 2933 O O . LYS A 1 365 ? 8.430 7.991 -14.660 1.00 59.44 365 LYS A O 1
ATOM 2938 N N . ARG A 1 366 ? 10.604 7.657 -14.806 1.00 61.59 366 ARG A N 1
ATOM 2939 C CA . ARG A 1 366 ? 10.785 7.514 -13.340 1.00 61.59 366 ARG A CA 1
ATOM 2940 C C . ARG A 1 366 ? 11.892 8.426 -12.816 1.00 61.59 366 ARG A C 1
ATOM 2942 O O . ARG A 1 366 ? 12.782 8.820 -13.560 1.00 61.59 366 ARG A O 1
ATOM 2949 N N . ASN A 1 367 ? 11.813 8.795 -11.535 1.00 51.81 367 ASN A N 1
ATOM 2950 C CA . ASN A 1 367 ? 12.813 9.641 -10.865 1.00 51.81 367 ASN A CA 1
ATOM 2951 C C . ASN A 1 367 ? 14.174 8.920 -10.751 1.00 51.81 367 ASN A C 1
ATOM 2953 O O . ASN A 1 367 ? 14.170 7.733 -10.470 1.00 51.81 367 ASN A O 1
ATOM 2957 N N . PHE A 1 368 ? 15.297 9.641 -10.892 1.00 54.31 368 PHE A N 1
ATOM 2958 C CA . PHE A 1 368 ? 16.676 9.156 -11.105 1.00 54.31 368 PHE A CA 1
ATOM 2959 C C . PHE A 1 368 ? 17.516 8.821 -9.850 1.00 54.31 368 PHE A C 1
ATOM 2961 O O . PHE A 1 368 ? 18.731 8.643 -9.953 1.00 54.31 368 PHE A O 1
ATOM 2968 N N . ASN A 1 369 ? 16.936 8.719 -8.652 1.00 47.84 369 ASN A N 1
ATOM 2969 C CA . ASN A 1 369 ? 17.721 8.402 -7.448 1.00 47.84 369 ASN A CA 1
ATOM 2970 C C . ASN A 1 369 ? 18.106 6.910 -7.352 1.00 47.84 369 ASN A C 1
ATOM 2972 O O . ASN A 1 369 ? 17.234 6.083 -7.132 1.00 47.84 369 ASN A O 1
ATOM 2976 N N . GLU A 1 370 ? 19.402 6.590 -7.486 1.00 47.91 370 GLU A N 1
ATOM 2977 C CA . GLU A 1 370 ? 20.092 5.342 -7.072 1.00 47.91 370 GLU A CA 1
ATOM 2978 C C . GLU A 1 370 ? 19.474 3.960 -7.413 1.00 47.91 370 GLU A C 1
ATOM 2980 O O . GLU A 1 370 ? 18.426 3.582 -6.910 1.00 47.91 370 GLU A O 1
ATOM 2985 N N . GLY A 1 371 ? 20.257 3.131 -8.126 1.00 47.91 371 GLY A N 1
ATOM 2986 C CA . GLY A 1 371 ? 20.177 1.656 -8.076 1.00 47.91 371 GLY A CA 1
ATOM 2987 C C . GLY A 1 371 ? 19.056 0.947 -8.862 1.00 47.91 371 GLY A C 1
ATOM 2988 O O . GLY A 1 371 ? 17.899 0.961 -8.473 1.00 47.91 371 GLY A O 1
ATOM 2989 N N . ILE A 1 372 ? 19.449 0.191 -9.901 1.00 51.03 372 ILE A N 1
ATOM 2990 C CA . ILE A 1 372 ? 18.607 -0.758 -10.672 1.00 51.03 372 ILE A CA 1
ATOM 2991 C C . ILE A 1 372 ? 17.463 -0.089 -11.458 1.00 51.03 372 ILE A C 1
ATOM 2993 O O . ILE A 1 372 ? 16.303 -0.491 -11.403 1.00 51.03 372 ILE A O 1
ATOM 2997 N N . TYR A 1 373 ? 17.800 0.945 -12.227 1.00 62.06 373 TYR A N 1
ATOM 2998 C CA . TYR A 1 373 ? 16.951 1.363 -13.338 1.00 62.06 373 TYR A CA 1
ATOM 2999 C C . TYR A 1 373 ? 17.127 0.345 -14.437 1.00 62.06 373 TYR A C 1
ATOM 3001 O O . TYR A 1 373 ? 18.075 0.458 -15.193 1.00 62.06 373 TYR A O 1
ATOM 3009 N N . ASP A 1 374 ? 16.298 -0.674 -14.511 1.00 69.12 374 ASP A N 1
ATOM 3010 C CA . ASP A 1 374 ? 16.264 -1.426 -15.742 1.00 69.12 374 ASP A CA 1
ATOM 3011 C C . ASP A 1 374 ? 14.870 -1.851 -16.121 1.00 69.12 374 ASP A C 1
ATOM 3013 O O . ASP A 1 374 ? 13.964 -1.967 -15.299 1.00 69.12 374 ASP A O 1
ATOM 3017 N N . ASN A 1 375 ? 14.715 -2.042 -17.419 1.00 71.44 375 ASN A N 1
ATOM 3018 C CA . ASN A 1 375 ? 13.541 -2.663 -17.994 1.00 71.44 375 ASN A CA 1
ATOM 3019 C C . ASN A 1 375 ? 13.548 -4.185 -17.816 1.00 71.44 375 ASN A C 1
ATOM 3021 O O . ASN A 1 375 ? 12.756 -4.823 -18.486 1.00 71.44 375 ASN A O 1
ATOM 3025 N N . GLY A 1 376 ? 14.421 -4.756 -16.974 1.00 73.75 376 GLY A N 1
ATOM 3026 C CA . GLY A 1 376 ? 14.568 -6.195 -16.758 1.00 73.75 376 GLY A CA 1
ATOM 3027 C C . GLY A 1 376 ? 15.297 -6.968 -17.864 1.00 73.75 376 GLY A C 1
ATOM 3028 O O . GLY A 1 376 ? 15.493 -8.171 -17.707 1.00 73.75 376 GLY A O 1
ATOM 3029 N N . LEU A 1 377 ? 15.769 -6.304 -18.928 1.00 81.06 377 LEU A N 1
ATOM 3030 C CA . LEU A 1 377 ? 16.558 -6.938 -19.987 1.00 81.06 377 LEU A CA 1
ATOM 3031 C C . LEU A 1 377 ? 18.010 -7.206 -19.552 1.00 81.06 377 LEU A C 1
ATOM 3033 O O . LEU A 1 377 ? 18.649 -6.419 -18.832 1.00 81.06 377 LEU A O 1
ATOM 3037 N N . GLU A 1 378 ? 18.580 -8.297 -20.067 1.00 77.56 378 GLU A N 1
ATOM 3038 C CA . GLU A 1 378 ? 20.027 -8.496 -20.045 1.00 77.56 378 GLU A CA 1
ATOM 3039 C C . GLU A 1 378 ? 20.729 -7.392 -20.849 1.00 77.56 378 GLU A C 1
ATOM 3041 O O . GLU A 1 378 ? 20.200 -6.857 -21.823 1.00 77.56 378 GLU A O 1
ATOM 3046 N N . GLY A 1 379 ? 21.920 -6.984 -20.406 1.00 66.88 379 GLY A N 1
ATOM 3047 C CA . GLY A 1 379 ? 22.590 -5.811 -20.961 1.00 66.88 379 GLY A CA 1
ATOM 3048 C C . GLY A 1 379 ? 23.949 -6.137 -21.558 1.00 66.88 379 GLY A C 1
ATOM 3049 O O . GLY A 1 379 ? 24.901 -6.349 -20.808 1.00 66.88 379 GLY A O 1
ATOM 3050 N N . SER A 1 380 ? 24.083 -6.038 -22.883 1.00 66.81 380 SER A N 1
ATOM 3051 C CA . SER A 1 380 ? 25.369 -5.709 -23.506 1.00 66.81 380 SER A CA 1
ATOM 3052 C C . SER A 1 380 ? 25.620 -4.205 -23.382 1.00 66.81 380 SER A C 1
ATOM 3054 O O . SER A 1 380 ? 24.697 -3.395 -23.513 1.00 66.81 380 SER A O 1
ATOM 3056 N N . VAL A 1 381 ? 26.861 -3.819 -23.093 1.00 76.44 381 VAL A N 1
ATOM 3057 C CA . VAL A 1 381 ? 27.251 -2.413 -22.942 1.00 76.44 381 VAL A CA 1
ATOM 3058 C C . VAL A 1 381 ? 27.800 -1.890 -24.260 1.00 76.44 381 VAL A C 1
ATOM 3060 O O . VAL A 1 381 ? 28.728 -2.471 -24.814 1.00 76.44 381 VAL A O 1
ATOM 3063 N N . GLN A 1 382 ? 27.272 -0.760 -24.714 1.00 78.94 382 GLN A N 1
ATOM 3064 C CA . GLN A 1 382 ? 27.797 -0.003 -25.842 1.00 78.94 382 GLN A CA 1
ATOM 3065 C C . GLN A 1 382 ? 28.407 1.303 -25.326 1.00 78.94 382 GLN A C 1
ATOM 3067 O O . GLN A 1 382 ? 27.783 2.033 -24.554 1.00 78.94 382 GLN A O 1
ATOM 3072 N N . TRP A 1 383 ? 29.635 1.598 -25.744 1.00 80.00 383 TRP A N 1
ATOM 3073 C CA . TRP A 1 383 ? 30.309 2.852 -25.416 1.00 80.00 383 TRP A CA 1
ATOM 3074 C C . TRP A 1 383 ? 30.171 3.825 -26.584 1.00 80.00 383 TRP A C 1
ATOM 3076 O O . TRP A 1 383 ? 30.470 3.470 -27.721 1.00 80.00 383 TRP A O 1
ATOM 3086 N N . SER A 1 384 ? 29.715 5.049 -26.317 1.00 78.56 384 SER A N 1
ATOM 3087 C CA . SER A 1 384 ? 29.545 6.076 -27.350 1.00 78.56 384 SER A CA 1
ATOM 3088 C C . SER A 1 384 ? 29.863 7.458 -26.808 1.00 78.56 384 SER A C 1
ATOM 3090 O O . SER A 1 384 ? 29.254 7.884 -25.837 1.00 78.56 384 SER A O 1
ATOM 3092 N N . LEU A 1 385 ? 30.753 8.197 -27.478 1.00 78.25 385 LEU A N 1
ATOM 3093 C CA . LEU A 1 385 ? 31.202 9.544 -27.082 1.00 78.25 385 LEU A CA 1
ATOM 3094 C C . LEU A 1 385 ? 30.086 10.601 -27.023 1.00 78.25 385 LEU A C 1
ATOM 3096 O O . LEU A 1 385 ? 30.338 11.740 -26.635 1.00 78.25 385 LEU A O 1
ATOM 3100 N N . ARG A 1 386 ? 28.852 10.251 -27.397 1.00 77.19 386 ARG A N 1
ATOM 3101 C CA . ARG A 1 386 ? 27.690 11.104 -27.181 1.00 77.19 386 ARG A CA 1
ATOM 3102 C C . ARG A 1 386 ? 27.511 11.335 -25.680 1.00 77.19 386 ARG A C 1
ATOM 3104 O O . ARG A 1 386 ? 27.122 10.421 -24.951 1.00 77.19 386 ARG A O 1
ATOM 3111 N N . CYS A 1 387 ? 27.774 12.563 -25.239 1.00 73.81 387 CYS A N 1
ATOM 3112 C CA . CYS A 1 387 ? 27.540 12.975 -23.861 1.00 73.81 387 CYS A CA 1
ATOM 3113 C C . CYS A 1 387 ? 26.073 12.722 -23.477 1.00 73.81 387 CYS A C 1
ATOM 3115 O O . CYS A 1 387 ? 25.176 13.146 -24.217 1.00 73.81 387 CYS A O 1
ATOM 3117 N N . PRO A 1 388 ? 25.810 12.052 -22.344 1.00 71.69 388 PRO A N 1
ATOM 3118 C CA . PRO A 1 388 ? 24.463 11.932 -21.809 1.00 71.69 388 PRO A CA 1
ATOM 3119 C C . PRO A 1 388 ? 23.869 13.323 -21.565 1.00 71.69 388 PRO A C 1
ATOM 3121 O O . PRO A 1 388 ? 24.529 14.199 -21.004 1.00 71.69 388 PRO A O 1
ATOM 3124 N N . ALA A 1 389 ? 22.630 13.539 -21.999 1.00 72.50 389 ALA A N 1
ATOM 3125 C CA . ALA A 1 389 ? 21.889 14.730 -21.619 1.00 72.50 389 ALA A CA 1
ATOM 3126 C C . ALA A 1 389 ? 21.567 14.650 -20.123 1.00 72.50 389 ALA A C 1
ATOM 3128 O O . ALA A 1 389 ? 21.189 13.585 -19.626 1.00 72.50 389 ALA A O 1
ATOM 3129 N N . LEU A 1 390 ? 21.690 15.775 -19.413 1.00 71.50 390 LEU A N 1
ATOM 3130 C CA . LEU A 1 390 ? 21.183 15.857 -18.047 1.00 71.50 390 LEU A CA 1
ATOM 3131 C C . LEU A 1 390 ? 19.670 15.633 -18.094 1.00 71.50 390 LEU A C 1
ATOM 3133 O O . LEU A 1 390 ? 18.976 16.366 -18.807 1.00 71.50 390 LEU A O 1
ATOM 3137 N N . PRO A 1 391 ? 19.139 14.638 -17.371 1.00 67.44 391 PRO A N 1
ATOM 3138 C CA . PRO A 1 391 ? 17.715 14.403 -17.404 1.00 67.44 391 PRO A CA 1
ATOM 3139 C C . PRO A 1 391 ? 16.975 15.600 -16.791 1.00 67.44 391 PRO A C 1
ATOM 3141 O O . PRO A 1 391 ? 17.445 16.155 -15.791 1.00 67.44 391 PRO A O 1
ATOM 3144 N N . PRO A 1 392 ? 15.781 15.958 -17.299 1.00 65.94 392 PRO A N 1
ATOM 3145 C CA . PRO A 1 392 ? 14.981 17.051 -16.742 1.00 65.94 392 PRO A CA 1
ATOM 3146 C C . PRO A 1 392 ? 14.730 16.933 -15.229 1.00 65.94 392 PRO A C 1
ATOM 3148 O O . PRO A 1 392 ? 14.609 17.941 -14.539 1.00 65.94 392 PRO A O 1
ATOM 3151 N N . ALA A 1 393 ? 14.710 15.710 -14.685 1.00 65.25 393 ALA A N 1
ATOM 3152 C CA . ALA A 1 393 ? 14.491 15.466 -13.260 1.00 65.25 393 ALA A CA 1
ATOM 3153 C C . ALA A 1 393 ? 15.769 15.414 -12.403 1.00 65.25 393 ALA A C 1
ATOM 3155 O O . ALA A 1 393 ? 15.677 15.142 -11.210 1.00 65.25 393 ALA A O 1
ATOM 3156 N N . PHE A 1 394 ? 16.954 15.714 -12.945 1.00 72.12 394 PHE A N 1
ATOM 3157 C CA . PHE A 1 394 ? 18.192 15.725 -12.154 1.00 72.12 394 PHE A CA 1
ATOM 3158 C C . PHE A 1 394 ? 18.122 16.702 -10.967 1.00 72.12 394 PHE A C 1
ATOM 3160 O O . PHE A 1 394 ? 18.470 16.350 -9.841 1.00 72.12 394 PHE A O 1
ATOM 3167 N N . LEU A 1 395 ? 17.586 17.910 -11.185 1.00 72.31 395 LEU A N 1
ATOM 3168 C CA . LEU A 1 395 ? 17.382 18.898 -10.116 1.00 72.31 395 LEU A CA 1
ATOM 3169 C C . LEU A 1 395 ? 16.397 18.404 -9.048 1.00 72.31 395 LEU A C 1
ATOM 3171 O O . LEU A 1 395 ? 16.561 18.690 -7.862 1.00 72.31 395 LEU A O 1
ATOM 3175 N N . PHE A 1 396 ? 15.396 17.626 -9.458 1.00 69.56 396 PHE A N 1
ATOM 3176 C CA . PHE A 1 396 ? 14.459 16.995 -8.537 1.00 69.56 396 PHE A CA 1
ATOM 3177 C C . PHE A 1 396 ? 15.155 15.930 -7.679 1.00 69.56 396 PHE A C 1
ATOM 3179 O O . PHE A 1 396 ? 15.027 15.933 -6.456 1.00 69.56 396 PHE A O 1
ATOM 3186 N N . SER A 1 397 ? 15.958 15.067 -8.304 1.00 71.62 397 SER A N 1
ATOM 3187 C CA . SER A 1 397 ? 16.784 14.064 -7.628 1.00 71.62 397 SER A CA 1
ATOM 3188 C C . SER A 1 397 ? 17.740 14.693 -6.603 1.00 71.62 397 SER A C 1
ATOM 3190 O O . SER A 1 397 ? 17.842 14.183 -5.484 1.00 71.62 397 SER A O 1
ATOM 3192 N N . ILE A 1 398 ? 18.357 15.841 -6.926 1.00 76.31 398 ILE A N 1
ATOM 3193 C CA . ILE A 1 398 ? 19.150 16.642 -5.973 1.00 76.31 398 ILE A CA 1
ATOM 3194 C C . ILE A 1 398 ? 18.285 17.073 -4.790 1.00 76.31 398 ILE A C 1
ATOM 3196 O O . ILE A 1 398 ? 18.638 16.785 -3.647 1.00 76.31 398 ILE A O 1
ATOM 3200 N N . ARG A 1 399 ? 17.157 17.750 -5.054 1.00 79.50 399 ARG A N 1
ATOM 3201 C CA . ARG A 1 399 ? 16.263 18.275 -4.010 1.00 79.50 399 ARG A CA 1
ATOM 3202 C C . ARG A 1 399 ? 15.831 17.175 -3.045 1.00 79.50 399 ARG A C 1
ATOM 3204 O O . ARG A 1 399 ? 15.960 17.347 -1.835 1.00 79.50 399 ARG A O 1
ATOM 3211 N N . GLU A 1 400 ? 15.351 16.048 -3.564 1.00 76.50 400 GLU A N 1
ATOM 3212 C CA . GLU A 1 400 ? 14.938 14.923 -2.725 1.00 76.50 400 GLU A CA 1
ATOM 3213 C C . GLU A 1 400 ? 16.124 14.348 -1.961 1.00 76.50 400 GLU A C 1
ATOM 3215 O O . GLU A 1 400 ? 16.043 14.157 -0.754 1.00 76.50 400 GLU A O 1
ATOM 3220 N N . THR A 1 401 ? 17.274 14.142 -2.597 1.00 79.00 401 THR A N 1
ATOM 3221 C CA . THR A 1 401 ? 18.415 13.595 -1.859 1.00 79.00 401 THR A CA 1
ATOM 3222 C C . THR A 1 401 ? 18.847 14.524 -0.720 1.00 79.00 401 THR A C 1
ATOM 3224 O O . THR A 1 401 ? 19.083 14.046 0.390 1.00 79.00 401 THR A O 1
ATOM 3227 N N . VAL A 1 402 ? 18.883 15.841 -0.944 1.00 82.31 402 VAL A N 1
ATOM 3228 C CA . VAL A 1 402 ? 19.185 16.845 0.090 1.00 82.31 402 VAL A CA 1
ATOM 3229 C C . VAL A 1 402 ? 18.161 16.799 1.222 1.00 82.31 402 VAL A C 1
ATOM 3231 O O . VAL A 1 402 ? 18.552 16.654 2.380 1.00 82.31 402 VAL A O 1
ATOM 3234 N N . ASN A 1 403 ? 16.865 16.848 0.902 1.00 80.19 403 ASN A N 1
ATOM 3235 C CA . ASN A 1 403 ? 15.792 16.792 1.897 1.00 80.19 403 ASN A CA 1
ATOM 3236 C C . ASN A 1 403 ? 15.891 15.524 2.756 1.00 80.19 403 ASN A C 1
ATOM 3238 O O . ASN A 1 403 ? 15.861 15.583 3.981 1.00 80.19 403 ASN A O 1
ATOM 3242 N N . HIS A 1 404 ? 16.083 14.368 2.123 1.00 75.12 404 HIS A N 1
ATOM 3243 C CA . HIS A 1 404 ? 16.143 13.073 2.801 1.00 75.12 404 HIS A CA 1
ATOM 3244 C C . HIS A 1 404 ? 17.418 12.898 3.625 1.00 75.12 404 HIS A C 1
ATOM 3246 O O . HIS A 1 404 ? 17.381 12.317 4.708 1.00 75.12 404 HIS A O 1
ATOM 3252 N N . THR A 1 405 ? 18.539 13.434 3.142 1.00 81.75 405 THR A N 1
ATOM 3253 C CA . THR A 1 405 ? 19.802 13.476 3.892 1.00 81.75 405 THR A CA 1
ATOM 3254 C C . THR A 1 405 ? 19.640 14.339 5.136 1.00 81.75 405 THR A C 1
ATOM 3256 O O . THR A 1 405 ? 20.045 13.938 6.225 1.00 81.75 405 THR A O 1
ATOM 3259 N N . TRP A 1 406 ? 18.988 15.493 4.998 1.00 82.69 406 TRP A N 1
ATOM 3260 C CA . TRP A 1 406 ? 18.689 16.380 6.112 1.00 82.69 406 TRP A CA 1
ATOM 3261 C C . TRP A 1 406 ? 17.782 15.723 7.157 1.00 82.69 406 TRP A C 1
ATOM 3263 O O . TRP A 1 406 ? 18.083 15.790 8.350 1.00 82.69 406 TRP A O 1
ATOM 3273 N N . TYR A 1 407 ? 16.724 15.028 6.728 1.00 75.50 407 TYR A N 1
ATOM 3274 C CA . TYR A 1 407 ? 15.862 14.266 7.635 1.00 75.50 407 TYR A CA 1
ATOM 3275 C C . TYR A 1 407 ? 16.638 13.173 8.380 1.00 75.50 407 TYR A C 1
ATOM 3277 O O . TYR A 1 407 ? 16.531 13.077 9.601 1.00 75.50 407 TYR A O 1
ATOM 3285 N N . ALA A 1 408 ? 17.480 12.404 7.680 1.00 74.75 408 ALA A N 1
ATOM 3286 C CA . ALA A 1 408 ? 18.319 11.384 8.305 1.00 74.75 408 ALA A CA 1
ATOM 3287 C C . ALA A 1 408 ? 19.294 11.982 9.338 1.00 74.75 408 ALA A C 1
ATOM 3289 O O . ALA A 1 408 ? 19.404 11.455 10.444 1.00 74.75 408 ALA A O 1
ATOM 3290 N N . LEU A 1 409 ? 19.955 13.105 9.022 1.00 83.44 409 LEU A N 1
ATOM 3291 C CA . LEU A 1 409 ? 20.850 13.803 9.955 1.00 83.44 409 LEU A CA 1
ATOM 3292 C C . LEU A 1 409 ? 20.111 14.290 11.202 1.00 83.44 409 LEU A C 1
ATOM 3294 O O . LEU A 1 409 ? 20.579 14.054 12.314 1.00 83.44 409 LEU A O 1
ATOM 3298 N N . ARG A 1 410 ? 18.939 14.917 11.034 1.00 77.69 410 ARG A N 1
ATOM 3299 C CA . ARG A 1 410 ? 18.103 15.339 12.166 1.00 77.69 410 ARG A CA 1
ATOM 3300 C C . ARG A 1 410 ? 17.673 14.159 13.030 1.00 77.69 410 ARG A C 1
ATOM 3302 O O . ARG A 1 410 ? 17.638 14.295 14.246 1.00 77.69 410 ARG A O 1
ATOM 3309 N N . GLY A 1 411 ? 17.371 13.009 12.429 1.00 70.38 411 GLY A N 1
ATOM 3310 C CA . GLY A 1 411 ? 17.050 11.758 13.126 1.00 70.38 411 GLY A CA 1
ATOM 3311 C C . GLY A 1 411 ? 18.228 11.086 13.844 1.00 70.38 411 GLY A C 1
ATOM 3312 O O . GLY A 1 411 ? 18.041 10.038 14.448 1.00 70.38 411 GLY A O 1
ATOM 3313 N N . GLY A 1 412 ? 19.450 11.626 13.755 1.00 77.94 412 GLY A N 1
ATOM 3314 C CA . GLY A 1 412 ? 20.655 10.974 14.284 1.00 77.94 412 GLY A CA 1
ATOM 3315 C C . GLY A 1 412 ? 21.169 9.812 13.420 1.00 77.94 412 GLY A C 1
ATOM 3316 O O . GLY A 1 412 ? 22.132 9.140 13.785 1.00 77.94 412 GLY A O 1
ATOM 3317 N N . TYR A 1 413 ? 20.594 9.589 12.236 1.00 78.31 413 TYR A N 1
ATOM 3318 C CA . TYR A 1 413 ? 20.972 8.523 11.303 1.00 78.31 413 TYR A CA 1
ATOM 3319 C C . TYR A 1 413 ? 22.128 8.960 10.392 1.00 78.31 413 TYR A C 1
ATOM 3321 O O . TYR A 1 413 ? 22.022 8.951 9.164 1.00 78.31 413 TYR A O 1
ATOM 3329 N N . ILE A 1 414 ? 23.271 9.319 10.989 1.00 85.56 414 ILE A N 1
ATOM 3330 C CA . ILE A 1 414 ? 24.455 9.825 10.265 1.00 85.56 414 ILE A CA 1
ATOM 3331 C C . ILE A 1 414 ? 24.908 8.840 9.181 1.00 85.56 414 ILE A C 1
ATOM 3333 O O . ILE A 1 414 ? 25.197 9.243 8.056 1.00 85.56 414 ILE A O 1
ATOM 3337 N N . ARG A 1 415 ? 24.917 7.535 9.480 1.00 82.94 415 ARG A N 1
ATOM 3338 C CA . ARG A 1 415 ? 25.291 6.504 8.501 1.00 82.94 415 ARG A CA 1
ATOM 3339 C C . ARG A 1 415 ? 24.346 6.484 7.298 1.00 82.94 415 ARG A C 1
ATOM 3341 O O . ARG A 1 415 ? 24.823 6.348 6.178 1.00 82.94 415 ARG A O 1
ATOM 3348 N N . GLU A 1 416 ? 23.036 6.629 7.510 1.00 80.44 416 GLU A N 1
ATOM 3349 C CA . GLU A 1 416 ? 22.056 6.704 6.417 1.00 80.44 416 GLU A CA 1
ATOM 3350 C C . GLU A 1 416 ? 22.295 7.959 5.570 1.00 80.44 416 GLU A C 1
ATOM 3352 O O . GLU A 1 416 ? 22.359 7.863 4.348 1.00 80.44 416 GLU A O 1
ATOM 3357 N N . ALA A 1 417 ? 22.500 9.113 6.211 1.00 84.19 417 ALA A N 1
ATOM 3358 C CA . ALA A 1 417 ? 22.786 10.375 5.533 1.00 84.19 417 ALA A CA 1
ATOM 3359 C C . ALA A 1 417 ? 24.058 10.303 4.671 1.00 84.19 417 ALA A C 1
ATOM 3361 O O . ALA A 1 417 ? 24.027 10.641 3.487 1.00 84.19 417 ALA A O 1
ATOM 3362 N N . VAL A 1 418 ? 25.162 9.801 5.237 1.00 86.38 418 VAL A N 1
ATOM 3363 C CA . VAL A 1 418 ? 26.431 9.610 4.517 1.00 86.38 418 VAL A CA 1
ATOM 3364 C C . VAL A 1 418 ? 26.251 8.631 3.366 1.00 86.38 418 VAL A C 1
ATOM 3366 O O . VAL A 1 418 ? 26.687 8.921 2.254 1.00 86.38 418 VAL A O 1
ATOM 3369 N N . LEU A 1 419 ? 25.581 7.497 3.603 1.00 82.56 419 LEU A N 1
ATOM 3370 C CA . LEU A 1 419 ? 25.317 6.523 2.551 1.00 82.56 419 LEU A CA 1
ATOM 3371 C C . LEU A 1 419 ? 24.506 7.148 1.422 1.00 82.56 419 LEU A C 1
ATOM 3373 O O . LEU A 1 419 ? 24.926 6.992 0.287 1.00 82.56 419 LEU A O 1
ATOM 3377 N N . ARG A 1 420 ? 23.416 7.876 1.707 1.00 81.06 420 ARG A N 1
ATOM 3378 C CA . ARG A 1 420 ? 22.585 8.568 0.703 1.00 81.06 420 ARG A CA 1
ATOM 3379 C C . ARG A 1 420 ? 23.384 9.587 -0.110 1.00 81.06 420 ARG A C 1
ATOM 3381 O O . ARG A 1 420 ? 23.253 9.606 -1.332 1.00 81.06 420 ARG A O 1
ATOM 3388 N N . MET A 1 421 ? 24.226 10.393 0.540 1.00 83.81 421 MET A N 1
ATOM 3389 C CA . MET A 1 421 ? 25.067 11.365 -0.163 1.00 83.81 421 MET A CA 1
ATOM 3390 C C . MET A 1 421 ? 26.137 10.713 -1.023 1.00 83.81 421 MET A C 1
ATOM 3392 O O . MET A 1 421 ? 26.259 11.045 -2.197 1.00 83.81 421 MET A O 1
ATOM 3396 N N . TRP A 1 422 ? 26.876 9.754 -0.467 1.00 84.12 422 TRP A N 1
ATOM 3397 C CA . TRP A 1 422 ? 27.888 9.001 -1.205 1.00 84.12 422 TRP A CA 1
ATOM 3398 C C . TRP A 1 422 ? 27.299 8.345 -2.454 1.00 84.12 422 TRP A C 1
ATOM 3400 O O . TRP A 1 422 ? 27.841 8.448 -3.552 1.00 84.12 422 TRP A O 1
ATOM 3410 N N . ARG A 1 423 ? 26.149 7.706 -2.265 1.00 78.38 423 ARG A N 1
ATOM 3411 C CA . ARG A 1 423 ? 25.322 7.098 -3.294 1.00 78.38 423 ARG A CA 1
ATOM 3412 C C . ARG A 1 423 ? 24.984 8.091 -4.413 1.00 78.38 423 ARG A C 1
ATOM 3414 O O . ARG A 1 423 ? 25.382 7.903 -5.560 1.00 78.38 423 ARG A O 1
ATOM 3421 N N . PHE A 1 424 ? 24.383 9.222 -4.062 1.00 79.94 424 PHE A N 1
ATOM 3422 C CA . PHE A 1 424 ? 24.064 10.277 -5.021 1.00 79.94 424 PHE A CA 1
ATOM 3423 C C . PHE A 1 424 ? 25.296 10.840 -5.752 1.00 79.94 424 PHE A C 1
ATOM 3425 O O . PHE A 1 424 ? 25.270 10.988 -6.970 1.00 79.94 424 PHE A O 1
ATOM 3432 N N . VAL A 1 425 ? 26.408 11.082 -5.051 1.00 83.19 425 VAL A N 1
ATOM 3433 C CA . VAL A 1 425 ? 27.668 11.542 -5.666 1.00 83.19 425 VAL A CA 1
ATOM 3434 C C . VAL A 1 425 ? 28.205 10.515 -6.663 1.00 83.19 425 VAL A C 1
ATOM 3436 O O . VAL A 1 425 ? 28.585 10.875 -7.777 1.00 83.19 425 VAL A O 1
ATOM 3439 N N . ARG A 1 426 ? 28.200 9.229 -6.300 1.00 83.12 426 ARG A N 1
ATOM 3440 C CA . ARG A 1 426 ? 28.580 8.140 -7.205 1.00 83.12 426 ARG A CA 1
ATOM 3441 C C . ARG A 1 426 ? 27.695 8.128 -8.452 1.00 83.12 426 ARG A C 1
ATOM 3443 O O . ARG A 1 426 ? 28.218 7.961 -9.550 1.00 83.12 426 ARG A O 1
ATOM 3450 N N . GLU A 1 427 ? 26.386 8.326 -8.307 1.00 75.94 427 GLU A N 1
ATOM 3451 C CA . GLU A 1 427 ? 25.469 8.436 -9.448 1.00 75.94 427 GLU A CA 1
ATOM 3452 C C . GLU A 1 427 ? 25.787 9.639 -10.338 1.00 75.94 427 GLU A C 1
ATOM 3454 O O . GLU A 1 427 ? 25.821 9.490 -11.556 1.00 75.94 427 GLU A O 1
ATOM 3459 N N . CYS A 1 428 ? 26.102 10.802 -9.763 1.00 77.50 428 CYS A N 1
ATOM 3460 C CA . CYS A 1 428 ? 26.539 11.966 -10.534 1.00 77.50 428 CYS A CA 1
ATOM 3461 C C . CYS A 1 428 ? 27.795 11.664 -11.361 1.00 77.50 428 CYS A C 1
ATOM 3463 O O . CYS A 1 428 ? 27.872 12.083 -12.509 1.00 77.50 428 CYS A O 1
ATOM 3465 N N . ILE A 1 429 ? 28.756 10.907 -10.820 1.00 80.25 429 ILE A N 1
ATOM 3466 C CA . ILE A 1 429 ? 29.960 10.495 -11.562 1.00 80.25 429 ILE A CA 1
ATOM 3467 C C . ILE A 1 429 ? 29.589 9.549 -12.713 1.00 80.25 429 ILE A C 1
ATOM 3469 O O . ILE A 1 429 ? 30.032 9.747 -13.843 1.00 80.25 429 ILE A O 1
ATOM 3473 N N . VAL A 1 430 ? 28.757 8.537 -12.445 1.00 75.56 430 VAL A N 1
ATOM 3474 C CA . VAL A 1 430 ? 28.323 7.556 -13.456 1.00 75.56 430 VAL A CA 1
ATOM 3475 C C . VAL A 1 430 ? 27.509 8.214 -14.575 1.00 75.56 430 VAL A C 1
ATOM 3477 O O . VAL A 1 430 ? 27.592 7.775 -15.721 1.00 75.56 430 VAL A O 1
ATOM 3480 N N . MET A 1 431 ? 26.785 9.294 -14.279 1.00 74.75 431 MET A N 1
ATOM 3481 C CA . MET A 1 431 ? 26.014 10.071 -15.252 1.00 74.75 431 MET A CA 1
ATOM 3482 C C . MET A 1 431 ? 26.836 10.668 -16.380 1.00 74.75 431 MET A C 1
ATOM 3484 O O . MET A 1 431 ? 26.334 10.764 -17.497 1.00 74.75 431 MET A O 1
ATOM 3488 N N . PHE A 1 432 ? 28.097 11.003 -16.132 1.00 75.25 432 PHE A N 1
ATOM 3489 C CA . PHE A 1 432 ? 28.977 11.539 -17.167 1.00 75.25 432 PHE A CA 1
ATOM 3490 C C . PHE A 1 432 ? 29.710 10.453 -17.964 1.00 75.25 432 PHE A C 1
ATOM 3492 O O . PHE A 1 432 ? 30.497 10.774 -18.853 1.00 75.25 432 PHE A O 1
ATOM 3499 N N . LEU A 1 433 ? 29.454 9.167 -17.691 1.00 76.06 433 LEU A N 1
ATOM 3500 C CA . LEU A 1 433 ? 30.061 8.075 -18.446 1.00 76.06 433 LEU A CA 1
ATOM 3501 C C . LEU A 1 433 ? 29.271 7.787 -19.743 1.00 76.06 433 LEU A C 1
ATOM 3503 O O . LEU A 1 433 ? 28.049 7.631 -19.692 1.00 76.06 433 LEU A O 1
ATOM 3507 N N . PRO A 1 434 ? 29.947 7.631 -20.900 1.00 76.69 434 PRO A N 1
ATOM 3508 C CA . PRO A 1 434 ? 29.338 7.362 -22.211 1.00 76.69 434 PRO A CA 1
ATOM 3509 C C . PRO A 1 434 ? 28.802 5.921 -22.376 1.00 76.69 434 PRO A C 1
ATOM 3511 O O . PRO A 1 434 ? 29.098 5.240 -23.360 1.00 76.69 434 PRO A O 1
ATOM 3514 N N . ARG A 1 435 ? 28.046 5.417 -21.393 1.00 82.94 435 ARG A N 1
ATOM 3515 C CA . ARG A 1 435 ? 27.618 4.015 -21.296 1.00 82.94 435 ARG A CA 1
ATOM 3516 C C . ARG A 1 435 ? 26.143 3.840 -21.665 1.00 82.94 435 ARG A C 1
ATOM 3518 O O . ARG A 1 435 ? 25.263 4.290 -20.933 1.00 82.94 435 ARG A O 1
ATOM 3525 N N . TYR A 1 436 ? 25.889 3.099 -22.738 1.00 85.12 436 TYR A N 1
ATOM 3526 C CA . TYR A 1 436 ? 24.558 2.782 -23.256 1.00 85.12 436 TYR A CA 1
ATOM 3527 C C . TYR A 1 436 ? 24.277 1.279 -23.136 1.00 85.12 436 TYR A C 1
ATOM 3529 O O . TYR A 1 436 ? 25.195 0.460 -23.223 1.00 85.12 436 TYR A O 1
ATOM 3537 N N . SER A 1 437 ? 23.025 0.896 -22.896 1.00 87.00 437 SER A N 1
ATOM 3538 C CA . SER A 1 437 ? 22.613 -0.510 -22.860 1.00 87.00 437 SER A CA 1
ATOM 3539 C C . SER A 1 437 ? 21.117 -0.671 -23.111 1.00 87.00 437 SER A C 1
ATOM 3541 O O . SER A 1 437 ? 20.328 0.185 -22.704 1.00 87.00 437 SER A O 1
ATOM 3543 N N . ALA A 1 438 ? 20.735 -1.819 -23.674 1.00 85.69 438 ALA A N 1
ATOM 3544 C CA . ALA A 1 438 ? 19.356 -2.290 -23.771 1.00 85.69 438 ALA A CA 1
ATOM 3545 C C . ALA A 1 438 ? 18.645 -2.261 -22.418 1.00 85.69 438 ALA A C 1
ATOM 3547 O O . ALA A 1 438 ? 17.507 -1.819 -22.317 1.00 85.69 438 ALA A O 1
ATOM 3548 N N . ARG A 1 439 ? 19.368 -2.648 -21.361 1.00 84.62 439 ARG A N 1
ATOM 3549 C CA . ARG A 1 439 ? 18.924 -2.634 -19.964 1.00 84.62 439 ARG A CA 1
ATOM 3550 C C . ARG A 1 439 ? 18.378 -1.269 -19.523 1.00 84.62 439 ARG A C 1
ATOM 3552 O O . ARG A 1 439 ? 17.427 -1.186 -18.754 1.00 84.62 439 ARG A O 1
ATOM 3559 N N . TYR A 1 440 ? 18.995 -0.203 -20.027 1.00 82.50 440 TYR A N 1
ATOM 3560 C CA . TYR A 1 440 ? 18.627 1.189 -19.773 1.00 82.50 440 TYR A CA 1
ATOM 3561 C C . TYR A 1 440 ? 17.962 1.830 -20.999 1.00 82.50 440 TYR A C 1
ATOM 3563 O O . TYR A 1 440 ? 17.911 3.055 -21.128 1.00 82.50 440 TYR A O 1
ATOM 3571 N N . GLY A 1 441 ? 17.450 1.015 -21.919 1.00 82.25 441 GLY A N 1
ATOM 3572 C CA . GLY A 1 441 ? 16.838 1.454 -23.162 1.00 82.25 441 GLY A CA 1
ATOM 3573 C C . GLY A 1 441 ? 15.319 1.596 -23.101 1.00 82.25 441 GLY A C 1
ATOM 3574 O O . GLY A 1 441 ? 14.641 1.030 -22.240 1.00 82.25 441 GLY A O 1
ATOM 3575 N N . LYS A 1 442 ? 14.765 2.368 -24.037 1.00 86.94 442 LYS A N 1
ATOM 3576 C CA . LYS A 1 442 ? 13.319 2.568 -24.168 1.00 86.94 442 LYS A CA 1
ATOM 3577 C C . LYS A 1 442 ? 12.723 1.348 -24.834 1.00 86.94 442 LYS A C 1
ATOM 3579 O O . LYS A 1 442 ? 13.019 1.127 -26.002 1.00 86.94 442 LYS A O 1
ATOM 3584 N N . VAL A 1 443 ? 11.888 0.592 -24.133 1.00 88.25 443 VAL A N 1
ATOM 3585 C CA . VAL A 1 443 ? 11.113 -0.472 -24.777 1.00 88.25 443 VAL A CA 1
ATOM 3586 C C . VAL A 1 443 ? 10.013 0.200 -25.594 1.00 88.25 443 VAL A C 1
ATOM 3588 O O . VAL A 1 443 ? 9.189 0.921 -25.031 1.00 88.25 443 VAL A O 1
ATOM 3591 N N . SER A 1 444 ? 10.046 0.036 -26.914 1.00 89.00 444 SER A N 1
ATOM 3592 C CA . SER A 1 444 ? 9.022 0.575 -27.813 1.00 89.00 444 SER A CA 1
ATOM 3593 C C . SER A 1 444 ? 7.858 -0.392 -27.983 1.00 89.00 444 SER A C 1
ATOM 3595 O O . SER A 1 444 ? 6.718 0.045 -28.098 1.00 89.00 444 SER A O 1
ATOM 3597 N N . SER A 1 445 ? 8.137 -1.695 -27.961 1.00 91.56 445 SER A N 1
ATOM 3598 C CA . SER A 1 445 ? 7.131 -2.757 -27.950 1.00 91.56 445 SER A CA 1
ATOM 3599 C C . SER A 1 445 ? 7.750 -4.089 -27.531 1.00 91.56 445 SER A C 1
ATOM 3601 O O . SER A 1 445 ? 8.973 -4.259 -27.554 1.00 91.56 445 SER A O 1
ATOM 3603 N N . PHE A 1 446 ? 6.901 -5.045 -27.174 1.00 94.06 446 PHE A N 1
ATOM 3604 C CA . PHE A 1 446 ? 7.268 -6.447 -27.046 1.00 94.06 446 PHE A CA 1
ATOM 3605 C C . PHE A 1 446 ? 6.120 -7.333 -27.538 1.00 94.06 446 PHE A C 1
ATOM 3607 O O . PHE A 1 446 ? 4.968 -6.904 -27.561 1.00 94.06 446 PHE A O 1
ATOM 3614 N N . ALA A 1 447 ? 6.436 -8.555 -27.960 1.00 94.50 447 ALA A N 1
ATOM 3615 C CA . ALA A 1 447 ? 5.453 -9.529 -28.415 1.00 94.50 447 ALA A CA 1
ATOM 3616 C C . ALA A 1 447 ? 5.913 -10.954 -28.104 1.00 94.50 447 ALA A C 1
ATOM 3618 O O . ALA A 1 447 ? 7.070 -11.309 -28.344 1.00 94.50 447 ALA A O 1
ATOM 3619 N N . LEU A 1 448 ? 4.991 -11.777 -27.610 1.00 93.62 448 LEU A N 1
ATOM 3620 C CA . LEU A 1 448 ? 5.217 -13.204 -27.422 1.00 93.62 448 LEU A CA 1
ATOM 3621 C C . LEU A 1 448 ? 5.101 -13.934 -28.769 1.00 93.62 448 LEU A C 1
ATOM 3623 O O . LEU A 1 448 ? 4.138 -13.744 -29.513 1.00 93.62 448 LEU A O 1
ATOM 3627 N N . LYS A 1 449 ? 6.084 -14.777 -29.086 1.00 93.50 449 LYS A N 1
ATOM 3628 C CA . LYS A 1 449 ? 6.124 -15.632 -30.276 1.00 93.50 449 LYS A CA 1
ATOM 3629 C C . LYS A 1 449 ? 6.565 -17.039 -29.886 1.00 93.50 449 LYS A C 1
ATOM 3631 O O . LYS A 1 449 ? 7.760 -17.319 -29.785 1.00 93.50 449 LYS A O 1
ATOM 3636 N N . GLY A 1 450 ? 5.591 -17.926 -29.682 1.00 91.94 450 GLY A N 1
ATOM 3637 C CA . GLY A 1 450 ? 5.853 -19.260 -29.134 1.00 91.94 450 GLY A CA 1
ATOM 3638 C C . GLY A 1 450 ? 6.485 -19.148 -27.746 1.00 91.94 450 GLY A C 1
ATOM 3639 O O . GLY A 1 450 ? 5.991 -18.389 -26.917 1.00 91.94 450 GLY A O 1
ATOM 3640 N N . ASP A 1 451 ? 7.615 -19.823 -27.540 1.00 92.62 451 ASP A N 1
ATOM 3641 C CA . ASP A 1 451 ? 8.375 -19.815 -26.278 1.00 92.62 451 ASP A CA 1
ATOM 3642 C C . ASP A 1 451 ? 9.431 -18.696 -26.215 1.00 92.62 451 ASP A C 1
ATOM 3644 O O . ASP A 1 451 ? 10.427 -18.786 -25.498 1.00 92.62 451 ASP A O 1
ATOM 3648 N N . SER A 1 452 ? 9.252 -17.636 -27.008 1.00 93.94 452 SER A N 1
ATOM 3649 C CA . SER A 1 452 ? 10.177 -16.506 -27.046 1.00 93.94 452 SER A CA 1
ATOM 3650 C C . SER A 1 452 ? 9.459 -15.166 -26.959 1.00 93.94 452 SER A C 1
ATOM 3652 O O . SER A 1 452 ? 8.408 -14.963 -27.567 1.00 93.94 452 SER A O 1
ATOM 3654 N N . LEU A 1 453 ? 10.043 -14.226 -26.221 1.00 94.94 453 LEU A N 1
ATOM 3655 C CA . LEU A 1 453 ? 9.610 -12.836 -26.163 1.00 94.94 453 LEU A CA 1
ATOM 3656 C C . LEU A 1 453 ? 10.519 -11.987 -27.055 1.00 94.94 453 LEU A C 1
ATOM 3658 O O . LEU A 1 453 ? 11.713 -11.842 -26.782 1.00 94.94 453 LEU A O 1
ATOM 3662 N N . GLU A 1 454 ? 9.957 -11.395 -28.107 1.00 95.56 454 GLU A N 1
ATOM 3663 C CA . GLU A 1 454 ? 10.652 -10.390 -28.910 1.00 95.56 454 GLU A CA 1
ATOM 3664 C C . GLU A 1 454 ? 10.427 -9.002 -28.311 1.00 95.56 454 GLU A C 1
ATOM 3666 O O . GLU A 1 454 ? 9.289 -8.566 -28.158 1.00 95.56 454 GLU A O 1
ATOM 3671 N N . VAL A 1 455 ? 11.507 -8.283 -28.016 1.00 94.19 455 VAL A N 1
ATOM 3672 C CA . VAL A 1 455 ? 11.484 -6.935 -27.441 1.00 94.19 455 VAL A CA 1
ATOM 3673 C C . VAL A 1 455 ? 12.194 -5.975 -28.386 1.00 94.19 455 VAL A C 1
ATOM 3675 O O . VAL A 1 455 ? 13.344 -6.204 -28.765 1.00 94.19 455 VAL A O 1
ATOM 3678 N N . LEU A 1 456 ? 11.522 -4.888 -28.759 1.00 93.31 456 LEU A N 1
ATOM 3679 C CA . LEU A 1 456 ? 12.133 -3.766 -29.462 1.00 93.31 456 LEU A CA 1
ATOM 3680 C C . LEU A 1 456 ? 12.534 -2.708 -28.441 1.00 93.31 456 LEU A C 1
ATOM 3682 O O . LEU A 1 456 ? 11.705 -2.209 -27.675 1.00 93.31 456 LEU A O 1
ATOM 3686 N N . VAL A 1 457 ? 13.824 -2.382 -28.413 1.00 91.00 457 VAL A N 1
ATOM 3687 C CA . VAL A 1 457 ? 14.379 -1.444 -27.443 1.00 91.00 457 VAL A CA 1
ATOM 3688 C C . VAL A 1 457 ? 15.318 -0.454 -28.115 1.00 91.00 457 VAL A C 1
ATOM 3690 O O . VAL A 1 457 ? 16.166 -0.823 -28.917 1.00 91.00 457 VAL A O 1
ATOM 3693 N N . SER A 1 458 ? 15.201 0.830 -27.787 1.00 89.75 458 SER A N 1
ATOM 3694 C CA . SER A 1 458 ? 16.230 1.812 -28.124 1.00 89.75 458 SER A CA 1
ATOM 3695 C C . SER A 1 458 ? 17.208 1.918 -26.966 1.00 89.75 458 SER A C 1
ATOM 3697 O O . SER A 1 458 ? 16.858 2.464 -25.918 1.00 89.75 458 SER A O 1
ATOM 3699 N N . SER A 1 459 ? 18.419 1.386 -27.148 1.00 88.06 459 SER A N 1
ATOM 3700 C CA . SER A 1 459 ? 19.490 1.418 -26.146 1.00 88.06 459 SER A CA 1
ATOM 3701 C C . SER A 1 459 ? 19.664 2.822 -25.567 1.00 88.06 459 SER A C 1
ATOM 3703 O O . SER A 1 459 ? 19.710 3.818 -26.297 1.00 88.06 459 SER A O 1
ATOM 3705 N N . GLY A 1 460 ? 19.766 2.906 -24.244 1.00 84.88 460 GLY A N 1
ATOM 3706 C CA . GLY A 1 460 ? 19.821 4.177 -23.537 1.00 84.88 460 GLY A CA 1
ATOM 3707 C C . GLY A 1 460 ? 20.884 4.194 -22.456 1.00 84.88 460 GLY A C 1
ATOM 3708 O O . GLY A 1 460 ? 21.469 3.167 -22.111 1.00 84.88 460 GLY A O 1
ATOM 3709 N N . THR A 1 461 ? 21.162 5.376 -21.927 1.00 79.31 461 THR A N 1
ATOM 3710 C CA . THR A 1 461 ? 21.881 5.515 -20.662 1.00 79.31 461 THR A CA 1
ATOM 3711 C C . THR A 1 461 ? 20.904 5.331 -19.509 1.00 79.31 461 THR A C 1
ATOM 3713 O O . THR A 1 461 ? 19.697 5.539 -19.649 1.00 79.31 461 THR A O 1
ATOM 3716 N N . LYS A 1 462 ? 21.434 5.040 -18.319 1.00 72.75 462 LYS A N 1
ATOM 3717 C CA . LYS A 1 462 ? 20.667 5.023 -17.062 1.00 72.75 462 LYS A CA 1
ATOM 3718 C C . LYS A 1 462 ? 19.869 6.318 -16.810 1.00 72.75 462 LYS A C 1
ATOM 3720 O O . LYS A 1 462 ? 18.914 6.312 -16.044 1.00 72.75 462 LYS A O 1
ATOM 3725 N N . TYR A 1 463 ? 20.247 7.408 -17.475 1.00 72.06 463 TYR A N 1
ATOM 3726 C CA . TYR A 1 463 ? 19.681 8.748 -17.325 1.00 72.06 463 TYR A CA 1
ATOM 3727 C C . TYR A 1 463 ? 18.765 9.139 -18.496 1.00 72.06 463 TYR A C 1
ATOM 3729 O O . TYR A 1 463 ? 18.432 10.307 -18.662 1.00 72.06 463 TYR A O 1
ATOM 3737 N N . GLY A 1 464 ? 18.356 8.167 -19.320 1.00 71.75 464 GLY A N 1
ATOM 3738 C CA . GLY A 1 464 ? 17.340 8.353 -20.359 1.00 71.75 464 GLY A CA 1
ATOM 3739 C C . GLY A 1 464 ? 17.856 8.923 -21.682 1.00 71.75 464 GLY A C 1
ATOM 3740 O O . GLY A 1 464 ? 17.059 9.211 -22.571 1.00 71.75 464 GLY A O 1
ATOM 3741 N N . THR A 1 465 ? 19.174 9.069 -21.865 1.00 77.44 465 THR A N 1
ATOM 3742 C CA . THR A 1 465 ? 19.718 9.467 -23.175 1.00 77.44 465 THR A CA 1
ATOM 3743 C C . THR A 1 465 ? 19.686 8.277 -24.125 1.00 77.44 465 THR A C 1
ATOM 3745 O O . THR A 1 465 ? 20.377 7.291 -23.886 1.00 77.44 465 THR A O 1
ATOM 3748 N N . LEU A 1 466 ? 18.911 8.367 -25.206 1.00 82.31 466 LEU A N 1
ATOM 3749 C CA . LEU A 1 466 ? 18.757 7.286 -26.184 1.00 82.31 466 LEU A CA 1
ATOM 3750 C C . LEU A 1 466 ? 19.805 7.368 -27.298 1.00 82.31 466 LEU A C 1
ATOM 3752 O O . LEU A 1 466 ? 20.096 8.448 -27.818 1.00 82.31 466 LEU A O 1
ATOM 3756 N N . LEU A 1 467 ? 20.321 6.214 -27.722 1.00 81.12 467 LEU A N 1
ATOM 3757 C CA . LEU A 1 467 ? 21.243 6.092 -28.854 1.00 81.12 467 LEU A CA 1
ATOM 3758 C C . LEU A 1 467 ? 20.516 6.200 -30.215 1.00 81.12 467 LEU A C 1
ATOM 3760 O O . LEU A 1 467 ? 21.167 6.302 -31.249 1.00 81.12 467 LEU A O 1
ATOM 3764 N N . GLY A 1 468 ? 19.176 6.220 -30.228 1.00 76.62 468 GLY A N 1
ATOM 3765 C CA . GLY A 1 468 ? 18.333 6.444 -31.415 1.00 76.62 468 GLY A CA 1
ATOM 3766 C C . GLY A 1 468 ? 18.207 5.246 -32.362 1.00 76.62 468 GLY A C 1
ATOM 3767 O O . GLY A 1 468 ? 17.323 5.233 -33.210 1.00 76.62 468 GLY A O 1
ATOM 3768 N N . LYS A 1 469 ? 19.048 4.220 -32.201 1.00 82.50 469 LYS A N 1
ATOM 3769 C CA . LYS A 1 469 ? 18.931 2.939 -32.901 1.00 82.50 469 LYS A CA 1
ATOM 3770 C C . LYS A 1 469 ? 18.080 1.983 -32.070 1.00 82.50 469 LYS A C 1
ATOM 3772 O O . LYS A 1 469 ? 18.351 1.814 -30.881 1.00 82.50 469 LYS A O 1
ATOM 3777 N N . GLU A 1 470 ? 17.068 1.382 -32.685 1.00 89.50 470 GLU A N 1
ATOM 3778 C CA . GLU A 1 470 ? 16.348 0.258 -32.089 1.00 89.50 470 GLU A CA 1
ATOM 3779 C C . GLU A 1 470 ? 17.111 -1.045 -32.336 1.00 89.50 470 GLU A C 1
ATOM 3781 O O . GLU A 1 470 ? 17.657 -1.283 -33.417 1.00 89.50 470 GLU A O 1
ATOM 3786 N N . GLU A 1 471 ? 17.153 -1.886 -31.316 1.00 90.94 471 GLU A N 1
ATOM 3787 C CA . GLU A 1 471 ? 17.650 -3.251 -31.372 1.00 90.94 471 GLU A CA 1
ATOM 3788 C C . GLU A 1 471 ? 16.511 -4.209 -31.018 1.00 90.94 471 GLU A C 1
ATOM 3790 O O . GLU A 1 471 ? 15.649 -3.905 -30.189 1.00 90.94 471 GLU A O 1
ATOM 3795 N N . ARG A 1 472 ? 16.492 -5.364 -31.689 1.00 92.44 472 ARG A N 1
ATOM 3796 C CA . ARG A 1 472 ? 15.561 -6.449 -31.391 1.00 92.44 472 ARG A CA 1
ATOM 3797 C C . ARG A 1 472 ? 16.264 -7.459 -30.502 1.00 92.44 472 ARG A C 1
ATOM 3799 O O . ARG A 1 472 ? 17.297 -7.998 -30.889 1.00 92.44 472 ARG A O 1
ATOM 3806 N N . ILE A 1 473 ? 15.680 -7.725 -29.344 1.00 92.25 473 ILE A N 1
ATOM 3807 C CA . ILE A 1 473 ? 16.150 -8.717 -28.381 1.00 92.25 473 ILE A CA 1
ATOM 3808 C C . ILE A 1 473 ? 15.145 -9.858 -28.356 1.00 92.25 473 ILE A C 1
ATOM 3810 O O . ILE A 1 473 ? 13.943 -9.623 -28.376 1.00 92.25 473 ILE A O 1
ATOM 3814 N N . THR A 1 474 ? 15.637 -11.093 -28.358 1.00 92.94 474 THR A N 1
ATOM 3815 C CA . THR A 1 474 ? 14.812 -12.296 -28.205 1.00 92.94 474 THR A CA 1
ATOM 3816 C C . THR A 1 474 ? 15.180 -12.950 -26.885 1.00 92.94 474 THR A C 1
ATOM 3818 O O . THR A 1 474 ? 16.353 -13.242 -26.659 1.00 92.94 474 THR A O 1
ATOM 3821 N N . ILE A 1 475 ? 14.195 -13.136 -26.012 1.00 91.81 475 ILE A N 1
ATOM 3822 C CA . ILE A 1 475 ? 14.349 -13.808 -24.720 1.00 91.81 475 ILE A CA 1
ATOM 3823 C C . ILE A 1 475 ? 13.652 -15.157 -24.831 1.00 91.81 475 ILE A C 1
ATOM 3825 O O . ILE A 1 475 ? 12.467 -15.191 -25.151 1.00 91.81 475 ILE A O 1
ATOM 3829 N N . ASN A 1 476 ? 14.369 -16.249 -24.583 1.00 91.25 476 ASN A N 1
ATOM 3830 C CA . ASN A 1 476 ? 13.757 -17.575 -24.487 1.00 91.25 476 ASN A CA 1
ATOM 3831 C C . ASN A 1 476 ? 13.142 -17.723 -23.091 1.00 91.25 476 ASN A C 1
ATOM 3833 O O . ASN A 1 476 ? 13.812 -17.382 -22.111 1.00 91.25 476 ASN A O 1
ATOM 3837 N N . LEU A 1 477 ? 11.886 -18.167 -23.026 1.00 90.50 477 LEU A N 1
ATOM 3838 C CA . LEU A 1 477 ? 11.115 -18.315 -21.788 1.00 90.50 477 LEU A CA 1
ATOM 3839 C C . LEU A 1 477 ? 11.259 -19.712 -21.181 1.00 90.50 477 LEU A C 1
ATOM 3841 O O . LEU A 1 477 ? 11.366 -20.691 -21.954 1.00 90.50 477 LEU A O 1
#

Radius of gyration: 22.41 Å; chains: 1; bounding box: 57×48×60 Å

pLDDT: mean 90.23, std 10.29, range [47.84, 98.81]

Foldseek 3Di:
DQAPLNLLVLLLVVCVVPQQPLLLRGRQLLLSLLNLLSCLVVVVLVVNVVNLVVQLVQWDADPQFIFGPDAVVRVSHPHHRLSNRLSNLLSNLQSCQSPVVVDDPVRLVVSLVSLCRRCVRHLLCLLQPPQFLLSNLSSLSSNLSSCLSVVHPPSVVSLVNSLVVQLVCADQQLARQRGRPQVVVVHQQLSRAGALLRLLSSLLSNVSSCVSNVPDCVVVQVSSQSSLLVNLLQDALQLWGQCLRHQPVLQPQDRTFLLSLLSLLSSLLPHPDPLSLLSNLSSLLVQVVQCPPSFGDGDPDDNLGLDDRSSSSSSNSSCSVHPPSSVSSVVSNDHDWHWGWRDGWQWTWTHTPPDIAIAGLSLLSHAQQDDQSFRRDDKDKDADPPFADQAPCNVVNVVSLVVSLVSCVSSVNPVSSVCSVVRNVVSVVLNRGRIWIQRLWRFPGWDDDPQKIWTWTFIADSRRHGPPDIDIDIDGD